Protein AF-A0A7W1C9Z4-F1 (afdb_monomer_lite)

Foldseek 3Di:
DDDQDPDLAAPPRAFQEEEQEEDEALLPQQVVVVVQLVPAPHRYQYEYEDQQHDNCNQVVVVVCPPVRYHYHYDNHHQAPLVSVVVSLVVGDHQKYWYDYSHPFFGSNCVVVQCVCVSVVVWQKEFAAQVVDPRDDPDPVVQVLQVVLQVLCCVLLVDRDNGLQGRTMMHRSVLVVQLVRPDRYSLPSLSVSLSCSLLVTGYYYDHTGGDDDDVVRPPPDDPVVSVVSSVNNVVSSPDHGPDRDPHDPRPPRPPQDPVNVVVVVVVVVVVCVVVVVVVVVVVLVVLVVVLQVLLLQLLVLQVVLCVVPVFGAALAFFLQAFFDLQQQGFLLTRWGNLLSSCVVVVNVVLSCFLPPPPQVVSQASRQVSQQDADQSQDRSLDDGFHWAAAQPVSHHLRHDDDRTGTAGQKAFEQEADDQDGDSGDNDSVCNVVGPPQTDCVPTPARYYNRDGHGQVNPPVHQQVHFTMWGAADEPVRRRDCPQQLTRGGNRGGDGLVHYEYPNDEEEEHYNDRDSRHGYDVRPPDIDTATNVSRD

pLDDT: mean 86.13, std 12.14, range [29.88, 98.0]

Radius of gyration: 39.5 Å; chains: 1; bounding box: 75×58×111 Å

Sequence (534 aa):
MERANADGTGPAGGPLLTVILPVYNEQRTIDAILERVLAVPITMQVIAVDDGSTDGTAERLEAWAGRGVTVLRHLENRGKGAAIRTGLARAEGRYTVIQDADLEYDPAEYPGLLAPLRRGEADAVFGSRYLSRSKPEFRLFALGVALLNVLVRLVYGLRLTDEATCYKVFPTDVLRRMELRCRGFEFCPEATAKAARMGLRVVEVPASYRGRTRAEGKKIRVRDGIQAVTELWRWRAWSPAAAIPTPPAVGRRGFTLIELLVVMAVITLLIALLLPAVQAAREAARRTQCRNNLKQLALAVRNHEATYGRLPSNGWGYRWVGEPDRGTGRNQPGGWCYNLLAFLEQQPLRELGRGEPALERWSSLGRLTETPLAIFHCPSRPGPRLGPAAAPNAPFNADWRAYVAKTDYACCEGDFVTDTLEGPASLAGAATYPDWRDGSKATGVCFQRSEVRLSEISDGTSNTYLLGEKHVSRAGYDAVGDPGHDQSLYSGVDLDMARWTLDPPRADGDDLHWRSFGSAHPGACHLAFCDGSV

Secondary structure (DSSP, 8-state):
------SSB-GGG-BSEEEEEEESS-TTTHHHHHHHHHTSSS-EEEEEEE-S--SSHHHHHHHHBTTTEEEEE-SS---HHHHHHHHHTT--SSEEEE--TTSSB-GGGHHHHHHHHHTTS-SEEEEESSSSS---S-HHHHHHHHHHHHHHHHHH----S-TT-S-EEEEHHHHHHT-----STTHHHHHHHHHHHTT--EEEEE--B-PPPGGGT----HHHHHHHHHHHHHGGG---SS---PPSP----PPPHHHHHHHHHHHHHHHHHHHHHHHHHHHHHHHHHHHHHHHHHHHHHHHHHHHHSSPPP--S-TT-B--GGG-SSTT--S-HHHHHGGGTT-HHHHTTTTT--HHHHHHHHHHHHT---GGGS-TTSS-S-EEE--GGG--SSS---SEEE--SEEEE--SS--------SSTTGGGG-TT---GGG--SSS-TT----GGG-TT-TTTSEEEEEBP--TTTTT-TT-TTSSS-TTBSS-TTTEE-TTS--EE--SS--TTSBEESSTT---EEETTS--

Structure (mmCIF, N/CA/C/O backbone):
data_AF-A0A7W1C9Z4-F1
#
_entry.id   AF-A0A7W1C9Z4-F1
#
loop_
_atom_site.group_PDB
_atom_site.id
_atom_site.type_symbol
_atom_site.label_atom_id
_atom_site.label_alt_id
_atom_site.label_comp_id
_atom_site.label_asym_id
_atom_site.label_entity_id
_atom_site.label_seq_id
_atom_site.pdbx_PDB_ins_code
_atom_site.Cartn_x
_atom_site.Cartn_y
_atom_site.Cartn_z
_atom_site.occupancy
_atom_site.B_iso_or_equiv
_atom_site.auth_seq_id
_atom_site.auth_comp_id
_atom_site.auth_asym_id
_atom_site.auth_atom_id
_atom_site.pdbx_PDB_model_num
ATOM 1 N N . MET A 1 1 ? -25.181 -8.076 67.844 1.00 35.53 1 MET A N 1
ATOM 2 C CA . MET A 1 1 ? -25.984 -7.216 68.731 1.00 35.53 1 MET A CA 1
ATOM 3 C C . MET A 1 1 ? -25.496 -5.791 68.540 1.00 35.53 1 MET A C 1
ATOM 5 O O . MET A 1 1 ? -24.579 -5.384 69.223 1.00 35.53 1 MET A O 1
ATOM 9 N N . GLU A 1 2 ? -26.062 -5.085 67.561 1.00 29.88 2 GLU A N 1
ATOM 10 C CA . GLU A 1 2 ? -26.112 -3.620 67.499 1.00 29.88 2 GLU A CA 1
ATOM 11 C C . GLU A 1 2 ? -27.296 -3.308 66.576 1.00 29.88 2 GLU A C 1
ATOM 13 O O . GLU A 1 2 ? -27.315 -3.699 65.408 1.00 29.88 2 GLU A O 1
ATOM 18 N N . ARG A 1 3 ? -28.388 -2.819 67.171 1.00 31.80 3 ARG A N 1
ATOM 19 C CA . ARG A 1 3 ? -29.677 -2.628 66.501 1.00 31.80 3 ARG A CA 1
ATOM 20 C C . ARG A 1 3 ? -29.557 -1.467 65.512 1.00 31.80 3 ARG A C 1
ATOM 22 O O . ARG A 1 3 ? -28.929 -0.460 65.815 1.00 31.80 3 ARG A O 1
ATOM 29 N N . ALA A 1 4 ? -30.168 -1.623 64.341 1.00 33.94 4 ALA A N 1
ATOM 30 C CA . ALA A 1 4 ? -30.300 -0.573 63.343 1.00 33.94 4 ALA A CA 1
ATOM 31 C C . ALA A 1 4 ? -30.971 0.664 63.966 1.00 33.94 4 ALA A C 1
ATOM 33 O O . ALA A 1 4 ? -32.161 0.627 64.273 1.00 33.94 4 ALA A O 1
ATOM 34 N N . ASN A 1 5 ? -30.212 1.746 64.153 1.00 34.97 5 ASN A N 1
ATOM 35 C CA . ASN A 1 5 ? -30.792 3.046 64.463 1.00 34.97 5 ASN A CA 1
ATOM 36 C C . ASN A 1 5 ? -31.592 3.526 63.244 1.00 34.97 5 ASN A C 1
ATOM 38 O O . ASN A 1 5 ? -31.087 3.595 62.118 1.00 34.97 5 ASN A O 1
ATOM 42 N N . ALA A 1 6 ? -32.873 3.795 63.489 1.00 40.34 6 ALA A N 1
ATOM 43 C CA . ALA A 1 6 ? -33.828 4.329 62.526 1.00 40.34 6 ALA A CA 1
ATOM 44 C C . ALA A 1 6 ? -33.581 5.817 62.219 1.00 40.34 6 ALA A C 1
ATOM 46 O O . ALA A 1 6 ? -34.090 6.316 61.216 1.00 40.34 6 ALA A O 1
ATOM 47 N N . ASP A 1 7 ? -32.749 6.490 63.011 1.00 42.47 7 ASP A N 1
ATOM 48 C CA . ASP A 1 7 ? -32.411 7.895 62.828 1.00 42.47 7 ASP A CA 1
ATOM 49 C C . ASP A 1 7 ? -31.389 8.049 61.702 1.00 42.47 7 ASP A C 1
ATOM 51 O O . ASP A 1 7 ? -30.431 7.284 61.602 1.00 42.47 7 ASP A O 1
ATOM 55 N N . GLY A 1 8 ? -31.601 9.018 60.813 1.00 51.53 8 GLY A N 1
ATOM 56 C CA . GLY A 1 8 ? -30.766 9.304 59.641 1.00 51.53 8 GLY A CA 1
ATOM 57 C C . GLY A 1 8 ? -29.349 9.807 59.949 1.00 51.53 8 GLY A C 1
ATOM 58 O O . GLY A 1 8 ? -28.838 10.630 59.197 1.00 51.53 8 GLY A O 1
ATOM 59 N N . THR A 1 9 ? -28.723 9.338 61.028 1.00 51.50 9 THR A N 1
ATOM 60 C CA . THR A 1 9 ? -27.410 9.744 61.536 1.00 51.50 9 THR A CA 1
ATOM 61 C C . THR A 1 9 ? -26.342 8.669 61.272 1.00 51.50 9 THR A C 1
ATOM 63 O O . THR A 1 9 ? -26.609 7.465 61.216 1.00 51.50 9 THR A O 1
ATOM 66 N N . GLY A 1 10 ? -25.111 9.113 61.020 1.00 52.84 10 GLY A N 1
ATOM 67 C CA . GLY A 1 10 ? -23.918 8.289 60.815 1.00 52.84 10 GLY A CA 1
ATOM 68 C C . GLY A 1 10 ? -23.272 7.818 62.129 1.00 52.84 10 GLY A C 1
ATOM 69 O O . GLY A 1 10 ? -23.838 8.015 63.207 1.00 52.84 10 GLY A O 1
ATOM 70 N N . PRO A 1 11 ? -22.093 7.164 62.077 1.00 46.81 11 PRO A N 1
ATOM 71 C CA . PRO A 1 11 ? -21.411 6.681 63.279 1.00 46.81 11 PRO A CA 1
ATOM 72 C C . PRO A 1 11 ? -21.157 7.834 64.266 1.00 46.81 11 PRO A C 1
ATOM 74 O O . PRO A 1 11 ? -20.728 8.913 63.866 1.00 46.81 11 PRO A O 1
ATOM 77 N N . ALA A 1 12 ? -21.455 7.605 65.550 1.00 53.91 12 ALA A N 1
ATOM 78 C CA . ALA A 1 12 ? -21.280 8.563 66.651 1.00 53.91 12 ALA A CA 1
ATOM 79 C C . ALA A 1 12 ? -21.969 9.941 66.469 1.00 53.91 12 ALA A C 1
ATOM 81 O O . ALA A 1 12 ? -21.466 10.947 66.958 1.00 53.91 12 ALA A O 1
ATOM 82 N N . GLY A 1 13 ? -23.115 10.004 65.775 1.00 61.69 13 GLY A N 1
ATOM 83 C CA . GLY A 1 13 ? -23.863 11.257 65.567 1.00 61.69 13 GLY A CA 1
ATOM 84 C C . GLY A 1 13 ? -23.355 12.123 64.406 1.00 61.69 13 GLY A C 1
ATOM 85 O O . GLY A 1 13 ? -23.862 13.224 64.205 1.00 61.69 13 GLY A O 1
ATOM 86 N N . GLY A 1 14 ? -22.384 11.629 63.628 1.00 71.56 14 GLY A N 1
ATOM 87 C CA . GLY A 1 14 ? -21.891 12.278 62.411 1.00 71.56 14 GLY A CA 1
ATOM 88 C C . GLY A 1 14 ? -22.857 12.177 61.216 1.00 71.56 14 GLY A C 1
ATOM 89 O O . GLY A 1 14 ? -23.936 11.586 61.322 1.00 71.56 14 GLY A O 1
ATOM 90 N N . PRO A 1 15 ? -22.495 12.731 60.047 1.00 87.06 15 PRO A N 1
ATOM 91 C CA . PRO A 1 15 ? -23.327 12.666 58.847 1.00 87.06 15 PRO A CA 1
ATOM 92 C C . PRO A 1 15 ? -23.511 11.221 58.354 1.00 87.06 15 PRO A C 1
ATOM 94 O O . PRO A 1 15 ? -22.594 10.399 58.385 1.00 87.06 15 PRO A O 1
ATOM 97 N N . LEU A 1 16 ? -24.705 10.883 57.867 1.00 90.06 16 LEU A N 1
ATOM 98 C CA . LEU A 1 16 ? -24.966 9.577 57.257 1.00 90.06 16 LEU A CA 1
ATOM 99 C C . LEU A 1 16 ? -24.324 9.474 55.867 1.00 90.06 16 LEU A C 1
ATOM 101 O O . LEU A 1 16 ? -23.792 8.421 55.509 1.00 90.06 16 LEU A O 1
ATOM 105 N N . LEU A 1 17 ? -24.359 10.563 55.099 1.00 93.56 17 LEU A N 1
ATOM 106 C CA . LEU A 1 17 ? -23.909 10.617 53.709 1.00 93.56 17 LEU A CA 1
ATOM 107 C C . LEU A 1 17 ? -22.893 11.745 53.509 1.00 93.56 17 LEU A C 1
ATOM 109 O O . LEU A 1 17 ? -23.155 12.877 53.895 1.00 93.56 17 LEU A O 1
ATOM 113 N N . THR A 1 18 ? -21.772 11.472 52.853 1.00 95.88 18 THR A N 1
ATOM 114 C CA . THR A 1 18 ? -20.949 12.509 52.225 1.00 95.88 18 THR A CA 1
ATOM 115 C C . THR A 1 18 ? -21.278 12.567 50.740 1.00 95.88 18 THR A C 1
ATOM 117 O O . THR A 1 18 ? -21.184 11.559 50.039 1.00 95.88 18 THR A O 1
ATOM 120 N N . VAL A 1 19 ? -21.631 13.751 50.251 1.00 95.81 19 VAL A N 1
ATOM 121 C CA . VAL A 1 19 ? -21.827 14.028 48.826 1.00 95.81 19 VAL A CA 1
ATOM 122 C C . VAL A 1 19 ? -20.595 14.768 48.322 1.00 95.81 19 VAL A C 1
ATOM 124 O O . VAL A 1 19 ? -20.316 15.881 48.766 1.00 95.81 19 VAL A O 1
ATOM 127 N N . ILE A 1 20 ? -19.850 14.151 47.406 1.00 96.00 20 ILE A N 1
ATOM 128 C CA . ILE A 1 20 ? -18.713 14.792 46.740 1.00 96.00 20 ILE A CA 1
ATOM 129 C C . ILE A 1 20 ? -19.183 15.314 45.384 1.00 96.00 20 ILE A C 1
ATOM 131 O O . ILE A 1 20 ? -19.588 14.525 44.527 1.00 96.00 20 ILE A O 1
ATOM 135 N N . LEU A 1 21 ? -19.100 16.630 45.190 1.00 94.56 21 LEU A N 1
ATOM 136 C CA . LEU A 1 21 ? -19.436 17.307 43.942 1.00 94.56 21 LEU A CA 1
ATOM 137 C C . LEU A 1 21 ? -18.153 17.780 43.250 1.00 94.56 21 LEU A C 1
ATOM 139 O O . LEU A 1 21 ? -17.613 18.816 43.640 1.00 94.56 21 LEU A O 1
ATOM 143 N N . PRO A 1 22 ? -17.628 17.057 42.246 1.00 93.19 22 PRO A N 1
ATOM 144 C CA . PRO A 1 22 ? -16.590 17.593 41.376 1.00 93.19 22 PRO A CA 1
ATOM 145 C C . PRO A 1 22 ? -17.195 18.653 40.445 1.00 93.19 22 PRO A C 1
ATOM 147 O O . PRO A 1 22 ? -18.149 18.378 39.714 1.00 93.19 22 PRO A O 1
ATOM 150 N N . VAL A 1 23 ? -16.635 19.861 40.456 1.00 92.31 23 VAL A N 1
ATOM 151 C CA . VAL A 1 23 ? -17.160 21.011 39.712 1.00 92.31 23 VAL A CA 1
ATOM 152 C C . VAL A 1 23 ? -16.093 21.547 38.762 1.00 92.31 23 VAL A C 1
ATOM 154 O O . VAL A 1 23 ? -14.959 21.779 39.167 1.00 92.31 23 VAL A O 1
ATOM 157 N N . TYR A 1 24 ? -16.451 21.733 37.490 1.00 91.12 24 TYR A N 1
ATOM 158 C CA . TYR A 1 24 ? -15.602 22.409 36.507 1.00 91.12 24 TYR A CA 1
ATOM 159 C C . TYR A 1 24 ? -16.456 23.118 35.456 1.00 91.12 24 TYR A C 1
ATOM 161 O O . TYR A 1 24 ? -17.097 22.454 34.630 1.00 91.12 24 TYR A O 1
ATOM 169 N N . ASN A 1 25 ? -16.418 24.449 35.466 1.00 90.75 25 ASN A N 1
ATOM 170 C CA . ASN A 1 25 ? -17.182 25.327 34.582 1.00 90.75 25 ASN A CA 1
ATOM 171 C C . ASN A 1 25 ? -18.687 24.983 34.544 1.00 90.75 25 ASN A C 1
ATOM 173 O O . ASN A 1 25 ? -19.202 24.513 33.524 1.00 90.75 25 ASN A O 1
ATOM 177 N N . GLU A 1 26 ? -19.369 25.142 35.682 1.00 89.00 26 GLU A N 1
ATOM 178 C CA . GLU A 1 26 ? -20.808 24.876 35.851 1.00 89.00 26 GLU A CA 1
ATOM 179 C C . GLU A 1 26 ? -21.518 26.071 36.527 1.00 89.00 26 GLU A C 1
ATOM 181 O O . GLU A 1 26 ? -22.440 25.902 37.332 1.00 89.00 26 GLU A O 1
ATOM 186 N N . GLN A 1 27 ? -21.124 27.306 36.182 1.00 89.25 27 GLN A N 1
ATOM 187 C CA . GLN A 1 27 ? -21.632 28.535 36.815 1.00 89.25 27 GLN A CA 1
ATOM 188 C C . GLN A 1 27 ? -23.167 28.625 36.773 1.00 89.25 27 GLN A C 1
ATOM 190 O O . GLN A 1 27 ? -23.789 29.167 37.687 1.00 89.25 27 GLN A O 1
ATOM 195 N N . ARG A 1 28 ? -23.784 28.084 35.714 1.00 87.31 28 ARG A N 1
ATOM 196 C CA . ARG A 1 28 ? -25.233 28.144 35.456 1.00 87.31 28 ARG A CA 1
ATOM 197 C C . ARG A 1 28 ? -26.057 27.165 36.291 1.00 87.31 28 ARG A C 1
ATOM 199 O O . ARG A 1 28 ? -27.252 27.393 36.455 1.00 87.31 28 ARG A O 1
ATOM 206 N N . THR A 1 29 ? -25.464 26.071 36.759 1.00 89.56 29 THR A N 1
ATOM 207 C CA . THR A 1 29 ? -26.195 24.970 37.410 1.00 89.56 29 THR A CA 1
ATOM 208 C C . THR A 1 29 ? -25.832 24.791 38.875 1.00 89.56 29 THR A C 1
ATOM 210 O O . THR A 1 29 ? -26.608 24.168 39.599 1.00 89.56 29 THR A O 1
ATOM 213 N N . ILE A 1 30 ? -24.702 25.351 39.324 1.00 92.06 30 ILE A N 1
ATOM 214 C CA . ILE A 1 30 ? -24.125 25.051 40.636 1.00 92.06 30 ILE A CA 1
ATOM 215 C C . ILE A 1 30 ? -25.045 25.364 41.832 1.00 92.06 30 ILE A C 1
ATOM 217 O O . ILE A 1 30 ? -25.146 24.548 42.743 1.00 92.06 30 ILE A O 1
ATOM 221 N N . ASP A 1 31 ? -25.784 26.474 41.844 1.00 91.12 31 ASP A N 1
ATOM 222 C CA . ASP A 1 31 ? -26.678 26.788 42.978 1.00 91.12 31 ASP A CA 1
ATOM 223 C C . ASP A 1 31 ? -27.897 25.889 42.979 1.00 91.12 31 ASP A C 1
ATOM 225 O O . ASP A 1 31 ? -28.261 25.355 44.018 1.00 91.12 31 ASP A O 1
ATOM 229 N N . ALA A 1 32 ? -28.488 25.657 41.804 1.00 91.69 32 ALA A N 1
ATOM 230 C CA . ALA A 1 32 ? -29.658 24.801 41.686 1.00 91.69 32 ALA A CA 1
ATOM 231 C C . ALA A 1 32 ? -29.352 23.366 42.140 1.00 91.69 32 ALA A C 1
ATOM 233 O O . ALA A 1 32 ? -30.201 22.728 42.763 1.00 91.69 32 ALA A O 1
ATOM 234 N N . ILE A 1 33 ? -28.153 22.840 41.847 1.00 92.19 33 ILE A N 1
ATOM 235 C CA . ILE A 1 33 ? -27.768 21.506 42.325 1.00 92.19 33 ILE A CA 1
ATOM 236 C C . ILE A 1 33 ? -27.476 21.513 43.828 1.00 92.19 33 ILE A C 1
ATOM 238 O O . ILE A 1 33 ? -27.938 20.607 44.517 1.00 92.19 33 ILE A O 1
ATOM 242 N N . LEU A 1 34 ? -26.782 22.525 44.361 1.00 92.31 34 LEU A N 1
ATOM 243 C CA . LEU A 1 34 ? -26.496 22.615 45.798 1.00 92.31 34 LEU A CA 1
ATOM 244 C C . LEU A 1 34 ? -27.774 22.772 46.630 1.00 92.31 34 LEU A C 1
ATOM 246 O O . LEU A 1 34 ? -27.921 22.086 47.640 1.00 92.31 34 LEU A O 1
ATOM 250 N N . GLU A 1 35 ? -28.727 23.587 46.177 1.00 92.38 35 GLU A N 1
ATOM 251 C CA . GLU A 1 35 ? -30.054 23.714 46.789 1.00 92.38 35 GLU A CA 1
ATOM 252 C C . GLU A 1 35 ? -30.787 22.372 46.814 1.00 92.38 35 GLU A C 1
ATOM 254 O O . GLU A 1 35 ? -31.291 21.963 47.860 1.00 92.38 35 GLU A O 1
ATOM 259 N N . ARG A 1 36 ? -30.800 21.644 45.689 1.00 92.75 36 ARG A N 1
ATOM 260 C CA . ARG A 1 36 ? -31.434 20.319 45.612 1.00 92.75 36 ARG A CA 1
ATOM 261 C C . ARG A 1 36 ? -30.759 19.294 46.509 1.00 92.75 36 ARG A C 1
ATOM 263 O O . ARG A 1 36 ? -31.462 18.504 47.125 1.00 92.75 36 ARG A O 1
ATOM 270 N N . VAL A 1 37 ? -29.428 19.302 46.586 1.00 92.12 37 VAL A N 1
ATOM 271 C CA . VAL A 1 37 ? -28.670 18.400 47.462 1.00 92.12 37 VAL A CA 1
ATOM 272 C C . VAL A 1 37 ? -28.990 18.692 48.926 1.00 92.12 37 VAL A C 1
ATOM 274 O O . VAL A 1 37 ? -29.334 17.768 49.653 1.00 92.12 37 VAL A O 1
ATOM 277 N N . LEU A 1 38 ? -28.942 19.957 49.352 1.00 90.88 38 LEU A N 1
ATOM 278 C CA . LEU A 1 38 ? -29.213 20.348 50.741 1.00 90.88 38 LEU A CA 1
ATOM 279 C C . LEU A 1 38 ? -30.684 20.163 51.148 1.00 90.88 38 LEU A C 1
ATOM 281 O O . LEU A 1 38 ? -30.966 19.983 52.330 1.00 90.88 38 LEU A O 1
ATOM 285 N N . ALA A 1 39 ? -31.615 20.180 50.191 1.00 91.69 39 ALA A N 1
ATOM 286 C CA . ALA A 1 39 ? -33.035 19.940 50.441 1.00 91.69 39 ALA A CA 1
ATOM 287 C C . ALA A 1 39 ? -33.376 18.463 50.723 1.00 91.69 39 ALA A C 1
ATOM 289 O O . ALA A 1 39 ? -34.482 18.174 51.187 1.00 91.69 39 ALA A O 1
ATOM 290 N N . VAL A 1 40 ? -32.469 17.516 50.449 1.00 91.38 40 VAL A N 1
ATOM 291 C CA . VAL A 1 40 ? -32.725 16.092 50.712 1.00 91.38 40 VAL A CA 1
ATOM 292 C C . VAL A 1 40 ? -32.774 15.860 52.231 1.00 91.38 40 VAL A C 1
ATOM 294 O O . VAL A 1 40 ? -31.833 16.234 52.929 1.00 91.38 40 VAL A O 1
ATOM 297 N N . PRO A 1 41 ? -33.821 15.208 52.777 1.00 87.38 41 PRO A N 1
ATOM 298 C CA . PRO A 1 41 ? -33.998 15.032 54.221 1.00 87.38 41 PRO A CA 1
ATOM 299 C C . PRO A 1 41 ? -33.098 13.915 54.788 1.00 87.38 41 PRO A C 1
ATOM 301 O O . PRO A 1 41 ? -33.573 12.905 55.308 1.00 87.38 41 PRO A O 1
ATOM 304 N N . ILE A 1 42 ? -31.779 14.072 54.655 1.00 87.38 42 ILE A N 1
ATOM 305 C CA . ILE A 1 42 ? -30.745 13.169 55.171 1.00 87.38 42 ILE A CA 1
ATOM 306 C C . ILE A 1 42 ? -29.656 14.015 55.832 1.00 87.38 42 ILE A C 1
ATOM 308 O O . ILE A 1 42 ? -29.202 15.003 55.261 1.00 87.38 42 ILE A O 1
ATOM 312 N N . THR A 1 43 ? -29.173 13.611 57.008 1.00 88.94 43 THR A N 1
ATOM 313 C CA . THR A 1 43 ? -27.998 14.250 57.611 1.00 88.94 43 THR A CA 1
ATOM 314 C C . THR A 1 43 ? -26.776 13.973 56.739 1.00 88.94 43 THR A C 1
ATOM 316 O O . THR A 1 43 ? -26.315 12.831 56.648 1.00 88.94 43 THR A O 1
ATOM 319 N N . MET A 1 44 ? -26.249 15.005 56.083 1.00 92.06 44 MET A N 1
ATOM 320 C CA . MET A 1 44 ? -25.184 14.851 55.098 1.00 92.06 44 MET A CA 1
ATOM 321 C C . MET A 1 44 ? -24.084 15.901 55.239 1.00 92.06 44 MET A C 1
ATOM 323 O O . MET A 1 44 ? -24.303 16.998 55.745 1.00 92.06 44 MET A O 1
ATOM 327 N N . GLN A 1 45 ? -22.901 15.552 54.749 1.00 94.06 45 GLN A N 1
ATOM 328 C CA . GLN A 1 45 ? -21.787 16.460 54.518 1.00 94.06 45 GLN A CA 1
ATOM 329 C C . GLN A 1 45 ? -21.681 16.701 53.014 1.00 94.06 45 GLN A C 1
ATOM 331 O O . GLN A 1 45 ? -21.524 15.750 52.248 1.00 94.06 45 GLN A O 1
ATOM 336 N N . VAL A 1 46 ? -21.729 17.956 52.580 1.00 95.38 46 VAL A N 1
ATOM 337 C CA . VAL A 1 46 ? -21.558 18.307 51.166 1.00 95.38 46 VAL A CA 1
ATOM 338 C C . VAL A 1 46 ? -20.153 18.862 50.960 1.00 95.38 46 VAL A C 1
ATOM 340 O O . VAL A 1 46 ? -19.764 19.828 51.617 1.00 95.38 46 VAL A O 1
ATOM 343 N N . ILE A 1 47 ? -19.386 18.247 50.059 1.00 95.94 47 ILE A N 1
ATOM 344 C CA . ILE A 1 47 ? -18.036 18.681 49.689 1.00 95.94 47 ILE A CA 1
ATOM 345 C C . ILE A 1 47 ? -18.034 19.017 48.200 1.00 95.94 47 ILE A C 1
ATOM 347 O O . ILE A 1 47 ? -18.060 18.120 47.359 1.00 95.94 47 ILE A O 1
ATOM 351 N N . ALA A 1 48 ? -17.980 20.304 47.875 1.00 95.50 48 ALA A N 1
ATOM 352 C CA . ALA A 1 48 ? -17.795 20.776 46.510 1.00 95.50 48 ALA A CA 1
ATOM 353 C C . ALA A 1 48 ? -16.300 20.976 46.238 1.00 95.50 48 ALA A C 1
ATOM 355 O O . ALA A 1 48 ? -15.611 21.659 46.995 1.00 95.50 48 ALA A O 1
ATOM 356 N N . VAL A 1 49 ? -15.791 20.369 45.169 1.00 95.44 49 VAL A N 1
ATOM 357 C CA . VAL A 1 49 ? -14.388 20.484 44.759 1.00 95.44 49 VAL A CA 1
ATOM 358 C C . VAL A 1 49 ? -14.336 21.171 43.406 1.00 95.44 49 VAL A C 1
ATOM 360 O O . VAL A 1 49 ? -14.658 20.559 42.389 1.00 95.44 49 VAL A O 1
ATOM 363 N N . ASP A 1 50 ? -13.938 22.438 43.409 1.00 94.31 50 ASP A N 1
ATOM 364 C CA . ASP A 1 50 ? -13.693 23.210 42.197 1.00 94.31 50 ASP A CA 1
ATOM 365 C C . ASP A 1 50 ? -12.350 22.809 41.578 1.00 94.31 50 ASP A C 1
ATOM 367 O O . ASP A 1 50 ? -11.286 22.991 42.178 1.00 94.31 50 ASP A O 1
ATOM 371 N N . ASP A 1 51 ? -12.398 22.249 40.376 1.00 91.00 51 ASP A N 1
ATOM 372 C CA . ASP A 1 51 ? -11.241 21.736 39.644 1.00 91.00 51 ASP A CA 1
ATOM 373 C C . ASP A 1 51 ? -10.652 22.806 38.706 1.00 91.00 51 ASP A C 1
ATOM 375 O O . ASP A 1 51 ? -10.434 22.564 37.520 1.00 91.00 51 ASP A O 1
ATOM 379 N N . GLY A 1 52 ? -10.442 24.019 39.230 1.00 89.12 52 GLY A N 1
ATOM 380 C CA . GLY A 1 52 ? -9.843 25.144 38.505 1.00 89.12 52 GLY A CA 1
ATOM 381 C C . GLY A 1 52 ? -10.768 25.784 37.466 1.00 89.12 52 GLY A C 1
ATOM 382 O O . GLY A 1 52 ? -10.360 25.961 36.315 1.00 89.12 52 GLY A O 1
ATOM 383 N N . SER A 1 53 ? -12.018 26.088 37.836 1.00 90.38 53 SER A N 1
ATOM 384 C CA . SER A 1 53 ? -12.980 26.734 36.929 1.00 90.38 53 SER A CA 1
ATOM 385 C C . SER A 1 53 ? -12.553 28.150 36.518 1.00 90.38 53 SER A C 1
ATOM 387 O O . SER A 1 53 ? -11.938 28.880 37.291 1.00 90.38 53 SER A O 1
ATOM 389 N N . THR A 1 54 ? -12.929 28.564 35.304 1.00 88.88 54 THR A N 1
ATOM 390 C CA . THR A 1 54 ? -12.587 29.882 34.722 1.00 88.88 54 THR A CA 1
ATOM 391 C C . THR A 1 54 ? -13.813 30.706 34.317 1.00 88.88 54 THR A C 1
ATOM 393 O O . THR A 1 54 ? -13.670 31.771 33.725 1.00 88.88 54 THR A O 1
ATOM 396 N N . ASP A 1 55 ? -15.023 30.209 34.578 1.00 88.62 55 ASP A N 1
ATOM 397 C CA . ASP A 1 55 ? -16.304 30.797 34.156 1.00 88.62 55 ASP A CA 1
ATOM 398 C C . ASP A 1 55 ? -17.046 31.531 35.288 1.00 88.62 55 ASP A C 1
ATOM 400 O O . ASP A 1 55 ? -18.236 31.801 35.172 1.00 88.62 55 ASP A O 1
ATOM 404 N N . GLY A 1 56 ? -16.383 31.819 36.407 1.00 87.44 56 GLY A N 1
ATOM 405 C CA . GLY A 1 56 ? -17.024 32.417 37.578 1.00 87.44 56 GLY A CA 1
ATOM 406 C C . GLY A 1 56 ? -17.653 31.406 38.551 1.00 87.44 56 GLY A C 1
ATOM 407 O O . GLY A 1 56 ? -18.306 31.803 39.516 1.00 87.44 56 GLY A O 1
ATOM 408 N N . THR A 1 57 ? -17.529 30.091 38.307 1.00 90.19 57 THR A N 1
ATOM 409 C CA . THR A 1 57 ? -18.045 29.050 39.224 1.00 90.19 57 THR A CA 1
ATOM 410 C C . THR A 1 57 ? -17.395 29.122 40.605 1.00 90.19 57 THR A C 1
ATOM 412 O O . THR A 1 57 ? -18.060 28.882 41.616 1.00 90.19 57 THR A O 1
ATOM 415 N N . ALA A 1 58 ? -16.108 29.468 40.660 1.00 89.44 58 ALA A N 1
ATOM 416 C CA . ALA A 1 58 ? -15.336 29.508 41.891 1.00 89.44 58 ALA A CA 1
ATOM 417 C C . ALA A 1 58 ? -15.932 30.515 42.891 1.00 89.44 58 ALA A C 1
ATOM 419 O O . ALA A 1 58 ? -16.130 30.175 44.060 1.00 89.44 58 ALA A O 1
ATOM 420 N N . GLU A 1 59 ? -16.250 31.727 42.441 1.00 89.75 59 GLU A N 1
ATOM 421 C CA . GLU A 1 59 ? -16.827 32.812 43.241 1.00 89.75 59 GLU A CA 1
ATOM 422 C C . GLU A 1 59 ? -18.216 32.434 43.762 1.00 89.75 59 GLU A C 1
ATOM 424 O O . GLU A 1 59 ? -18.555 32.701 44.916 1.00 89.75 59 GLU A O 1
ATOM 429 N N . ARG A 1 60 ? -19.017 31.747 42.936 1.00 90.19 60 ARG A N 1
ATOM 430 C CA . ARG A 1 60 ? -20.335 31.259 43.364 1.00 90.19 60 ARG A CA 1
ATOM 431 C C . ARG A 1 60 ? -20.206 30.187 44.435 1.00 90.19 60 ARG A C 1
ATOM 433 O O . ARG A 1 60 ? -20.922 30.249 45.427 1.00 90.19 60 ARG A O 1
ATOM 440 N N . LEU A 1 61 ? -19.274 29.247 44.277 1.00 91.00 61 LEU A N 1
ATOM 441 C CA . LEU A 1 61 ? -19.001 28.231 45.294 1.00 91.00 61 LEU A CA 1
ATOM 442 C C . LEU A 1 61 ? -18.573 28.854 46.627 1.00 91.00 61 LEU A C 1
ATOM 444 O O . LEU A 1 61 ? -19.032 28.403 47.672 1.00 91.00 61 LEU A O 1
ATOM 448 N N . GLU A 1 62 ? -17.770 29.918 46.618 1.00 89.31 62 GLU A N 1
ATOM 449 C CA . GLU A 1 62 ? -17.400 30.633 47.847 1.00 89.31 62 GLU A CA 1
ATOM 450 C C . GLU A 1 62 ? -18.602 31.215 48.593 1.00 89.31 62 GLU A C 1
ATOM 452 O O . GLU A 1 62 ? -18.641 31.137 49.818 1.00 89.31 62 GLU A O 1
ATOM 457 N N . ALA A 1 63 ? -19.627 31.698 47.887 1.00 88.75 63 ALA A N 1
ATOM 458 C CA . ALA A 1 63 ? -20.868 32.155 48.520 1.00 88.75 63 ALA A CA 1
ATOM 459 C C . ALA A 1 63 ? -21.653 31.022 49.220 1.00 88.75 63 ALA A C 1
ATOM 461 O O . ALA A 1 63 ? -22.526 31.285 50.053 1.00 88.75 63 ALA A O 1
ATOM 462 N N . TRP A 1 64 ? -21.352 29.762 48.897 1.00 90.00 64 TRP A N 1
ATOM 463 C CA . TRP A 1 64 ? -21.901 28.576 49.556 1.00 90.00 64 TRP A CA 1
ATOM 464 C C . TRP A 1 64 ? -21.016 28.042 50.686 1.00 90.00 64 TRP A C 1
ATOM 466 O O . TRP A 1 64 ? -21.492 27.243 51.501 1.00 90.00 64 TRP A O 1
ATOM 476 N N . ALA A 1 65 ? -19.765 28.498 50.789 1.00 86.75 65 ALA A N 1
ATOM 477 C CA . ALA A 1 65 ? -18.884 28.119 51.883 1.00 86.75 65 ALA A CA 1
ATOM 478 C C . ALA A 1 65 ? -19.506 28.543 53.226 1.00 86.75 65 ALA A C 1
ATOM 480 O O . ALA A 1 65 ? -19.888 29.694 53.426 1.00 86.75 65 ALA A O 1
ATOM 481 N N . GLY A 1 66 ? -19.664 27.589 54.146 1.00 73.25 66 GLY A N 1
ATOM 482 C CA . GLY A 1 66 ? -20.291 27.832 55.452 1.00 73.25 66 GLY A CA 1
ATOM 483 C C . GLY A 1 66 ? -21.824 27.745 55.470 1.00 73.25 66 GLY A C 1
ATOM 484 O O . GLY A 1 66 ? -22.406 27.672 56.549 1.00 73.25 66 GLY A O 1
ATOM 485 N N . ARG A 1 67 ? -22.495 27.627 54.314 1.00 86.19 67 ARG A N 1
ATOM 486 C CA . ARG A 1 67 ? -23.944 27.339 54.213 1.00 86.19 67 ARG A CA 1
ATOM 487 C C . ARG A 1 67 ? -24.236 25.831 54.194 1.00 86.19 67 ARG A C 1
ATOM 489 O O . ARG A 1 67 ? -25.100 25.365 53.461 1.00 86.19 67 ARG A O 1
ATOM 496 N N . GLY A 1 68 ? -23.469 25.058 54.965 1.00 83.19 68 GLY A N 1
ATOM 497 C CA . GLY A 1 68 ? -23.527 23.589 54.961 1.00 83.19 68 GLY A CA 1
ATOM 498 C C . GLY A 1 68 ? -22.726 22.915 53.837 1.00 83.19 68 GLY A C 1
ATOM 499 O O . GLY A 1 68 ? -22.788 21.695 53.700 1.00 83.19 68 GLY A O 1
ATOM 500 N N . VAL A 1 69 ? -21.947 23.680 53.061 1.00 91.75 69 VAL A N 1
ATOM 501 C CA . VAL A 1 69 ? -21.067 23.165 51.999 1.00 91.75 69 VAL A CA 1
ATOM 502 C C . VAL A 1 69 ? -19.606 23.448 52.345 1.00 91.75 69 VAL A C 1
ATOM 504 O O . VAL A 1 69 ? -19.229 24.580 52.654 1.00 91.75 69 VAL A O 1
ATOM 507 N N . THR A 1 70 ? -18.773 22.410 52.277 1.00 94.06 70 THR A N 1
ATOM 508 C CA . THR A 1 70 ? -17.311 22.530 52.333 1.00 94.06 70 THR A CA 1
ATOM 509 C C . THR A 1 70 ? -16.782 22.701 50.918 1.00 94.06 70 THR A C 1
ATOM 511 O O . THR A 1 70 ? -17.002 21.835 50.075 1.00 94.06 70 THR A O 1
ATOM 514 N N . VAL A 1 71 ? -16.071 23.795 50.656 1.00 93.44 71 VAL A N 1
ATOM 515 C CA . VAL A 1 71 ? -15.526 24.096 49.328 1.00 93.44 71 VAL A CA 1
ATOM 516 C C . VAL A 1 71 ? -14.020 23.862 49.327 1.00 93.44 71 VAL A C 1
ATOM 518 O O . VAL A 1 71 ? -13.300 24.400 50.166 1.00 93.44 71 VAL A O 1
ATOM 521 N N . LEU A 1 72 ? -13.545 23.050 48.387 1.00 93.50 72 LEU A N 1
ATOM 522 C CA . LEU A 1 72 ? -12.128 22.803 48.123 1.00 93.50 72 LEU A CA 1
ATOM 523 C C . LEU A 1 72 ? -11.800 23.296 46.711 1.00 93.50 72 LEU A C 1
ATOM 525 O O . LEU A 1 72 ? -12.633 23.187 45.816 1.00 93.50 72 LEU A O 1
ATOM 529 N N . ARG A 1 73 ? -10.590 23.820 46.506 1.00 92.00 73 ARG A N 1
ATOM 530 C CA . ARG A 1 73 ? -10.159 24.384 45.219 1.00 92.00 73 ARG A CA 1
ATOM 531 C C . ARG A 1 73 ? -8.856 23.756 44.738 1.00 92.00 73 ARG A C 1
ATOM 533 O O . ARG A 1 73 ? -7.925 23.561 45.523 1.00 92.00 73 ARG A O 1
ATOM 540 N N . HIS A 1 74 ? -8.782 23.475 43.444 1.00 92.06 74 HIS A N 1
ATOM 541 C CA . HIS A 1 74 ? -7.537 23.223 42.727 1.00 92.06 74 HIS A CA 1
ATOM 542 C C . HIS A 1 74 ? -7.111 24.482 41.960 1.00 92.06 74 HIS A C 1
ATOM 544 O O . HIS A 1 74 ? -7.949 25.195 41.422 1.00 92.06 74 HIS A O 1
ATOM 550 N N . LEU A 1 75 ? -5.801 24.743 41.898 1.00 86.38 75 LEU A N 1
ATOM 551 C CA . LEU A 1 75 ? -5.244 25.889 41.160 1.00 86.38 75 LEU A CA 1
ATOM 552 C C . LEU A 1 75 ? -5.311 25.710 39.636 1.00 86.38 75 LEU A C 1
ATOM 554 O O . LEU A 1 75 ? -5.279 26.683 38.893 1.00 86.38 75 LEU A O 1
ATOM 558 N N . GLU A 1 76 ? -5.388 24.465 39.178 1.00 88.00 76 GLU A N 1
ATOM 559 C CA . GLU A 1 76 ? -5.467 24.076 37.774 1.00 88.00 76 GLU A CA 1
ATOM 560 C C . GLU A 1 76 ? -6.413 22.879 37.629 1.00 88.00 76 GLU A C 1
ATOM 562 O O . GLU A 1 76 ? -6.663 22.163 38.603 1.00 88.00 76 GLU A O 1
ATOM 567 N N . ASN A 1 77 ? -6.915 22.638 36.417 1.00 90.12 77 ASN A N 1
ATOM 568 C CA . ASN A 1 77 ? -7.769 21.486 36.138 1.00 90.12 77 ASN A CA 1
ATOM 569 C C . ASN A 1 77 ? -6.962 20.182 36.181 1.00 90.12 77 ASN A C 1
ATOM 571 O O . ASN A 1 77 ? -6.058 19.962 35.368 1.00 90.12 77 ASN A O 1
ATOM 575 N N . ARG A 1 78 ? -7.306 19.303 37.130 1.00 88.25 78 ARG A N 1
ATOM 576 C CA . ARG A 1 78 ? -6.646 18.003 37.355 1.00 88.25 78 ARG A CA 1
ATOM 577 C C . ARG A 1 78 ? -7.530 16.814 36.969 1.00 88.25 78 ARG A C 1
ATOM 579 O O . ARG A 1 78 ? -7.056 15.672 37.001 1.00 88.25 78 ARG A O 1
ATOM 586 N N . GLY A 1 79 ? -8.772 17.082 36.583 1.00 88.56 79 GLY A N 1
ATOM 587 C CA . GLY A 1 79 ? -9.804 16.153 36.159 1.00 88.56 79 GLY A CA 1
ATOM 588 C C . GLY A 1 79 ? -10.754 15.710 37.282 1.00 88.56 79 GLY A C 1
ATOM 589 O O . GLY A 1 79 ? -10.432 15.703 38.474 1.00 88.56 79 GLY A O 1
ATOM 590 N N . LYS A 1 80 ? -11.938 15.227 36.870 1.00 89.75 80 LYS A N 1
ATOM 591 C CA . LYS A 1 80 ? -13.028 14.759 37.751 1.00 89.75 80 LYS A CA 1
ATOM 592 C C . LYS A 1 80 ? -12.572 13.741 38.804 1.00 89.75 80 LYS A C 1
ATOM 594 O O . LYS A 1 80 ? -12.913 13.864 39.977 1.00 89.75 80 LYS A O 1
ATOM 599 N N . GLY A 1 81 ? -11.793 12.739 38.406 1.00 89.44 81 GLY A N 1
ATOM 600 C CA . GLY A 1 81 ? -11.254 11.720 39.307 1.00 89.44 81 GLY A CA 1
ATOM 601 C C . GLY A 1 81 ? -10.309 12.298 40.363 1.00 89.44 81 GLY A C 1
ATOM 602 O O . GLY A 1 81 ? -10.347 11.868 41.516 1.00 89.44 81 GLY A O 1
ATOM 603 N N . ALA A 1 82 ? -9.507 13.309 40.015 1.00 91.31 82 ALA A N 1
ATOM 604 C CA . ALA A 1 82 ? -8.657 13.998 40.983 1.00 91.31 82 ALA A CA 1
ATOM 605 C C . ALA A 1 82 ? -9.494 14.789 41.999 1.00 91.31 82 ALA A C 1
ATOM 607 O O . ALA A 1 82 ? -9.230 14.693 43.197 1.00 91.31 82 ALA A O 1
ATOM 608 N N . ALA A 1 83 ? -10.535 15.491 41.542 1.00 92.50 83 ALA A N 1
ATOM 609 C CA . ALA A 1 83 ? -11.473 16.197 42.413 1.00 92.50 83 ALA A CA 1
ATOM 610 C C . ALA A 1 83 ? -12.202 15.243 43.381 1.00 9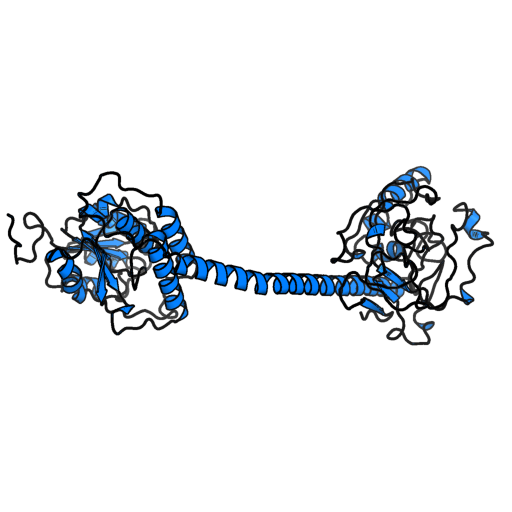2.50 83 ALA A C 1
ATOM 612 O O . ALA A 1 83 ? -12.261 15.508 44.584 1.00 92.50 83 ALA A O 1
ATOM 613 N N . ILE A 1 84 ? -12.653 14.077 42.898 1.00 93.44 84 ILE A N 1
ATOM 614 C CA . ILE A 1 84 ? -13.259 13.029 43.740 1.00 93.44 84 ILE A CA 1
ATOM 615 C C . ILE A 1 84 ? -12.284 12.560 44.828 1.00 93.44 84 ILE A C 1
ATOM 617 O O . ILE A 1 84 ? -12.667 12.442 45.991 1.00 93.44 84 ILE A O 1
ATOM 621 N N . ARG A 1 85 ? -11.011 12.324 44.481 1.00 94.19 85 ARG A N 1
ATOM 622 C CA . ARG A 1 85 ? -9.978 11.904 45.446 1.00 94.19 85 ARG A CA 1
ATOM 623 C C . ARG A 1 85 ? -9.728 12.965 46.518 1.00 94.19 85 ARG A C 1
ATOM 625 O O . ARG A 1 85 ? -9.618 12.617 47.694 1.00 94.19 85 ARG A O 1
ATOM 632 N N . THR A 1 86 ? -9.674 14.237 46.126 1.00 93.69 86 THR A N 1
ATOM 633 C CA . THR A 1 86 ? -9.533 15.366 47.056 1.00 93.69 86 THR A CA 1
ATOM 634 C C . THR A 1 86 ? -10.721 15.444 48.017 1.00 93.69 86 THR A C 1
ATOM 636 O O . THR A 1 86 ? -10.517 15.570 49.225 1.00 93.69 86 THR A O 1
ATOM 639 N N . GLY A 1 87 ? -11.952 15.286 47.517 1.00 93.19 87 GLY A N 1
ATOM 640 C CA . GLY A 1 87 ? -13.153 15.252 48.357 1.00 93.19 87 GLY A CA 1
ATOM 641 C C . GLY A 1 87 ? -13.187 14.050 49.307 1.00 93.19 87 GLY A C 1
ATOM 642 O O . GLY A 1 87 ? -13.467 14.199 50.495 1.00 93.19 87 GLY A O 1
ATOM 643 N N . LEU A 1 88 ? -12.811 12.862 48.825 1.00 93.81 88 LEU A N 1
ATOM 644 C CA . LEU A 1 88 ? -12.816 11.619 49.607 1.00 93.81 88 LEU A CA 1
ATOM 645 C C . LEU A 1 88 ? -11.857 11.669 50.808 1.00 93.81 88 LEU A C 1
ATOM 647 O O . LEU A 1 88 ? -12.130 11.087 51.866 1.00 93.81 88 LEU A O 1
ATOM 651 N N . ALA A 1 89 ? -10.748 12.401 50.680 1.00 92.69 89 ALA A N 1
ATOM 652 C CA . ALA A 1 89 ? -9.814 12.629 51.780 1.00 92.69 89 ALA A CA 1
ATOM 653 C C . ALA A 1 89 ? -10.456 13.381 52.964 1.00 92.69 89 ALA A C 1
ATOM 655 O O . ALA A 1 89 ? -9.993 13.232 54.091 1.00 92.69 89 ALA A O 1
ATOM 656 N N . ARG A 1 90 ? -11.534 14.142 52.729 1.00 93.25 90 ARG A N 1
ATOM 657 C CA . ARG A 1 90 ? -12.268 14.930 53.737 1.00 93.25 90 ARG A CA 1
ATOM 658 C C . ARG A 1 90 ? -13.657 14.368 54.079 1.00 93.25 90 ARG A C 1
ATOM 660 O O . ARG A 1 90 ? -14.391 14.993 54.835 1.00 93.25 90 ARG A O 1
ATOM 667 N N . ALA A 1 91 ? -14.023 13.208 53.531 1.00 93.38 91 ALA A N 1
ATOM 668 C CA . ALA A 1 91 ? -15.336 12.598 53.739 1.00 93.38 91 ALA A CA 1
ATOM 669 C C . ALA A 1 91 ? -15.511 12.020 55.157 1.00 93.38 91 ALA A C 1
ATOM 671 O O . ALA A 1 91 ? -14.747 11.161 55.591 1.00 93.38 91 ALA A O 1
ATOM 672 N N . GLU A 1 92 ? -16.534 12.440 55.884 1.00 91.44 92 GLU A N 1
ATOM 673 C CA . GLU A 1 92 ? -16.798 11.987 57.262 1.00 91.44 92 GLU A CA 1
ATOM 674 C C . GLU A 1 92 ? -18.058 11.126 57.372 1.00 91.44 92 GLU A C 1
ATOM 676 O O . GLU A 1 92 ? -18.272 10.450 58.377 1.00 91.44 92 GLU A O 1
ATOM 681 N N . GLY A 1 93 ? -18.881 11.117 56.325 1.00 89.81 93 GLY A N 1
ATOM 682 C CA . GLY A 1 93 ? -20.122 10.369 56.280 1.00 89.81 93 GLY A CA 1
ATOM 683 C C . GLY A 1 93 ? -19.901 8.864 56.332 1.00 89.81 93 GLY A C 1
ATOM 684 O O . GLY A 1 93 ? -18.870 8.351 55.888 1.00 89.81 93 GLY A O 1
ATOM 685 N N . ARG A 1 94 ? -20.903 8.126 56.822 1.00 89.44 94 ARG A N 1
ATOM 686 C CA . ARG A 1 94 ? -20.888 6.651 56.791 1.00 89.44 94 ARG A CA 1
ATOM 687 C C . ARG A 1 94 ? -20.764 6.114 55.363 1.00 89.44 94 ARG A C 1
ATOM 689 O O . ARG A 1 94 ? -20.014 5.170 55.112 1.00 89.44 94 ARG A O 1
ATOM 696 N N . TYR A 1 95 ? -21.502 6.724 54.445 1.00 93.50 95 TYR A N 1
ATOM 697 C CA . TYR A 1 95 ? -21.489 6.412 53.021 1.00 93.50 95 TYR A CA 1
ATOM 698 C C . TYR A 1 95 ? -21.022 7.627 52.225 1.00 93.50 95 TYR A C 1
ATOM 700 O O . TYR A 1 95 ? -21.247 8.759 52.640 1.00 93.50 95 TYR A O 1
ATOM 708 N N . THR A 1 96 ? -20.412 7.398 51.068 1.00 95.31 96 THR A N 1
ATOM 709 C CA . THR A 1 96 ? -20.017 8.443 50.121 1.00 95.31 96 THR A CA 1
ATOM 710 C C . THR A 1 96 ? -20.725 8.222 48.787 1.00 95.31 96 THR A C 1
ATOM 712 O O . THR A 1 96 ? -20.722 7.103 48.266 1.00 95.31 96 THR A O 1
ATOM 715 N N . VAL A 1 97 ? -21.299 9.290 48.229 1.00 94.56 97 VAL A N 1
ATOM 716 C CA . VAL A 1 97 ? -21.841 9.348 46.863 1.00 94.56 97 VAL A CA 1
ATOM 717 C C . VAL A 1 97 ? -21.143 10.451 46.074 1.00 94.56 97 VAL A C 1
ATOM 719 O O . VAL A 1 97 ? -20.714 11.463 46.632 1.00 94.56 97 VAL A O 1
ATOM 722 N N . ILE A 1 98 ? -21.034 10.251 44.766 1.00 93.44 98 ILE A N 1
ATOM 723 C CA . ILE A 1 98 ? -20.503 11.246 43.837 1.00 93.44 98 ILE A CA 1
ATOM 724 C C . ILE A 1 98 ? -21.666 11.812 43.034 1.00 93.44 98 ILE A C 1
ATOM 726 O O . ILE A 1 98 ? -22.420 11.057 42.415 1.00 93.44 98 ILE A O 1
ATOM 730 N N . GLN A 1 99 ? -21.789 13.134 43.054 1.00 92.06 99 GLN A N 1
ATOM 731 C CA . GLN A 1 99 ? -22.858 13.880 42.402 1.00 92.06 99 GLN A CA 1
ATOM 732 C C . GLN A 1 99 ? -22.258 14.841 41.383 1.00 92.06 99 GLN A C 1
ATOM 734 O O . GLN A 1 99 ? -21.458 15.701 41.739 1.00 92.06 99 GLN A O 1
ATOM 739 N N . ASP A 1 100 ? -22.688 14.742 40.129 1.00 88.00 100 ASP A N 1
ATOM 740 C CA . ASP A 1 100 ? -22.287 15.709 39.111 1.00 88.00 100 ASP A CA 1
ATOM 741 C C . ASP A 1 100 ? -23.003 17.047 39.307 1.00 88.00 100 ASP A C 1
ATOM 743 O O . ASP A 1 100 ? -24.173 17.104 39.695 1.00 88.00 100 ASP A O 1
ATOM 747 N N . ALA A 1 101 ? -22.290 18.142 39.036 1.00 85.75 101 ALA A N 1
ATOM 748 C CA . ALA A 1 101 ? -22.800 19.505 39.189 1.00 85.75 101 ALA A CA 1
ATOM 749 C C . ALA A 1 101 ? -23.721 19.953 38.032 1.00 85.75 101 ALA A C 1
ATOM 751 O O . ALA A 1 101 ? -24.055 21.133 37.909 1.00 85.75 101 ALA A O 1
ATOM 752 N N . ASP A 1 102 ? -24.129 19.021 37.170 1.00 81.75 102 ASP A N 1
ATOM 753 C CA . ASP A 1 102 ? -24.713 19.286 35.859 1.00 81.75 102 ASP A CA 1
ATOM 754 C C . ASP A 1 102 ? -26.241 19.103 35.773 1.00 81.75 102 ASP A C 1
ATOM 756 O O . ASP A 1 102 ? -26.815 19.325 34.702 1.00 81.75 102 ASP A O 1
ATOM 760 N N . LEU A 1 103 ? -26.888 18.785 36.905 1.00 83.56 103 LEU A N 1
ATOM 761 C CA . LEU A 1 103 ? -28.321 18.483 37.060 1.00 83.56 103 LEU A CA 1
ATOM 762 C C . LEU A 1 103 ? -28.812 17.250 36.271 1.00 83.56 103 LEU A C 1
ATOM 764 O O . LEU A 1 103 ? -30.026 17.051 36.179 1.00 83.56 103 LEU A O 1
ATOM 768 N N . GLU A 1 104 ? -27.919 16.416 35.715 1.00 81.56 104 GLU A N 1
ATOM 769 C CA . GLU A 1 104 ? -28.331 15.232 34.941 1.00 81.56 104 GLU A CA 1
ATOM 770 C C . GLU A 1 104 ? -28.963 14.141 35.823 1.00 81.56 104 GLU A C 1
ATOM 772 O O . GLU A 1 104 ? -29.847 13.412 35.362 1.00 81.56 104 GLU A O 1
ATOM 777 N N . TYR A 1 105 ? -28.535 14.056 37.087 1.00 83.69 105 TYR A N 1
ATOM 778 C CA . TYR A 1 105 ? -29.088 13.159 38.102 1.00 83.69 105 TYR A CA 1
ATOM 779 C C . TYR A 1 105 ? -29.837 13.933 39.193 1.00 83.69 105 TYR A C 1
ATOM 781 O O . TYR A 1 105 ? -29.474 15.065 39.520 1.00 83.69 105 TYR A O 1
ATOM 789 N N . ASP A 1 106 ? -30.867 13.308 39.768 1.00 87.12 106 ASP A N 1
ATOM 790 C CA . ASP A 1 106 ? -31.716 13.911 40.799 1.00 87.12 106 ASP A CA 1
ATOM 791 C C . ASP A 1 106 ? -31.244 13.529 42.220 1.00 87.12 106 ASP A C 1
ATOM 793 O O . ASP A 1 106 ? -31.262 12.341 42.567 1.00 87.12 106 ASP A O 1
ATOM 797 N N . PRO A 1 107 ? -30.822 14.492 43.067 1.00 89.06 107 PRO A N 1
ATOM 798 C CA . PRO A 1 107 ? -30.461 14.227 44.463 1.00 89.06 107 PRO A CA 1
ATOM 799 C C . PRO A 1 107 ? -31.598 13.631 45.306 1.00 89.06 107 PRO A C 1
ATOM 801 O O . PRO A 1 107 ? -31.331 12.949 46.298 1.00 89.06 107 PRO A O 1
ATOM 804 N N . ALA A 1 108 ? -32.865 13.818 44.911 1.00 87.75 108 ALA A N 1
ATOM 805 C CA . ALA A 1 108 ? -34.012 13.236 45.612 1.00 87.75 108 ALA A CA 1
ATOM 806 C C . ALA A 1 108 ? -33.981 11.693 45.655 1.00 87.75 108 ALA A C 1
ATOM 808 O O . ALA A 1 108 ? -34.679 11.082 46.466 1.00 87.75 108 ALA A O 1
ATOM 809 N N . GLU A 1 109 ? -33.151 11.051 44.826 1.00 88.06 109 GLU A N 1
ATOM 810 C CA . GLU A 1 109 ? -32.997 9.594 44.765 1.00 88.06 109 GLU A CA 1
ATOM 811 C C . GLU A 1 109 ? -31.990 9.023 45.786 1.00 88.06 109 GLU A C 1
ATOM 813 O O . GLU A 1 109 ? -31.933 7.802 45.967 1.00 88.06 109 GLU A O 1
ATOM 818 N N . TYR A 1 110 ? -31.236 9.858 46.521 1.00 91.31 110 TYR A N 1
ATOM 819 C CA . TYR A 1 110 ? -30.275 9.385 47.534 1.00 91.31 110 TYR A CA 1
ATOM 820 C C . TYR A 1 110 ? -30.862 8.414 48.576 1.00 91.31 110 TYR A C 1
ATOM 822 O O . TYR A 1 110 ? -30.206 7.405 48.860 1.00 91.31 110 TYR A O 1
ATOM 830 N N . PRO A 1 111 ? -32.075 8.628 49.137 1.00 89.75 111 PRO A N 1
ATOM 831 C CA . PRO A 1 111 ? -32.672 7.669 50.066 1.00 89.75 111 PRO A CA 1
ATOM 832 C C . PRO A 1 111 ? -32.837 6.273 49.448 1.00 89.75 111 PRO A C 1
ATOM 834 O O . PRO A 1 111 ? -32.595 5.270 50.120 1.00 89.75 111 PRO A O 1
ATOM 837 N N . GLY A 1 112 ? -33.206 6.207 48.163 1.00 87.75 112 GLY A N 1
ATOM 838 C CA . GLY A 1 112 ? -33.374 4.957 47.421 1.00 87.75 112 GLY A CA 1
ATOM 839 C C . GLY A 1 112 ? -32.051 4.224 47.204 1.00 87.75 112 GLY A C 1
ATOM 840 O O . GLY A 1 112 ? -31.982 3.014 47.422 1.00 87.75 112 GLY A O 1
ATOM 841 N N . LEU A 1 113 ? -30.985 4.957 46.869 1.00 88.38 113 LEU A N 1
ATOM 842 C CA . LEU A 1 113 ? -29.635 4.399 46.714 1.00 88.38 113 LEU A CA 1
ATOM 843 C C . LEU A 1 113 ? -29.055 3.886 48.042 1.00 88.38 113 LEU A C 1
ATOM 845 O O . LEU A 1 113 ? -28.333 2.891 48.068 1.00 88.38 113 LEU A O 1
ATOM 849 N N . LEU A 1 114 ? -29.378 4.541 49.159 1.00 90.62 114 LEU A N 1
ATOM 850 C CA . LEU A 1 114 ? -28.903 4.146 50.487 1.00 90.62 114 LEU A CA 1
ATOM 851 C C . LEU A 1 114 ? -29.688 2.980 51.093 1.00 90.62 114 LEU A C 1
ATOM 853 O O . LEU A 1 114 ? -29.178 2.299 51.986 1.00 90.62 114 LEU A O 1
ATOM 857 N N . ALA A 1 115 ? -30.917 2.727 50.640 1.00 89.25 115 ALA A N 1
ATOM 858 C CA . ALA A 1 115 ? -31.790 1.740 51.265 1.00 89.25 115 ALA A CA 1
ATOM 859 C C . ALA A 1 115 ? -31.206 0.304 51.266 1.00 89.25 115 ALA A C 1
ATOM 861 O O . ALA A 1 115 ? -31.200 -0.306 52.339 1.00 89.25 115 ALA A O 1
ATOM 862 N N . PRO A 1 116 ? -30.638 -0.234 50.161 1.00 88.06 116 PRO A N 1
ATOM 863 C CA . PRO A 1 116 ? -30.006 -1.560 50.169 1.00 88.06 116 PRO A CA 1
ATOM 864 C C . PRO A 1 116 ? -28.765 -1.638 51.072 1.00 88.06 116 PRO A C 1
ATOM 866 O O . PRO A 1 116 ? -28.538 -2.653 51.731 1.00 88.06 116 PRO A O 1
ATOM 869 N N . LEU A 1 117 ? -27.987 -0.550 51.156 1.00 87.25 117 LEU A N 1
ATOM 870 C CA . LEU A 1 117 ? -26.802 -0.461 52.020 1.00 87.25 117 LEU A CA 1
ATOM 871 C C . LEU A 1 117 ? -27.187 -0.466 53.504 1.00 87.25 117 LEU A C 1
ATOM 873 O O . LEU A 1 117 ? -26.534 -1.124 54.313 1.00 87.25 117 LEU A O 1
ATOM 877 N N . ARG A 1 118 ? -28.269 0.235 53.868 1.00 86.62 118 ARG A N 1
ATOM 878 C CA . ARG A 1 118 ? -28.784 0.271 55.247 1.00 86.62 118 ARG A CA 1
ATOM 879 C C . ARG A 1 118 ? -29.381 -1.066 55.684 1.00 86.62 118 ARG A C 1
ATOM 881 O O . ARG A 1 118 ? -29.260 -1.418 56.853 1.00 86.62 118 ARG A O 1
ATOM 888 N N . ARG A 1 119 ? -30.002 -1.807 54.760 1.00 86.25 119 ARG A N 1
ATOM 889 C CA . ARG A 1 119 ? -30.559 -3.147 55.020 1.00 86.25 119 ARG A CA 1
ATOM 890 C C . ARG A 1 119 ? -29.502 -4.261 55.038 1.00 86.25 119 ARG A C 1
ATOM 892 O O . ARG A 1 119 ? -29.833 -5.390 55.377 1.00 86.25 119 ARG A O 1
ATOM 899 N N . GLY A 1 120 ? -28.243 -3.966 54.695 1.00 81.81 120 GLY A N 1
ATOM 900 C CA . GLY A 1 120 ? -27.164 -4.964 54.622 1.00 81.81 120 GLY A CA 1
ATOM 901 C C . GLY A 1 120 ? -27.259 -5.907 53.413 1.00 81.81 120 GLY A C 1
ATOM 902 O O . GLY A 1 120 ? -26.561 -6.925 53.350 1.00 81.81 120 GLY A O 1
ATOM 903 N N . GLU A 1 121 ? -28.112 -5.570 52.445 1.00 82.25 121 GLU A N 1
ATOM 904 C CA . GLU A 1 121 ? -28.341 -6.337 51.215 1.00 82.25 121 GLU A CA 1
ATOM 905 C C . GLU A 1 121 ? -27.213 -6.139 50.195 1.00 82.25 121 GLU A C 1
ATOM 907 O O . GLU A 1 121 ? -26.965 -7.021 49.373 1.00 82.25 121 GLU A O 1
ATOM 912 N N . ALA A 1 122 ? -26.510 -5.006 50.269 1.00 86.81 122 ALA A N 1
ATOM 913 C CA . ALA A 1 122 ? -25.433 -4.630 49.362 1.00 86.81 122 ALA A CA 1
ATOM 914 C C . ALA A 1 122 ? -24.223 -4.075 50.126 1.00 86.81 122 ALA A C 1
ATOM 916 O O . ALA A 1 122 ? -24.379 -3.464 51.184 1.00 86.81 122 ALA A O 1
ATOM 917 N N . ASP A 1 123 ? -23.034 -4.236 49.545 1.00 87.75 123 ASP A N 1
ATOM 918 C CA . ASP A 1 123 ? -21.791 -3.612 50.022 1.00 87.75 123 ASP A CA 1
ATOM 919 C C . ASP A 1 123 ? -21.424 -2.373 49.177 1.00 87.75 123 ASP A C 1
ATOM 921 O O . ASP A 1 123 ? -20.633 -1.533 49.603 1.00 87.75 123 ASP A O 1
ATOM 925 N N . ALA A 1 124 ? -22.022 -2.241 47.988 1.00 91.50 124 ALA A N 1
ATOM 926 C CA . ALA A 1 124 ? -21.990 -1.053 47.136 1.00 91.50 124 ALA A CA 1
ATOM 927 C C . ALA A 1 124 ? -23.279 -0.969 46.300 1.00 91.50 124 ALA A C 1
ATOM 929 O O . ALA A 1 124 ? -23.825 -2.002 45.903 1.00 91.50 124 ALA A O 1
ATOM 930 N N . VAL A 1 125 ? -23.758 0.243 46.004 1.00 92.50 125 VAL A N 1
ATOM 931 C CA . VAL A 1 125 ? -24.976 0.454 45.198 1.00 92.50 125 VAL A CA 1
ATOM 932 C C . VAL A 1 125 ? -24.693 1.337 43.996 1.00 92.50 125 VAL A C 1
ATOM 934 O O . VAL A 1 125 ? -24.133 2.423 44.146 1.00 92.50 125 VAL A O 1
ATOM 937 N N . PHE A 1 126 ? -25.079 0.874 42.805 1.00 92.38 126 PHE A N 1
ATOM 938 C CA . PHE A 1 126 ? -24.927 1.603 41.544 1.00 92.38 126 PHE A CA 1
ATOM 939 C C . PHE A 1 126 ? -26.306 2.038 41.023 1.00 92.38 126 PHE A C 1
ATOM 941 O O . PHE A 1 126 ? -27.235 1.237 40.949 1.00 92.38 126 PHE A O 1
ATOM 948 N N . GLY A 1 127 ? -26.461 3.307 40.657 1.00 88.38 127 GLY A N 1
ATOM 949 C CA . GLY A 1 127 ? -27.683 3.835 40.057 1.00 88.38 127 GLY A CA 1
ATOM 950 C C . GLY A 1 127 ? -27.720 3.535 38.561 1.00 88.38 127 GLY A C 1
ATOM 951 O O . GLY A 1 127 ? -26.994 4.165 37.802 1.00 88.38 127 GLY A O 1
ATOM 952 N N . SER A 1 128 ? -28.540 2.594 38.107 1.00 85.62 128 SER A N 1
ATOM 953 C CA . SER A 1 128 ? -28.613 2.224 36.691 1.00 85.62 128 SER A CA 1
ATOM 954 C C . SER A 1 128 ? -29.642 3.056 35.934 1.00 85.62 128 SER A C 1
ATOM 956 O O . SER A 1 128 ? -30.830 3.069 36.277 1.00 85.62 128 SER A O 1
ATOM 958 N N . ARG A 1 129 ? -29.202 3.686 34.839 1.00 83.44 129 ARG A N 1
ATOM 959 C CA . ARG A 1 129 ? -30.080 4.430 33.922 1.00 83.44 129 ARG A CA 1
ATOM 960 C C . ARG A 1 129 ? -30.970 3.497 33.103 1.00 83.44 129 ARG A C 1
ATOM 962 O O . ARG A 1 129 ? -32.074 3.871 32.730 1.00 83.44 129 ARG A O 1
ATOM 969 N N . TYR A 1 130 ? -30.510 2.270 32.847 1.00 78.38 130 TYR A N 1
ATOM 970 C CA . TYR A 1 130 ? -31.220 1.287 32.019 1.00 78.38 130 TYR A CA 1
ATOM 971 C C . TYR A 1 130 ? -32.303 0.515 32.778 1.00 78.38 130 TYR A C 1
ATOM 973 O O . TYR A 1 130 ? -33.179 -0.071 32.145 1.00 78.38 130 TYR A O 1
ATOM 981 N N . LEU A 1 131 ? -32.254 0.514 34.115 1.00 79.12 131 LEU A N 1
ATOM 982 C CA . LEU A 1 131 ? -33.328 -0.028 34.955 1.00 79.12 131 LEU A CA 1
ATOM 983 C C . LEU A 1 131 ? -34.484 0.967 35.146 1.00 79.12 131 LEU A C 1
ATOM 985 O O . LEU A 1 131 ? -35.585 0.562 35.516 1.00 79.12 131 LEU A O 1
ATOM 989 N N . SER A 1 132 ? -34.253 2.256 34.881 1.00 66.56 132 SER A N 1
ATOM 990 C CA . SER A 1 132 ? -35.292 3.286 34.863 1.00 66.56 132 SER A CA 1
ATOM 991 C C . SER A 1 132 ? -35.964 3.375 33.482 1.00 66.56 132 SER A C 1
ATOM 993 O O . SER A 1 132 ? -35.419 2.938 32.469 1.00 66.56 132 SER A O 1
ATOM 995 N N . ARG A 1 133 ? -37.167 3.964 33.403 1.00 55.66 133 ARG A N 1
ATOM 996 C CA . ARG A 1 133 ? -37.898 4.176 32.129 1.00 55.66 133 ARG A CA 1
ATOM 997 C C . ARG A 1 133 ? -37.218 5.194 31.192 1.00 55.66 133 ARG A C 1
ATOM 999 O O . ARG A 1 133 ? -37.661 5.364 30.056 1.00 55.66 133 ARG A O 1
ATOM 1006 N N . SER A 1 134 ? -36.145 5.840 31.641 1.00 53.28 134 SER A N 1
ATOM 1007 C CA . SER A 1 134 ? -35.397 6.878 30.929 1.00 53.28 134 SER A CA 1
ATOM 1008 C C . SER A 1 134 ? -34.318 6.266 30.027 1.00 53.28 134 SER A C 1
ATOM 1010 O O . SER A 1 134 ? -33.191 6.026 30.451 1.00 53.28 134 SER A O 1
ATOM 1012 N N . LYS A 1 135 ? -34.645 5.989 28.759 1.00 54.62 135 LYS A N 1
ATOM 1013 C CA . LYS A 1 135 ? -33.659 5.467 27.795 1.00 54.62 135 LYS A CA 1
ATOM 1014 C C . LYS A 1 135 ? -32.694 6.579 27.357 1.00 54.62 135 LYS A C 1
ATOM 1016 O O . LYS A 1 135 ? -33.166 7.652 26.988 1.00 54.62 135 LYS A O 1
ATOM 1021 N N . PRO A 1 136 ? -31.371 6.342 27.317 1.00 55.50 136 PRO A N 1
ATOM 1022 C CA . PRO A 1 136 ? -30.438 7.316 26.759 1.00 55.50 136 PRO A CA 1
ATOM 1023 C C . PRO A 1 136 ? -30.740 7.553 25.270 1.00 55.50 136 PRO A C 1
ATOM 1025 O O . PRO A 1 136 ? -30.853 6.606 24.493 1.00 55.50 136 PRO A O 1
ATOM 1028 N N . GLU A 1 137 ? -30.847 8.822 24.866 1.00 54.69 137 GLU A N 1
ATOM 1029 C CA . GLU A 1 137 ? -31.310 9.241 23.529 1.00 54.69 137 GLU A CA 1
ATOM 1030 C C . GLU A 1 137 ? -30.395 8.791 22.367 1.00 54.69 137 GLU A C 1
ATOM 1032 O O . GLU A 1 137 ? -30.824 8.744 21.215 1.00 54.69 137 GLU A O 1
ATOM 1037 N N . PHE A 1 138 ? -29.143 8.396 22.644 1.00 62.56 138 PHE A N 1
ATOM 1038 C CA . PHE A 1 138 ? -28.142 8.067 21.621 1.00 62.56 138 PHE A CA 1
ATOM 1039 C C . PHE A 1 138 ? -27.720 6.590 21.620 1.00 62.56 138 PHE A C 1
ATOM 1041 O O . PHE A 1 138 ? -27.000 6.120 22.505 1.00 62.56 138 PHE A O 1
ATOM 1048 N N . ARG A 1 139 ? -28.068 5.882 20.535 1.00 62.31 139 ARG A N 1
ATOM 1049 C CA . ARG A 1 139 ? -27.769 4.449 20.323 1.00 62.31 139 ARG A CA 1
ATOM 1050 C C . ARG A 1 139 ? -26.276 4.098 20.384 1.00 62.31 139 ARG A C 1
ATOM 1052 O O . ARG A 1 139 ? -25.932 3.024 20.863 1.00 62.31 139 ARG A O 1
ATOM 1059 N N . LEU A 1 140 ? -25.388 4.993 19.941 1.00 64.06 140 LEU A N 1
ATOM 1060 C CA . LEU A 1 140 ? -23.939 4.744 19.938 1.00 64.06 140 LEU A CA 1
ATOM 1061 C C . LEU A 1 140 ? -23.357 4.663 21.360 1.00 64.06 140 LEU A C 1
ATOM 1063 O O . LEU A 1 140 ? -22.543 3.790 21.648 1.00 64.06 140 LEU A O 1
ATOM 1067 N N . PHE A 1 141 ? -23.807 5.535 22.266 1.00 69.44 141 PHE A N 1
ATOM 1068 C CA . PHE A 1 141 ? -23.392 5.487 23.670 1.00 69.44 141 PHE A CA 1
ATOM 1069 C C . PHE A 1 141 ? -23.976 4.269 24.382 1.00 69.44 141 PHE A C 1
ATOM 1071 O O . PHE A 1 141 ? -23.276 3.634 25.166 1.00 69.44 141 PHE A O 1
ATOM 1078 N N . ALA A 1 142 ? -25.217 3.897 24.057 1.00 72.94 142 ALA A N 1
ATOM 1079 C CA . ALA A 1 142 ? -25.824 2.680 24.583 1.00 72.94 142 ALA A CA 1
ATOM 1080 C C . ALA A 1 142 ? -25.041 1.418 24.183 1.00 72.94 142 ALA A C 1
ATOM 1082 O O . ALA A 1 142 ? -24.815 0.544 25.019 1.00 72.94 142 ALA A O 1
ATOM 1083 N N . LEU A 1 143 ? -24.550 1.358 22.940 1.00 77.00 143 LEU A N 1
ATOM 1084 C CA . LEU A 1 143 ? -23.676 0.277 22.483 1.00 77.00 143 LEU A CA 1
ATOM 1085 C C . LEU A 1 143 ? -22.336 0.259 23.239 1.00 77.00 143 LEU A C 1
ATOM 1087 O O . LEU A 1 143 ? -21.867 -0.809 23.627 1.00 77.00 143 LEU A O 1
ATOM 1091 N N . GLY A 1 144 ? -21.744 1.431 23.490 1.00 79.75 144 GLY A N 1
ATOM 1092 C CA . GLY A 1 144 ? -20.512 1.553 24.274 1.00 79.75 144 GLY A CA 1
ATOM 1093 C C . GLY A 1 144 ? -20.664 1.043 25.711 1.00 79.75 144 GLY A C 1
ATOM 1094 O O . GLY A 1 144 ? -19.831 0.268 26.177 1.00 79.75 144 GLY A O 1
ATOM 1095 N N . VAL A 1 145 ? -21.754 1.406 26.396 1.00 82.62 145 VAL A N 1
ATOM 1096 C CA . VAL A 1 145 ? -22.043 0.903 27.752 1.00 82.62 145 VAL A CA 1
ATOM 1097 C C . VAL A 1 145 ? -22.318 -0.601 27.740 1.00 82.62 145 VAL A C 1
ATOM 1099 O O . VAL A 1 145 ? -21.809 -1.319 28.597 1.00 82.62 145 VAL A O 1
ATOM 1102 N N . ALA A 1 146 ? -23.046 -1.107 26.740 1.00 83.62 146 ALA A N 1
ATOM 1103 C CA . ALA A 1 146 ? -23.266 -2.543 26.593 1.00 83.62 146 ALA A CA 1
ATOM 1104 C C . ALA A 1 146 ? -21.940 -3.313 26.458 1.00 83.62 146 ALA A C 1
ATOM 1106 O O . ALA A 1 146 ? -21.758 -4.331 27.125 1.00 83.62 146 ALA A O 1
ATOM 1107 N N . LEU A 1 147 ? -20.991 -2.804 25.664 1.00 84.69 147 LEU A N 1
ATOM 1108 C CA . LEU A 1 147 ? -19.661 -3.401 25.522 1.00 84.69 147 LEU A CA 1
ATOM 1109 C C . LEU A 1 147 ? -18.887 -3.415 26.852 1.00 84.69 147 LEU A C 1
ATOM 1111 O O . LEU A 1 147 ? -18.302 -4.441 27.205 1.00 84.69 147 LEU A O 1
ATOM 1115 N N . LEU A 1 148 ? -18.919 -2.313 27.610 1.00 85.94 148 LEU A N 1
ATOM 1116 C CA . LEU A 1 148 ? -18.295 -2.238 28.938 1.00 85.94 148 LEU A CA 1
ATOM 1117 C C . LEU A 1 148 ? -18.909 -3.255 29.910 1.00 85.94 148 LEU A C 1
ATOM 1119 O O . LEU A 1 148 ? -18.175 -3.963 30.597 1.00 85.94 148 LEU A O 1
ATOM 1123 N N . ASN A 1 149 ? -20.235 -3.402 29.915 1.00 88.00 149 ASN A N 1
ATOM 1124 C CA . ASN A 1 149 ? -20.922 -4.387 30.753 1.00 88.00 149 ASN A CA 1
ATOM 1125 C C . ASN A 1 149 ? -20.516 -5.829 30.403 1.00 88.00 149 ASN A C 1
ATOM 1127 O O . ASN A 1 149 ? -20.310 -6.647 31.303 1.00 88.00 149 ASN A O 1
ATOM 1131 N N . VAL A 1 150 ? -20.364 -6.152 29.110 1.00 85.25 150 VAL A N 1
ATOM 1132 C CA . VAL A 1 150 ? -19.852 -7.466 28.682 1.00 85.25 150 VAL A CA 1
ATOM 1133 C C . VAL A 1 150 ? -18.433 -7.680 29.202 1.00 85.25 150 VAL A C 1
ATOM 1135 O O . VAL A 1 150 ? -18.147 -8.738 29.762 1.00 85.25 150 VAL A O 1
ATOM 1138 N N . LEU A 1 151 ? -17.560 -6.679 29.080 1.00 85.88 151 LEU A N 1
ATOM 1139 C CA . LEU A 1 151 ? -16.187 -6.770 29.574 1.00 85.88 151 LEU A CA 1
ATOM 1140 C C . LEU A 1 151 ? -16.142 -6.994 31.092 1.00 85.88 151 LEU A C 1
ATOM 1142 O O . LEU A 1 151 ? -15.431 -7.885 31.556 1.00 85.88 151 LEU A O 1
ATOM 1146 N N . VAL A 1 152 ? -16.938 -6.245 31.861 1.00 86.50 152 VAL A N 1
ATOM 1147 C CA . VAL A 1 152 ? -17.049 -6.428 33.316 1.00 86.50 152 VAL A CA 1
ATOM 1148 C C . VAL A 1 152 ? -17.530 -7.837 33.655 1.00 86.50 152 VAL A C 1
ATOM 1150 O O . VAL A 1 152 ? -16.948 -8.503 34.516 1.00 86.50 152 VAL A O 1
ATOM 1153 N N . ARG A 1 153 ? -18.536 -8.341 32.937 1.00 87.44 153 ARG A N 1
ATOM 1154 C CA . ARG A 1 153 ? -19.043 -9.701 33.134 1.00 87.44 153 ARG A CA 1
ATOM 1155 C C . ARG A 1 153 ? -17.984 -10.764 32.848 1.00 87.44 153 ARG A C 1
ATOM 1157 O O . ARG A 1 153 ? -17.896 -11.727 33.605 1.00 87.44 153 ARG A O 1
ATOM 1164 N N . LEU A 1 154 ? -17.191 -10.599 31.791 1.00 83.12 154 LEU A N 1
ATOM 1165 C CA . LEU A 1 154 ? -16.164 -11.565 31.393 1.00 83.12 154 LEU A CA 1
ATOM 1166 C C . LEU A 1 154 ? -14.940 -11.541 32.317 1.00 83.12 154 LEU A C 1
ATOM 1168 O O . LEU A 1 154 ? -14.463 -12.594 32.730 1.00 83.12 154 LEU A O 1
ATOM 1172 N N . VAL A 1 155 ? -14.433 -10.352 32.649 1.00 83.75 155 VAL A N 1
ATOM 1173 C CA . VAL A 1 155 ? -13.179 -10.194 33.409 1.00 83.75 155 VAL A CA 1
ATOM 1174 C C . VAL A 1 155 ? -13.410 -10.341 34.911 1.00 83.75 155 VAL A C 1
ATOM 1176 O O . VAL A 1 155 ? -12.596 -10.939 35.616 1.00 83.75 155 VAL A O 1
ATOM 1179 N N . TYR A 1 156 ? -14.522 -9.802 35.409 1.00 83.50 156 TYR A N 1
ATOM 1180 C CA . TYR A 1 156 ? -14.779 -9.662 36.840 1.00 83.50 156 TYR A CA 1
ATOM 1181 C C . TYR A 1 156 ? -15.933 -10.526 37.352 1.00 83.50 156 TYR A C 1
ATOM 1183 O O . TYR A 1 156 ? -16.062 -10.703 38.562 1.00 83.50 156 TYR A O 1
ATOM 1191 N N . GLY A 1 157 ? -16.761 -11.089 36.467 1.00 80.75 157 GLY A N 1
ATOM 1192 C CA . GLY A 1 157 ? -17.910 -11.916 36.850 1.00 80.75 157 GLY A CA 1
ATOM 1193 C C . GLY A 1 157 ? -19.096 -11.131 37.423 1.00 80.75 157 GLY A C 1
ATOM 1194 O O . GLY A 1 157 ? -20.086 -11.746 37.820 1.00 80.75 157 GLY A O 1
ATOM 1195 N N . LEU A 1 158 ? -19.030 -9.795 37.456 1.00 84.31 158 LEU A N 1
ATOM 1196 C CA . LEU A 1 158 ? -20.136 -8.942 37.893 1.00 84.31 158 LEU A CA 1
ATOM 1197 C C . LEU A 1 158 ? -21.150 -8.757 36.762 1.00 84.31 158 LEU A C 1
ATOM 1199 O O . LEU A 1 158 ? -20.789 -8.519 35.610 1.00 84.31 158 LEU A O 1
ATOM 1203 N N . ARG A 1 159 ? -22.439 -8.849 37.092 1.00 85.12 159 ARG A N 1
ATOM 1204 C CA . ARG A 1 159 ? -23.533 -8.574 36.156 1.00 85.12 159 ARG A CA 1
ATOM 1205 C C . ARG A 1 159 ? -24.059 -7.175 36.431 1.00 85.12 159 ARG A C 1
ATOM 1207 O O . ARG A 1 159 ? -24.758 -6.987 37.417 1.00 85.12 159 ARG A O 1
ATOM 1214 N N . LEU A 1 160 ? -23.698 -6.235 35.565 1.00 86.06 160 LEU A N 1
ATOM 1215 C CA . LEU A 1 160 ? -24.159 -4.851 35.615 1.00 86.06 160 LEU A CA 1
ATOM 1216 C C . LEU A 1 160 ? -24.925 -4.511 34.336 1.00 86.06 160 LEU A C 1
ATOM 1218 O O . LEU A 1 160 ? -24.622 -5.027 33.255 1.00 86.06 160 LEU A O 1
ATOM 1222 N N . THR A 1 161 ? -25.913 -3.643 34.478 1.00 84.50 161 THR A N 1
ATOM 1223 C CA . THR A 1 161 ? -26.685 -3.029 33.398 1.00 84.50 161 THR A CA 1
ATOM 1224 C C . THR A 1 161 ? -26.146 -1.647 33.041 1.00 84.50 161 THR A C 1
ATOM 1226 O O . THR A 1 161 ? -26.299 -1.231 31.892 1.00 84.50 161 THR A O 1
ATOM 1229 N N . ASP A 1 162 ? -25.459 -0.962 33.961 1.00 84.56 162 ASP A N 1
ATOM 1230 C CA . ASP A 1 162 ? -24.877 0.361 33.714 1.00 84.56 162 ASP A CA 1
ATOM 1231 C C . ASP A 1 162 ? -23.543 0.580 34.445 1.00 84.56 162 ASP A C 1
ATOM 1233 O O . ASP A 1 162 ? -23.474 1.196 35.507 1.00 84.56 162 ASP A O 1
ATOM 1237 N N . GLU A 1 163 ? -22.442 0.105 33.861 1.00 85.69 163 GLU A N 1
ATOM 1238 C CA . GLU A 1 163 ? -21.099 0.363 34.400 1.00 85.69 163 GLU A CA 1
ATOM 1239 C C . GLU A 1 163 ? -20.770 1.869 34.450 1.00 85.69 163 GLU A C 1
ATOM 1241 O O . GLU A 1 163 ? -20.204 2.359 35.432 1.00 85.69 163 GLU A O 1
ATOM 1246 N N . ALA A 1 164 ? -21.176 2.614 33.419 1.00 82.88 164 ALA A N 1
ATOM 1247 C CA . ALA A 1 164 ? -20.782 4.002 33.184 1.00 82.88 164 ALA A CA 1
ATOM 1248 C C . ALA A 1 164 ? -21.662 5.032 33.922 1.00 82.88 164 ALA A C 1
ATOM 1250 O O . ALA A 1 164 ? -21.787 6.178 33.474 1.00 82.88 164 ALA A O 1
ATOM 1251 N N . THR A 1 165 ? -22.331 4.624 35.000 1.00 84.31 165 THR A N 1
ATOM 1252 C CA . THR A 1 165 ? -23.141 5.513 35.840 1.00 84.31 165 THR A CA 1
ATOM 1253 C C . THR A 1 165 ? -22.291 6.332 36.811 1.00 84.31 165 THR A C 1
ATOM 1255 O O . THR A 1 165 ? -21.277 5.849 37.322 1.00 84.31 165 THR A O 1
ATOM 1258 N N . CYS A 1 166 ? -22.722 7.566 37.096 1.00 79.25 166 CYS A N 1
ATOM 1259 C CA . CYS A 1 166 ? -22.075 8.420 38.095 1.00 79.25 166 CYS A CA 1
ATOM 1260 C C . CYS A 1 166 ? -22.489 8.060 39.529 1.00 79.25 166 CYS A C 1
ATOM 1262 O O . CYS A 1 166 ? -21.675 8.151 40.448 1.00 79.25 166 CYS A O 1
ATOM 1264 N N . TYR A 1 167 ? -23.737 7.630 39.730 1.00 86.25 167 TYR A N 1
ATOM 1265 C CA . TYR A 1 167 ? -24.243 7.268 41.049 1.00 86.25 167 TYR A CA 1
ATOM 1266 C C . TYR A 1 167 ? -23.676 5.926 41.490 1.00 86.25 167 TYR A C 1
ATOM 1268 O O . TYR A 1 167 ? -24.267 4.874 41.265 1.00 86.25 167 TYR A O 1
ATOM 1276 N N . LYS A 1 168 ? -22.515 5.969 42.140 1.00 91.38 168 LYS A N 1
ATOM 1277 C CA . LYS A 1 168 ? -21.920 4.828 42.833 1.00 91.38 168 LYS A CA 1
ATOM 1278 C C . LYS A 1 168 ? -21.762 5.188 44.303 1.00 91.38 168 LYS A C 1
ATOM 1280 O O . LYS A 1 168 ? -20.994 6.085 44.646 1.00 91.38 168 LYS A O 1
ATOM 1285 N N . VAL A 1 169 ? -22.523 4.508 45.152 1.00 93.25 169 VAL A N 1
ATOM 1286 C CA . VAL A 1 169 ? -22.527 4.714 46.600 1.00 93.25 169 VAL A CA 1
ATOM 1287 C C . VAL A 1 169 ? -21.746 3.594 47.263 1.00 93.25 169 VAL A C 1
ATOM 1289 O O . VAL A 1 169 ? -22.029 2.411 47.057 1.00 93.25 169 VAL A O 1
ATOM 1292 N N . PHE A 1 170 ? -20.779 3.979 48.087 1.00 92.69 170 PHE A N 1
ATOM 1293 C CA . PHE A 1 170 ? -19.927 3.059 48.830 1.00 92.69 170 PHE A CA 1
ATOM 1294 C C . PHE A 1 170 ? -19.884 3.456 50.306 1.00 92.69 170 PHE A C 1
ATOM 1296 O O . PHE A 1 170 ? -19.967 4.648 50.616 1.00 92.69 170 PHE A O 1
ATOM 1303 N N . PRO A 1 171 ? -19.689 2.506 51.234 1.00 92.50 171 PRO A N 1
ATOM 1304 C CA . PRO A 1 171 ? -19.171 2.832 52.555 1.00 92.50 171 PRO A CA 1
ATOM 1305 C C . PRO A 1 171 ? -17.866 3.626 52.414 1.00 92.50 171 PRO A C 1
ATOM 1307 O O . PRO A 1 171 ? -16.994 3.275 51.611 1.00 92.50 171 PRO A O 1
ATOM 1310 N N . THR A 1 172 ? -17.737 4.720 53.160 1.00 90.88 172 THR A N 1
ATOM 1311 C CA . THR A 1 172 ? -16.620 5.665 52.987 1.00 90.88 172 THR A CA 1
ATOM 1312 C C . THR A 1 172 ? -15.265 5.009 53.257 1.00 90.88 172 THR A C 1
ATOM 1314 O O . THR A 1 172 ? -14.279 5.288 52.572 1.00 90.88 172 THR A O 1
ATOM 1317 N N . ASP A 1 173 ? -15.203 4.088 54.218 1.00 87.88 173 ASP A N 1
ATOM 1318 C CA . ASP A 1 173 ? -13.995 3.333 54.543 1.00 87.88 173 ASP A CA 1
ATOM 1319 C C . ASP A 1 173 ? -13.614 2.338 53.434 1.00 87.88 173 ASP A C 1
ATOM 1321 O O . ASP A 1 173 ? -12.433 2.208 53.105 1.00 87.88 173 ASP A O 1
ATOM 1325 N N . VAL A 1 174 ? -14.600 1.685 52.811 1.00 88.69 174 VAL A N 1
ATOM 1326 C CA . VAL A 1 174 ? -14.395 0.797 51.658 1.00 88.69 174 VAL A CA 1
ATOM 1327 C C . VAL A 1 174 ? -13.841 1.589 50.477 1.00 88.69 174 VAL A C 1
ATOM 1329 O O . VAL A 1 174 ? -12.837 1.183 49.893 1.00 88.69 174 VAL A O 1
ATOM 1332 N N . LEU A 1 175 ? -14.435 2.746 50.164 1.00 89.88 175 LEU A N 1
ATOM 1333 C CA . LEU A 1 175 ? -13.996 3.591 49.050 1.00 89.88 175 LEU A CA 1
ATOM 1334 C C . LEU A 1 175 ? -12.568 4.123 49.250 1.00 89.88 175 LEU A C 1
ATOM 1336 O O . LEU A 1 175 ? -11.793 4.186 48.297 1.00 89.88 175 LEU A O 1
ATOM 1340 N N . ARG A 1 176 ? -12.174 4.439 50.491 1.00 89.94 176 ARG A N 1
ATOM 1341 C CA . ARG A 1 176 ? -10.789 4.821 50.826 1.00 89.94 176 ARG A CA 1
ATOM 1342 C C . ARG A 1 176 ? -9.793 3.691 50.595 1.00 89.94 176 ARG A C 1
ATOM 1344 O O . ARG A 1 176 ? -8.740 3.923 50.005 1.00 89.94 176 ARG A O 1
ATOM 1351 N N . ARG A 1 177 ? -10.137 2.465 51.003 1.00 88.75 177 ARG A N 1
ATOM 1352 C CA . ARG A 1 177 ? -9.289 1.274 50.809 1.00 88.75 177 ARG A CA 1
ATOM 1353 C C . ARG A 1 177 ? -9.129 0.871 49.344 1.00 88.75 177 ARG A C 1
ATOM 1355 O O . ARG A 1 177 ? -8.225 0.104 49.030 1.00 88.75 177 ARG A O 1
ATOM 1362 N N . MET A 1 178 ? -9.969 1.385 48.443 1.00 88.62 178 MET A N 1
ATOM 1363 C CA . MET A 1 178 ? -9.762 1.195 47.007 1.00 88.62 178 MET A CA 1
ATOM 1364 C C . MET A 1 178 ? -8.502 1.908 46.498 1.00 88.62 178 MET A C 1
ATOM 1366 O O . MET A 1 178 ? -8.035 1.563 45.420 1.00 88.62 178 MET A O 1
ATOM 1370 N N . GLU A 1 179 ? -7.933 2.884 47.217 1.00 88.56 179 GLU A N 1
ATOM 1371 C CA . GLU A 1 179 ? -6.731 3.621 46.779 1.00 88.56 179 GLU A CA 1
ATOM 1372 C C . GLU A 1 179 ? -6.852 4.136 45.331 1.00 88.56 179 GLU A C 1
ATOM 1374 O O . GLU A 1 179 ? -6.064 3.788 44.444 1.00 88.56 179 GLU A O 1
ATOM 1379 N N . LEU A 1 180 ? -7.908 4.906 45.062 1.00 89.50 180 LEU A N 1
ATOM 1380 C CA . LEU A 1 180 ? -8.221 5.411 43.723 1.00 89.50 180 LEU A CA 1
ATOM 1381 C C . LEU A 1 180 ? -7.035 6.193 43.126 1.00 89.50 180 LEU A C 1
ATOM 1383 O O . LEU A 1 180 ? -6.430 7.029 43.810 1.00 89.50 180 LEU A O 1
ATOM 1387 N N . ARG A 1 181 ? -6.717 5.946 41.849 1.00 89.62 181 ARG A N 1
ATOM 1388 C CA . ARG A 1 181 ? -5.662 6.636 41.080 1.00 89.62 181 ARG A CA 1
ATOM 1389 C C . ARG A 1 181 ? -6.199 7.458 39.906 1.00 89.62 181 ARG A C 1
ATOM 1391 O O . ARG A 1 181 ? -5.419 8.204 39.312 1.00 89.62 181 ARG A O 1
ATOM 1398 N N . CYS A 1 182 ? -7.490 7.350 39.599 1.00 86.69 182 CYS A N 1
ATOM 1399 C CA . CYS A 1 182 ? -8.163 8.065 38.524 1.00 86.69 182 CYS A CA 1
ATOM 1400 C C . CYS A 1 182 ? -7.889 9.573 38.559 1.00 86.69 182 CYS A C 1
ATOM 1402 O O . CYS A 1 182 ? -7.892 10.205 39.624 1.00 86.69 182 CYS A O 1
ATOM 1404 N N . ARG A 1 183 ? -7.711 10.158 37.370 1.00 85.06 183 ARG A N 1
ATOM 1405 C CA . ARG A 1 183 ? -7.636 11.618 37.194 1.00 85.06 183 ARG A CA 1
ATOM 1406 C C . ARG A 1 183 ? -8.877 12.169 36.504 1.00 85.06 183 ARG A C 1
ATOM 1408 O O . ARG A 1 183 ? -9.387 13.187 36.937 1.00 85.06 183 ARG A O 1
ATOM 1415 N N . GLY A 1 184 ? -9.408 11.483 35.492 1.00 85.31 184 GLY A N 1
ATOM 1416 C CA . GLY A 1 184 ? -10.561 11.940 34.701 1.00 85.31 184 GLY A CA 1
ATOM 1417 C C . GLY A 1 184 ? -11.842 11.135 34.940 1.00 85.31 184 GLY A C 1
ATOM 1418 O O . GLY A 1 184 ? -12.182 10.801 36.073 1.00 85.31 184 GLY A O 1
ATOM 1419 N N . PHE A 1 185 ? -12.542 10.792 33.853 1.00 82.44 185 PHE A N 1
ATOM 1420 C CA . PHE A 1 185 ? -13.762 9.965 33.864 1.00 82.44 185 PHE A CA 1
ATOM 1421 C C . PHE A 1 185 ? -13.518 8.478 34.194 1.00 82.44 185 PHE A C 1
ATOM 1423 O O . PHE A 1 185 ? -14.463 7.711 34.362 1.00 82.44 185 PHE A O 1
ATOM 1430 N N . GLU A 1 186 ? -12.255 8.083 34.355 1.00 83.44 186 GLU A N 1
ATOM 1431 C CA . GLU A 1 186 ? -11.796 6.735 34.725 1.00 83.44 186 GLU A CA 1
ATOM 1432 C C . GLU A 1 186 ? -12.280 6.260 36.099 1.00 83.44 186 GLU A C 1
ATOM 1434 O O . GLU A 1 186 ? -12.162 5.080 36.417 1.00 83.44 186 GLU A O 1
ATOM 1439 N N . PHE A 1 187 ? -12.820 7.160 36.925 1.00 89.38 187 PHE A N 1
ATOM 1440 C CA . PHE A 1 187 ? -13.345 6.800 38.238 1.00 89.38 187 PHE A CA 1
ATOM 1441 C C . PHE A 1 187 ? -14.340 5.632 38.156 1.00 89.38 187 PHE A C 1
ATOM 1443 O O . PHE A 1 187 ? -14.243 4.687 38.936 1.00 89.38 187 PHE A O 1
ATOM 1450 N N . CYS A 1 188 ? -15.277 5.678 37.201 1.00 87.50 188 CYS A N 1
ATOM 1451 C CA . CYS A 1 188 ? -16.313 4.656 37.068 1.00 87.50 188 CYS A CA 1
ATOM 1452 C C . CYS A 1 188 ? -15.712 3.253 36.843 1.00 87.50 188 CYS A C 1
ATOM 1454 O O . CYS A 1 188 ? -15.982 2.389 37.687 1.00 87.50 188 CYS A O 1
ATOM 1456 N N . PRO A 1 189 ? -14.874 3.030 35.809 1.00 89.31 189 PRO A N 1
ATOM 1457 C CA . PRO A 1 189 ? -14.263 1.726 35.556 1.00 89.31 189 PRO A CA 1
ATOM 1458 C C . PRO A 1 189 ? -13.297 1.288 36.659 1.00 89.31 189 PRO A C 1
ATOM 1460 O O . PRO A 1 189 ? -13.295 0.111 37.024 1.00 89.31 189 PRO A O 1
ATOM 1463 N N . GLU A 1 190 ? -12.521 2.204 37.249 1.00 92.12 190 GLU A N 1
ATOM 1464 C CA . GLU A 1 190 ? -11.617 1.867 38.356 1.00 92.12 190 GLU A CA 1
ATOM 1465 C C . GLU A 1 190 ? -12.393 1.397 39.597 1.00 92.12 190 GLU A C 1
ATOM 1467 O O . GLU A 1 190 ? -12.081 0.343 40.160 1.00 92.12 190 GLU A O 1
ATOM 1472 N N . ALA A 1 191 ? -13.431 2.133 40.005 1.00 91.25 191 ALA A N 1
ATOM 1473 C CA . ALA A 1 191 ? -14.256 1.774 41.156 1.00 91.25 191 ALA A CA 1
ATOM 1474 C C . ALA A 1 191 ? -14.988 0.440 40.935 1.00 91.25 191 ALA A C 1
ATOM 1476 O O . ALA A 1 191 ? -15.030 -0.389 41.844 1.00 91.25 191 ALA A O 1
ATOM 1477 N N . THR A 1 192 ? -15.507 0.187 39.724 1.00 91.12 192 THR A N 1
ATOM 1478 C CA . THR A 1 192 ? -16.140 -1.099 39.377 1.00 91.12 192 THR A CA 1
ATOM 1479 C C . THR A 1 192 ? -15.143 -2.252 39.476 1.00 91.12 192 THR A C 1
ATOM 1481 O O . THR A 1 192 ? -15.424 -3.261 40.129 1.00 91.12 192 THR A O 1
ATOM 1484 N N . ALA A 1 193 ? -13.967 -2.105 38.857 1.00 89.62 193 ALA A N 1
ATOM 1485 C CA . ALA A 1 193 ? -12.918 -3.118 38.884 1.00 89.62 193 ALA A CA 1
ATOM 1486 C C . ALA A 1 193 ? -12.506 -3.457 40.321 1.00 89.62 193 ALA A C 1
ATOM 1488 O O . ALA A 1 193 ? -12.466 -4.628 40.704 1.00 89.62 193 ALA A O 1
ATOM 1489 N N . LYS A 1 194 ? -12.238 -2.438 41.141 1.00 91.25 194 LYS A N 1
ATOM 1490 C CA . LYS A 1 194 ? -11.778 -2.625 42.521 1.00 91.25 194 LYS A CA 1
ATOM 1491 C C . LYS A 1 194 ? -12.868 -3.180 43.432 1.00 91.25 194 LYS A C 1
ATOM 1493 O O . LYS A 1 194 ? -12.574 -4.089 44.206 1.00 91.25 194 LYS A O 1
ATOM 1498 N N . ALA A 1 195 ? -14.121 -2.750 43.271 1.00 89.56 195 ALA A N 1
ATOM 1499 C CA . ALA A 1 195 ? -15.264 -3.348 43.963 1.00 89.56 195 ALA A CA 1
ATOM 1500 C C . ALA A 1 195 ? -15.376 -4.855 43.678 1.00 89.56 195 ALA A C 1
ATOM 1502 O O . ALA A 1 195 ? -15.537 -5.654 44.603 1.00 89.56 195 ALA A O 1
ATOM 1503 N N . ALA A 1 196 ? -15.200 -5.260 42.416 1.00 88.56 196 ALA A N 1
ATOM 1504 C CA . ALA A 1 196 ? -15.209 -6.670 42.039 1.00 88.56 196 ALA A CA 1
ATOM 1505 C C . ALA A 1 196 ? -14.033 -7.454 42.638 1.00 88.56 196 ALA A C 1
ATOM 1507 O O . ALA A 1 196 ? -14.203 -8.575 43.117 1.00 88.56 196 ALA A O 1
ATOM 1508 N N . ARG A 1 197 ? -12.827 -6.872 42.625 1.00 87.12 197 ARG A N 1
ATOM 1509 C CA . ARG A 1 197 ? -11.615 -7.494 43.189 1.00 87.12 197 ARG A CA 1
ATOM 1510 C C . ARG A 1 197 ? -11.660 -7.611 44.711 1.00 87.12 197 ARG A C 1
ATOM 1512 O O . ARG A 1 197 ? -11.073 -8.542 45.251 1.00 87.12 197 ARG A O 1
ATOM 1519 N N . MET A 1 198 ? -12.379 -6.712 45.377 1.00 85.50 198 MET A N 1
ATOM 1520 C CA . MET A 1 198 ? -12.668 -6.768 46.813 1.00 85.50 198 MET A CA 1
ATOM 1521 C C . MET A 1 198 ? -13.815 -7.733 47.157 1.00 85.50 198 MET A C 1
ATOM 1523 O O . MET A 1 198 ? -14.060 -7.967 48.336 1.00 85.50 198 MET A O 1
ATOM 1527 N N . GLY A 1 199 ? -14.503 -8.306 46.160 1.00 83.81 199 GLY A N 1
ATOM 1528 C CA . GLY A 1 199 ? -15.604 -9.251 46.372 1.00 83.81 199 GLY A CA 1
ATOM 1529 C C . GLY A 1 199 ? -16.887 -8.609 46.908 1.00 83.81 199 GLY A C 1
ATOM 1530 O O . GLY A 1 199 ? -17.677 -9.294 47.552 1.00 83.81 199 GLY A O 1
ATOM 1531 N N . LEU A 1 200 ? -17.091 -7.309 46.668 1.00 87.44 200 LEU A N 1
ATOM 1532 C CA . LEU A 1 200 ? -18.259 -6.577 47.163 1.00 87.44 200 LEU A CA 1
ATOM 1533 C C . LEU A 1 200 ? -19.548 -7.041 46.468 1.00 87.44 200 LEU A C 1
ATOM 1535 O O . LEU A 1 200 ? -19.576 -7.227 45.246 1.00 87.44 200 LEU A O 1
ATOM 1539 N N . ARG A 1 201 ? -20.644 -7.154 47.224 1.00 87.31 201 ARG A N 1
ATOM 1540 C CA . ARG A 1 201 ? -21.990 -7.358 46.668 1.00 87.31 201 ARG A CA 1
ATOM 1541 C C . ARG A 1 201 ? -22.510 -6.038 46.103 1.00 87.31 201 ARG A C 1
ATOM 1543 O O . ARG A 1 201 ? -23.027 -5.199 46.841 1.00 87.31 201 ARG A O 1
ATOM 1550 N N . VAL A 1 202 ? -22.340 -5.854 44.796 1.00 90.25 202 VAL A N 1
ATOM 1551 C CA . VAL A 1 202 ? -22.834 -4.677 44.069 1.00 90.25 202 VAL A CA 1
ATOM 1552 C C . VAL A 1 202 ? -24.290 -4.897 43.655 1.00 90.25 202 VAL A C 1
ATOM 1554 O O . VAL A 1 202 ? -24.590 -5.878 42.975 1.00 90.25 202 VAL A O 1
ATOM 1557 N N . VAL A 1 203 ? -25.181 -3.984 44.045 1.00 90.12 203 VAL A N 1
ATOM 1558 C CA . VAL A 1 203 ? -26.604 -3.992 43.659 1.00 90.12 203 VAL A CA 1
ATOM 1559 C C . VAL A 1 203 ? -26.921 -2.764 42.813 1.00 90.12 203 VAL A C 1
ATOM 1561 O O . VAL A 1 203 ? -26.477 -1.660 43.125 1.00 90.12 203 VAL A O 1
ATOM 1564 N N . GLU A 1 204 ? -27.704 -2.947 41.751 1.00 89.69 204 GLU A N 1
ATOM 1565 C CA . GLU A 1 204 ? -28.175 -1.846 40.912 1.00 89.69 204 GLU A CA 1
ATOM 1566 C C . GLU A 1 204 ? -29.579 -1.389 41.326 1.00 89.69 204 GLU A C 1
ATOM 1568 O O . GLU A 1 204 ? -30.485 -2.205 41.493 1.00 89.69 204 GLU A O 1
ATOM 1573 N N . VAL A 1 205 ? -29.762 -0.077 41.470 1.00 88.81 205 VAL A N 1
ATOM 1574 C CA . VAL A 1 205 ? -31.052 0.573 41.755 1.00 88.81 205 VAL A CA 1
ATOM 1575 C C . VAL A 1 205 ? -31.408 1.472 40.566 1.00 88.81 205 VAL A C 1
ATOM 1577 O O . VAL A 1 205 ? -30.503 2.088 40.006 1.00 88.81 205 VAL A O 1
ATOM 1580 N N . PRO A 1 206 ? -32.679 1.566 40.134 1.00 85.25 206 PRO A N 1
ATOM 1581 C CA . PRO A 1 206 ? -33.066 2.495 39.074 1.00 85.25 206 PRO A CA 1
ATOM 1582 C C . PRO A 1 206 ? -32.716 3.942 39.443 1.00 85.25 206 PRO A C 1
ATOM 1584 O O . PRO A 1 206 ? -33.066 4.387 40.534 1.00 85.25 206 PRO A O 1
ATOM 1587 N N . ALA A 1 207 ? -32.058 4.662 38.533 1.00 81.62 207 ALA A N 1
ATOM 1588 C CA . ALA A 1 207 ? -31.755 6.084 38.689 1.00 81.62 207 ALA A CA 1
ATOM 1589 C C . ALA A 1 207 ? -32.299 6.885 37.501 1.00 81.62 207 ALA A C 1
ATOM 1591 O O . ALA A 1 207 ? -32.158 6.479 36.339 1.00 81.62 207 ALA A O 1
ATOM 1592 N N . SER A 1 208 ? -32.939 8.015 37.784 1.00 79.00 208 SER A N 1
ATOM 1593 C CA . SER A 1 208 ? -33.456 8.918 36.759 1.00 79.00 208 SER A CA 1
ATOM 1594 C C . SER A 1 208 ? -32.321 9.737 36.156 1.00 79.00 208 SER A C 1
ATOM 1596 O O . SER A 1 208 ? -31.494 10.305 36.863 1.00 79.00 208 SER A O 1
ATOM 1598 N N . TYR A 1 209 ? -32.302 9.815 34.826 1.00 77.25 209 TYR A N 1
ATOM 1599 C CA . TYR A 1 209 ? -31.270 10.525 34.079 1.00 77.25 209 TYR A CA 1
ATOM 1600 C C . TYR A 1 209 ? -31.890 11.427 33.017 1.00 77.25 209 TYR A C 1
ATOM 1602 O O . TYR A 1 209 ? -32.658 10.958 32.170 1.00 77.25 209 TYR A O 1
ATOM 1610 N N . ARG A 1 210 ? -31.543 12.716 33.058 1.00 70.31 210 ARG A N 1
ATOM 1611 C CA . ARG A 1 210 ? -31.897 13.717 32.041 1.00 70.31 210 ARG A CA 1
ATOM 1612 C C . ARG A 1 210 ? -30.615 14.189 31.366 1.00 70.31 210 ARG A C 1
ATOM 1614 O O . ARG A 1 210 ? -29.991 15.144 31.809 1.00 70.31 210 ARG A O 1
ATOM 1621 N N . GLY A 1 211 ? -30.192 13.467 30.332 1.00 60.09 211 GLY A N 1
ATOM 1622 C CA . GLY A 1 211 ? -28.928 13.756 29.657 1.00 60.09 211 GLY A CA 1
ATOM 1623 C C . GLY A 1 211 ? -28.975 15.042 28.836 1.00 60.09 211 GLY A C 1
ATOM 1624 O O . GLY A 1 211 ? -29.958 15.287 28.141 1.00 60.09 211 GLY A O 1
ATOM 1625 N N . ARG A 1 212 ? -27.883 15.812 28.854 1.00 64.12 212 ARG A N 1
ATOM 1626 C CA . ARG A 1 212 ? -27.683 16.951 27.945 1.00 64.12 212 ARG A CA 1
ATOM 1627 C C . ARG A 1 212 ? -27.461 16.472 26.505 1.00 64.12 212 ARG A C 1
ATOM 1629 O O . ARG A 1 212 ? -26.800 15.448 26.259 1.00 64.12 212 ARG A O 1
ATOM 1636 N N . THR A 1 213 ? -27.945 17.239 25.533 1.00 57.38 213 THR A N 1
ATOM 1637 C CA . THR A 1 213 ? -27.632 17.041 24.109 1.00 57.38 213 THR A CA 1
ATOM 1638 C C . THR A 1 213 ? -26.187 17.466 23.795 1.00 57.38 213 THR A C 1
ATOM 1640 O O . THR A 1 213 ? -25.533 18.186 24.550 1.00 57.38 213 THR A O 1
ATOM 1643 N N . ARG A 1 214 ? -25.633 17.027 22.653 1.00 53.50 214 ARG A N 1
ATOM 1644 C CA . ARG A 1 214 ? -24.263 17.410 22.241 1.00 53.50 214 ARG A CA 1
ATOM 1645 C C . ARG A 1 214 ? -24.119 18.927 22.029 1.00 53.50 214 ARG A C 1
ATOM 1647 O O . ARG A 1 214 ? -23.038 19.456 22.268 1.00 53.50 214 ARG A O 1
ATOM 1654 N N . ALA A 1 215 ? -25.197 19.602 21.620 1.00 50.03 215 ALA A N 1
ATOM 1655 C CA . ALA A 1 215 ? -25.256 21.058 21.465 1.00 50.03 215 ALA A CA 1
ATOM 1656 C C . ALA A 1 215 ? -25.240 21.799 22.816 1.00 50.03 215 ALA A C 1
ATOM 1658 O O . ALA A 1 215 ? -24.711 22.900 22.904 1.00 50.03 215 ALA A O 1
ATOM 1659 N N . GLU A 1 216 ? -25.729 21.159 23.880 1.00 55.69 216 GLU A N 1
ATOM 1660 C CA . GLU A 1 216 ? -25.716 21.666 25.260 1.00 55.69 216 GLU A CA 1
ATOM 1661 C C . GLU A 1 216 ? -24.399 21.357 26.003 1.00 55.69 216 GLU A C 1
ATOM 1663 O O . GLU A 1 216 ? -24.296 21.568 27.210 1.00 55.69 216 GLU A O 1
ATOM 1668 N N . GLY A 1 217 ? -23.370 20.873 25.290 1.00 56.75 217 GLY A N 1
ATOM 1669 C CA . GLY A 1 217 ? -22.006 20.765 25.816 1.00 56.75 217 GLY A CA 1
ATOM 1670 C C . GLY A 1 217 ? -21.645 19.431 26.473 1.00 56.75 217 GLY A C 1
ATOM 1671 O O . GLY A 1 217 ? -20.803 19.412 27.369 1.00 56.75 217 GLY A O 1
ATOM 1672 N N . LYS A 1 218 ? -22.234 18.302 26.046 1.00 63.06 218 LYS A N 1
ATOM 1673 C CA . LYS A 1 218 ? -21.879 16.964 26.563 1.00 63.06 218 LYS A CA 1
ATOM 1674 C C . LYS A 1 218 ? -20.363 16.701 26.481 1.00 63.06 218 LYS A C 1
ATOM 1676 O O . LYS A 1 218 ? -19.798 16.605 25.391 1.00 63.06 218 LYS A O 1
ATOM 1681 N N . LYS A 1 219 ? -19.714 16.556 27.645 1.00 62.41 219 LYS A N 1
ATOM 1682 C CA . LYS A 1 219 ? -18.243 16.529 27.800 1.00 62.41 219 LYS A CA 1
ATOM 1683 C C . LYS A 1 219 ? -17.580 15.173 27.455 1.00 62.41 219 LYS A C 1
ATOM 1685 O O . LYS A 1 219 ? -16.359 15.121 27.358 1.00 62.41 219 LYS A O 1
ATOM 1690 N N . ILE A 1 220 ? -18.351 14.100 27.224 1.00 64.81 220 ILE A N 1
ATOM 1691 C CA . ILE A 1 220 ? -17.851 12.727 26.971 1.00 64.81 220 ILE A CA 1
ATOM 1692 C C . ILE A 1 220 ? -17.536 12.491 25.479 1.00 64.81 220 ILE A C 1
ATOM 1694 O O . ILE A 1 220 ? -18.377 12.736 24.609 1.00 64.81 220 ILE A O 1
ATOM 1698 N N . ARG A 1 221 ? -16.348 11.944 25.180 1.00 70.12 221 ARG A N 1
ATOM 1699 C CA . ARG A 1 221 ? -15.835 11.621 23.833 1.00 70.12 221 ARG A CA 1
ATOM 1700 C C . ARG A 1 221 ? -15.586 10.113 23.659 1.00 70.12 221 ARG A C 1
ATOM 1702 O O . ARG A 1 221 ? -15.461 9.364 24.618 1.00 70.12 221 ARG A O 1
ATOM 1709 N N . VAL A 1 222 ? -15.429 9.656 22.410 1.00 72.69 222 VAL A N 1
ATOM 1710 C CA . VAL A 1 222 ? -15.116 8.241 22.085 1.00 72.69 222 VAL A CA 1
ATOM 1711 C C . VAL A 1 222 ? -13.802 7.771 22.728 1.00 72.69 222 VAL A C 1
ATOM 1713 O O . VAL A 1 222 ? -13.700 6.627 23.164 1.00 72.69 222 VAL A O 1
ATOM 1716 N N . ARG A 1 223 ? -12.811 8.668 22.847 1.00 77.25 223 ARG A N 1
ATOM 1717 C CA . ARG A 1 223 ? -11.532 8.390 23.520 1.00 77.25 223 ARG A CA 1
ATOM 1718 C C . ARG A 1 223 ? -11.725 7.957 24.979 1.00 77.25 223 ARG A C 1
ATOM 1720 O O . ARG A 1 223 ? -11.010 7.067 25.426 1.00 77.25 223 ARG A O 1
ATOM 1727 N N . ASP A 1 224 ? -12.711 8.522 25.675 1.00 76.81 224 ASP A N 1
ATOM 1728 C CA . ASP A 1 224 ? -12.992 8.194 27.078 1.00 76.81 224 ASP A CA 1
ATOM 1729 C C . ASP A 1 224 ? -13.543 6.764 27.215 1.00 76.81 224 ASP A C 1
ATOM 1731 O O . ASP A 1 224 ? -13.255 6.072 28.188 1.00 76.81 224 ASP A O 1
ATOM 1735 N N . GLY A 1 225 ? -14.261 6.267 26.199 1.00 78.75 225 GLY A N 1
ATOM 1736 C CA . GLY A 1 225 ? -14.703 4.869 26.137 1.00 78.75 225 GLY A CA 1
ATOM 1737 C C . GLY A 1 225 ? -13.542 3.880 25.975 1.00 78.75 225 GLY A C 1
ATOM 1738 O O . GLY A 1 225 ? -13.503 2.854 26.652 1.00 78.75 225 GLY A O 1
ATOM 1739 N N . ILE A 1 226 ? -12.555 4.207 25.131 1.00 83.38 226 ILE A N 1
ATOM 1740 C CA . ILE A 1 226 ? -11.324 3.403 24.980 1.00 83.38 226 ILE A CA 1
ATOM 1741 C C . ILE A 1 226 ? -10.524 3.405 26.290 1.00 83.38 226 ILE A C 1
ATOM 1743 O O . ILE A 1 226 ? -10.005 2.370 26.721 1.00 83.38 226 ILE A O 1
ATOM 1747 N N . GLN A 1 227 ? -10.453 4.560 26.950 1.00 83.75 227 GLN A N 1
ATOM 1748 C CA . GLN A 1 227 ? -9.799 4.707 28.245 1.00 83.75 227 GLN A CA 1
ATOM 1749 C C . GLN A 1 227 ? -10.491 3.859 29.322 1.00 83.75 227 GLN A C 1
ATOM 1751 O O . GLN A 1 227 ? -9.809 3.158 30.066 1.00 83.75 227 GLN A O 1
ATOM 1756 N N . ALA A 1 228 ? -11.827 3.818 29.344 1.00 83.50 228 ALA A N 1
ATOM 1757 C CA . ALA A 1 228 ? -12.577 2.983 30.280 1.00 83.50 228 ALA A CA 1
ATOM 1758 C C . ALA A 1 228 ? -12.300 1.480 30.108 1.00 83.50 228 ALA A C 1
ATOM 1760 O O . ALA A 1 228 ? -12.066 0.781 31.095 1.00 83.50 228 ALA A O 1
ATOM 1761 N N . VAL A 1 229 ? -12.243 0.989 28.864 1.00 86.69 229 VAL A N 1
ATOM 1762 C CA . VAL A 1 229 ? -11.844 -0.401 28.564 1.00 86.69 229 VAL A CA 1
ATOM 1763 C C . VAL A 1 229 ? -10.420 -0.681 29.050 1.00 86.69 229 VAL A C 1
ATOM 1765 O O . VAL A 1 229 ? -10.159 -1.721 29.657 1.00 86.69 229 VAL A O 1
ATOM 1768 N N . THR A 1 230 ? -9.503 0.258 28.810 1.00 87.38 230 THR A N 1
ATOM 1769 C CA . THR A 1 230 ? -8.095 0.126 29.207 1.00 87.38 230 THR A CA 1
ATOM 1770 C C . THR A 1 230 ? -7.948 0.060 30.727 1.00 87.38 230 THR A C 1
ATOM 1772 O O . THR A 1 230 ? -7.218 -0.792 31.228 1.00 87.38 230 THR A O 1
ATOM 1775 N N . GLU A 1 231 ? -8.673 0.895 31.472 1.00 86.75 231 GLU A N 1
ATOM 1776 C CA . GLU A 1 231 ? -8.646 0.899 32.938 1.00 86.75 231 GLU A CA 1
ATOM 1777 C C . GLU A 1 231 ? -9.279 -0.375 33.525 1.00 86.75 231 GLU A C 1
ATOM 1779 O O . GLU A 1 231 ? -8.677 -1.002 34.401 1.00 86.75 231 GLU A O 1
ATOM 1784 N N . LEU A 1 232 ? -10.412 -0.847 32.984 1.00 87.75 232 LEU A N 1
ATOM 1785 C CA . LEU A 1 232 ? -10.974 -2.158 33.350 1.00 87.75 232 LEU A CA 1
ATOM 1786 C C . LEU A 1 232 ? -9.981 -3.298 33.090 1.00 87.75 232 LEU A C 1
ATOM 1788 O O . LEU A 1 232 ? -9.904 -4.244 33.861 1.00 87.75 232 LEU A O 1
ATOM 1792 N N . TRP A 1 233 ? -9.185 -3.241 32.025 1.00 86.75 233 TRP A N 1
ATOM 1793 C CA . TRP A 1 233 ? -8.161 -4.262 31.808 1.00 86.75 233 TRP A CA 1
ATOM 1794 C C . TRP A 1 233 ? -6.976 -4.113 32.770 1.00 86.75 233 TRP A C 1
ATOM 1796 O O . TRP A 1 233 ? -6.473 -5.100 33.310 1.00 86.75 233 TRP A O 1
ATOM 1806 N N . ARG A 1 234 ? -6.532 -2.878 33.010 1.00 88.06 234 ARG A N 1
ATOM 1807 C CA . ARG A 1 234 ? -5.381 -2.542 33.856 1.00 88.06 234 ARG A CA 1
ATOM 1808 C C . ARG A 1 234 ? -5.563 -3.023 35.293 1.00 88.06 234 ARG A C 1
ATOM 1810 O O . ARG A 1 234 ? -4.652 -3.628 35.857 1.00 88.06 234 ARG A O 1
ATOM 1817 N N . TRP A 1 235 ? -6.739 -2.799 35.877 1.00 87.44 235 TRP A N 1
ATOM 1818 C CA . TRP A 1 235 ? -7.013 -3.133 37.279 1.00 87.44 235 TRP A CA 1
ATOM 1819 C C . TRP A 1 235 ? -7.389 -4.604 37.505 1.00 87.44 235 TRP A C 1
ATOM 1821 O O . TRP A 1 235 ? -7.664 -4.998 38.638 1.00 87.44 235 TRP A O 1
ATOM 1831 N N . ARG A 1 236 ? -7.368 -5.462 36.473 1.00 87.00 236 ARG A N 1
ATOM 1832 C CA . ARG A 1 236 ? -7.697 -6.898 36.611 1.00 87.00 236 ARG A CA 1
ATOM 1833 C C . ARG A 1 236 ? -6.776 -7.642 37.584 1.00 87.00 236 ARG A C 1
ATOM 1835 O O . ARG A 1 236 ? -7.210 -8.581 38.244 1.00 87.00 236 ARG A O 1
ATOM 1842 N N . ALA A 1 237 ? -5.513 -7.219 37.660 1.00 83.00 237 ALA A N 1
ATOM 1843 C CA . ALA A 1 237 ? -4.481 -7.827 38.499 1.00 83.00 237 ALA A CA 1
ATOM 1844 C C . ALA A 1 237 ? -4.343 -7.152 39.875 1.00 83.00 237 ALA A C 1
ATOM 1846 O O . ALA A 1 237 ? -3.554 -7.597 40.705 1.00 83.00 237 ALA A O 1
ATOM 1847 N N . TRP A 1 238 ? -5.100 -6.083 40.133 1.00 88.19 238 TRP A N 1
ATOM 1848 C CA . TRP A 1 238 ? -5.053 -5.400 41.419 1.00 88.19 238 TRP A CA 1
ATOM 1849 C C . TRP A 1 238 ? -5.690 -6.250 42.519 1.00 88.19 238 TRP A C 1
ATOM 1851 O O . TRP A 1 238 ? -6.666 -6.978 42.293 1.00 88.19 238 TRP A O 1
ATOM 1861 N N . SER A 1 239 ? -5.109 -6.154 43.711 1.00 78.56 239 SER A N 1
ATOM 1862 C CA . SER A 1 239 ? -5.563 -6.839 44.917 1.00 78.56 239 SER A CA 1
ATOM 1863 C C . SER A 1 239 ? -5.511 -5.859 46.095 1.00 78.56 239 SER A C 1
ATOM 1865 O O . SER A 1 239 ? -4.581 -5.051 46.150 1.00 78.56 239 SER A O 1
ATOM 1867 N N . PRO A 1 240 ? -6.495 -5.891 47.011 1.00 76.81 240 PRO A N 1
ATOM 1868 C CA . PRO A 1 240 ? -6.531 -4.988 48.157 1.00 76.81 240 PRO A CA 1
ATOM 1869 C C . PRO A 1 240 ? -5.384 -5.285 49.135 1.00 76.81 240 PRO A C 1
ATOM 1871 O O . PRO A 1 240 ? -5.028 -6.443 49.341 1.00 76.81 240 PRO A O 1
ATOM 1874 N N . ALA A 1 241 ? -4.835 -4.245 49.768 1.00 67.12 241 ALA A N 1
ATOM 1875 C CA . ALA A 1 241 ? -3.720 -4.363 50.715 1.00 67.12 241 ALA A CA 1
ATOM 1876 C C . ALA A 1 241 ? -4.087 -5.079 52.036 1.00 67.12 241 ALA A C 1
ATOM 1878 O O . ALA A 1 241 ? -3.203 -5.561 52.737 1.00 67.12 241 ALA A O 1
ATOM 1879 N N . ALA A 1 242 ? -5.379 -5.180 52.372 1.00 60.53 242 ALA A N 1
ATOM 1880 C CA . ALA A 1 242 ? -5.878 -5.887 53.552 1.00 60.53 242 ALA A CA 1
ATOM 1881 C C . ALA A 1 242 ? -7.090 -6.765 53.197 1.00 60.53 242 ALA A C 1
ATOM 1883 O O . ALA A 1 242 ? -7.984 -6.335 52.463 1.00 60.53 242 ALA A O 1
ATOM 1884 N N . ALA A 1 243 ? -7.126 -7.989 53.733 1.00 52.44 243 ALA A N 1
ATOM 1885 C CA . ALA A 1 243 ? -8.225 -8.927 53.532 1.00 52.44 243 ALA A CA 1
ATOM 1886 C C . ALA A 1 243 ? -9.500 -8.424 54.230 1.00 52.44 243 ALA A C 1
ATOM 1888 O O . ALA A 1 243 ? -9.522 -8.204 55.440 1.00 52.44 243 ALA A O 1
ATOM 1889 N N . ILE A 1 244 ? -10.572 -8.241 53.464 1.00 55.88 244 ILE A N 1
ATOM 1890 C CA . ILE A 1 244 ? -11.917 -8.020 54.003 1.00 55.88 244 ILE A CA 1
ATOM 1891 C C . ILE A 1 244 ? -12.451 -9.391 54.444 1.00 55.88 244 ILE A C 1
ATOM 1893 O O . ILE A 1 244 ? -12.238 -10.359 53.707 1.00 55.88 244 ILE A O 1
ATOM 1897 N N . PRO A 1 245 ? -13.143 -9.516 55.595 1.00 47.25 245 PRO A N 1
ATOM 1898 C CA . PRO A 1 245 ? -13.884 -10.729 55.922 1.00 47.25 245 PRO A CA 1
ATOM 1899 C C . PRO A 1 245 ? -14.871 -11.007 54.787 1.00 47.25 245 PRO A C 1
ATOM 1901 O O . PRO A 1 245 ? -15.827 -10.264 54.575 1.00 47.25 245 PRO A O 1
ATOM 1904 N N . THR A 1 246 ? -14.577 -12.028 53.991 1.00 47.72 246 THR A N 1
ATOM 1905 C CA . THR A 1 246 ? -15.358 -12.382 52.811 1.00 47.72 246 THR A CA 1
ATOM 1906 C C . THR A 1 246 ? -16.591 -13.164 53.264 1.00 47.72 246 THR A C 1
ATOM 1908 O O . THR A 1 246 ? -16.438 -14.175 53.952 1.00 47.72 246 THR A O 1
ATOM 1911 N N . PRO A 1 247 ? -17.823 -12.767 52.897 1.00 46.62 247 PRO A N 1
ATOM 1912 C CA . PRO A 1 247 ? -18.918 -13.728 52.859 1.00 46.62 247 PRO A CA 1
ATOM 1913 C C . PRO A 1 247 ? -18.560 -14.846 51.858 1.00 46.62 247 PRO A C 1
ATOM 1915 O O . PRO A 1 247 ? -17.755 -14.613 50.948 1.00 46.62 247 PRO A O 1
ATOM 1918 N N . PRO A 1 248 ? -19.109 -16.066 52.020 1.00 41.03 248 PRO A N 1
ATOM 1919 C CA . PRO A 1 248 ? -18.747 -17.216 51.196 1.00 41.03 248 PRO A CA 1
ATOM 1920 C C . PRO A 1 248 ? -18.830 -16.851 49.715 1.00 41.03 248 PRO A C 1
ATOM 1922 O O . PRO A 1 248 ? -19.819 -16.274 49.262 1.00 41.03 248 PRO A O 1
ATOM 1925 N N . ALA A 1 249 ? -17.753 -17.154 48.985 1.00 44.19 249 ALA A N 1
ATOM 1926 C CA . ALA A 1 249 ? -17.604 -16.829 47.578 1.00 44.19 249 ALA A CA 1
ATOM 1927 C C . ALA A 1 249 ? -18.867 -17.235 46.811 1.00 44.19 249 ALA A C 1
ATOM 1929 O O . ALA A 1 249 ? -19.197 -18.419 46.724 1.00 44.19 249 ALA A O 1
ATOM 1930 N N . VAL A 1 250 ? -19.571 -16.255 46.238 1.00 49.72 250 VAL A N 1
ATOM 1931 C CA . VAL A 1 250 ? -20.598 -16.535 45.234 1.00 49.72 250 VAL A CA 1
ATOM 1932 C C . VAL A 1 250 ? -19.882 -17.299 44.130 1.00 49.72 250 VAL A C 1
ATOM 1934 O O . VAL A 1 250 ? -18.974 -16.760 43.493 1.00 49.72 250 VAL A O 1
ATOM 1937 N N . GLY A 1 251 ? -20.223 -18.581 43.979 1.00 43.06 251 GLY A N 1
ATOM 1938 C CA . GLY A 1 251 ? -19.557 -19.487 43.056 1.00 43.06 251 GLY A CA 1
ATOM 1939 C C . GLY A 1 251 ? -19.418 -18.822 41.696 1.00 43.06 251 GLY A C 1
ATOM 1940 O O . GLY A 1 251 ? -20.417 -18.500 41.047 1.00 43.06 251 GLY A O 1
ATOM 1941 N N . ARG A 1 252 ? -18.172 -18.576 41.280 1.00 52.00 252 ARG A N 1
ATOM 1942 C CA . ARG A 1 252 ? -17.866 -18.131 39.924 1.00 52.00 252 ARG A CA 1
ATOM 1943 C C . ARG A 1 252 ? -18.484 -19.165 38.993 1.00 52.00 252 ARG A C 1
ATOM 1945 O O . ARG A 1 252 ? -17.991 -20.286 38.917 1.00 52.00 252 ARG A O 1
ATOM 1952 N N . ARG A 1 253 ? -19.579 -18.814 38.313 1.00 55.56 253 ARG A N 1
ATOM 1953 C CA . ARG A 1 253 ? -20.062 -19.612 37.186 1.00 55.56 253 ARG A CA 1
ATOM 1954 C C . ARG A 1 253 ? -18.957 -19.543 36.141 1.00 55.56 253 ARG A C 1
ATOM 1956 O O . ARG A 1 253 ? -18.798 -18.514 35.490 1.00 55.56 253 ARG A O 1
ATOM 1963 N N . GLY A 1 254 ? -18.132 -20.587 36.093 1.00 60.00 254 GLY A N 1
ATOM 1964 C CA . GLY A 1 254 ? -17.125 -20.757 35.062 1.00 60.00 254 GLY A CA 1
ATOM 1965 C C . GLY A 1 254 ? -17.791 -20.661 33.698 1.00 60.00 254 GLY A C 1
ATOM 1966 O O . GLY A 1 254 ? -18.952 -21.042 33.535 1.00 60.00 254 GLY A O 1
ATOM 1967 N N . PHE A 1 255 ? -17.061 -20.102 32.745 1.00 62.56 255 PHE A N 1
ATOM 1968 C CA . PHE A 1 255 ? -17.464 -20.073 31.351 1.00 62.56 255 PHE A CA 1
ATOM 1969 C C . PHE A 1 255 ? -17.813 -21.501 30.912 1.00 62.56 255 PHE A C 1
ATOM 1971 O O . PHE A 1 255 ? -17.019 -22.422 31.123 1.00 62.56 255 PHE A O 1
ATOM 1978 N N . THR A 1 256 ? -19.022 -21.720 30.400 1.00 80.44 256 THR A N 1
ATOM 1979 C CA . THR A 1 256 ? -19.448 -23.073 30.025 1.00 80.44 256 THR A CA 1
ATOM 1980 C C . THR A 1 256 ? -18.686 -23.529 28.780 1.00 80.44 256 THR A C 1
ATOM 1982 O O . THR A 1 256 ? -18.332 -22.720 27.922 1.00 80.44 256 THR A O 1
ATOM 1985 N N . LEU A 1 257 ? -18.451 -24.840 28.651 1.00 79.81 257 LEU A N 1
ATOM 1986 C CA . LEU A 1 257 ? -17.821 -25.418 27.457 1.00 79.81 257 LEU A CA 1
ATOM 1987 C C . LEU A 1 257 ? -18.553 -24.984 26.173 1.00 79.81 257 LEU A C 1
ATOM 1989 O O . LEU A 1 257 ? -17.918 -24.688 25.167 1.00 79.81 257 LEU A O 1
ATOM 1993 N N . ILE A 1 258 ? -19.885 -24.882 26.237 1.00 85.50 258 ILE A N 1
ATOM 1994 C CA . ILE A 1 258 ? -20.730 -24.434 25.125 1.00 85.50 258 ILE A CA 1
ATOM 1995 C C . ILE A 1 258 ? -20.441 -22.968 24.770 1.00 85.50 258 ILE A C 1
ATOM 1997 O O . ILE A 1 258 ? -20.238 -22.666 23.598 1.00 85.50 258 ILE A O 1
ATOM 2001 N N . GLU A 1 259 ? -20.371 -22.062 25.752 1.00 82.50 259 GLU A N 1
ATOM 2002 C CA . GLU A 1 259 ? -20.037 -20.649 25.504 1.00 82.50 259 GLU A CA 1
ATOM 2003 C C . GLU A 1 259 ? -18.647 -20.499 24.859 1.00 82.50 259 GLU A C 1
ATOM 2005 O O . GLU A 1 259 ? -18.483 -19.694 23.941 1.00 82.50 259 GLU A O 1
ATOM 2010 N N . LEU A 1 260 ? -17.666 -21.317 25.260 1.00 82.75 260 LEU A N 1
ATOM 2011 C CA . LEU A 1 260 ? -16.332 -21.332 24.646 1.00 82.75 260 LEU A CA 1
ATOM 2012 C C . LEU A 1 260 ? -16.340 -21.813 23.203 1.00 82.75 260 LEU A C 1
ATOM 2014 O O . LEU A 1 260 ? -15.749 -21.164 22.337 1.00 82.75 260 LEU A O 1
ATOM 2018 N N . LEU A 1 261 ? -17.039 -22.913 22.939 1.00 83.44 261 LEU A N 1
ATOM 2019 C CA . LEU A 1 261 ? -17.156 -23.459 21.593 1.00 83.44 261 LEU A CA 1
ATOM 2020 C C . LEU A 1 261 ? -17.854 -22.475 20.650 1.00 83.44 261 LEU A C 1
ATOM 2022 O O . LEU A 1 261 ? -17.381 -22.277 19.532 1.00 83.44 261 LEU A O 1
ATOM 2026 N N . VAL A 1 262 ? -18.915 -21.799 21.104 1.00 89.88 262 VAL A N 1
ATOM 2027 C CA . VAL A 1 262 ? -19.617 -20.783 20.302 1.00 89.88 262 VAL A CA 1
ATOM 2028 C C . VAL A 1 262 ? -18.701 -19.602 19.983 1.00 89.88 262 VAL A C 1
ATOM 2030 O O . VAL A 1 262 ? -18.647 -19.169 18.834 1.00 89.88 262 VAL A O 1
ATOM 2033 N N . VAL A 1 263 ? -17.942 -19.095 20.960 1.00 85.69 263 VAL A N 1
ATOM 2034 C CA . VAL A 1 263 ? -17.018 -17.974 20.723 1.00 85.69 263 VAL A CA 1
ATOM 2035 C C . VAL A 1 263 ? -15.936 -18.352 19.714 1.00 85.69 263 VAL A C 1
ATOM 2037 O O . VAL A 1 263 ? -15.687 -17.595 18.777 1.00 85.69 263 VAL A O 1
ATOM 2040 N N . MET A 1 264 ? -15.331 -19.533 19.848 1.00 89.12 264 MET A N 1
ATOM 2041 C CA . MET A 1 264 ? -14.346 -20.006 18.874 1.00 89.12 264 MET A CA 1
ATOM 2042 C C . MET A 1 264 ? -14.962 -20.223 17.484 1.00 89.12 264 MET A C 1
ATOM 2044 O O . MET A 1 264 ? -14.353 -19.836 16.486 1.00 89.12 264 MET A O 1
ATOM 2048 N N . ALA A 1 265 ? -16.175 -20.777 17.395 1.00 91.62 265 ALA A N 1
ATOM 2049 C CA . ALA A 1 265 ? -16.884 -20.954 16.127 1.00 91.62 265 ALA A CA 1
ATOM 2050 C C . ALA A 1 265 ? -17.161 -19.610 15.430 1.00 91.62 265 ALA A C 1
ATOM 2052 O O . ALA A 1 265 ? -16.936 -19.471 14.230 1.00 91.62 265 ALA A O 1
ATOM 2053 N N . VAL A 1 266 ? -17.569 -18.584 16.182 1.00 92.44 266 VAL A N 1
ATOM 2054 C CA . VAL A 1 266 ? -17.774 -17.236 15.632 1.00 92.44 266 VAL A CA 1
ATOM 2055 C C . VAL A 1 266 ? -16.450 -16.611 15.190 1.00 92.44 266 VAL A C 1
ATOM 2057 O O . VAL A 1 266 ? -16.385 -16.059 14.097 1.00 92.44 266 VAL A O 1
ATOM 2060 N N . ILE A 1 267 ? -15.381 -16.715 15.987 1.00 91.56 267 ILE A N 1
ATOM 2061 C CA . ILE A 1 267 ? -14.065 -16.162 15.618 1.00 91.56 267 ILE A CA 1
ATOM 2062 C C . ILE A 1 267 ? -13.527 -16.832 14.350 1.00 91.56 267 ILE A C 1
ATOM 2064 O O . ILE A 1 267 ? -13.069 -16.139 13.444 1.00 91.56 267 ILE A O 1
ATOM 2068 N N . THR A 1 268 ? -13.601 -18.161 14.259 1.00 93.12 268 THR A N 1
ATOM 2069 C CA . THR A 1 268 ? -13.143 -18.896 13.068 1.00 93.12 268 THR A CA 1
ATOM 2070 C C . THR A 1 268 ? -13.959 -18.536 11.829 1.00 93.12 268 THR A C 1
ATOM 2072 O O . THR A 1 268 ? -13.365 -18.273 10.785 1.00 93.12 268 THR A O 1
ATOM 2075 N N . LEU A 1 269 ? -15.285 -18.414 11.949 1.00 91.44 269 LEU A N 1
ATOM 2076 C CA . LEU A 1 269 ? -16.150 -17.931 10.869 1.00 91.44 269 LEU A CA 1
ATOM 2077 C C . LEU A 1 269 ? -15.784 -16.503 10.436 1.00 91.44 269 LEU A C 1
ATOM 2079 O O . LEU A 1 269 ? -15.663 -16.232 9.243 1.00 91.44 269 LEU A O 1
ATOM 2083 N N . LEU A 1 270 ? -15.568 -15.592 11.388 1.00 90.06 270 LEU A N 1
ATOM 2084 C CA . LEU A 1 270 ? -15.175 -14.213 11.092 1.00 90.06 270 LEU A CA 1
ATOM 2085 C C . LEU A 1 270 ? -13.820 -14.156 10.378 1.00 90.06 270 LEU A C 1
ATOM 2087 O O . LEU A 1 270 ? -13.695 -13.452 9.380 1.00 90.06 270 LEU A O 1
ATOM 2091 N N . ILE A 1 271 ? -12.819 -14.910 10.838 1.00 91.00 271 ILE A N 1
ATOM 2092 C CA . ILE A 1 271 ? -11.501 -14.968 10.186 1.00 91.00 271 ILE A CA 1
ATOM 2093 C C . ILE A 1 271 ? -11.619 -15.554 8.774 1.00 91.00 271 ILE A C 1
ATOM 2095 O O . ILE A 1 271 ? -11.031 -15.001 7.843 1.00 91.00 271 ILE A O 1
ATOM 2099 N N . ALA A 1 272 ? -12.406 -16.620 8.596 1.00 90.31 272 ALA A N 1
ATOM 2100 C CA . ALA A 1 272 ? -12.632 -17.249 7.296 1.00 90.31 272 ALA A CA 1
ATOM 2101 C C . ALA A 1 272 ? -13.271 -16.289 6.279 1.00 90.31 272 ALA A C 1
ATOM 2103 O O . ALA A 1 272 ? -12.948 -16.349 5.096 1.00 90.31 272 ALA A O 1
ATOM 2104 N N . LEU A 1 273 ? -14.134 -15.374 6.733 1.00 90.69 273 LEU A N 1
ATOM 2105 C CA . LEU A 1 273 ? -14.752 -14.355 5.880 1.00 90.69 273 LEU A CA 1
ATOM 2106 C C . LEU A 1 273 ? -13.845 -13.134 5.654 1.00 90.69 273 LEU A C 1
ATOM 2108 O O . LEU A 1 273 ? -13.841 -12.560 4.565 1.00 90.69 273 LEU A O 1
ATOM 2112 N N . LEU A 1 274 ? -13.066 -12.726 6.660 1.00 89.31 274 LEU A N 1
ATOM 2113 C CA . LEU A 1 274 ? -12.234 -11.521 6.592 1.00 89.31 274 LEU A CA 1
ATOM 2114 C C . LEU A 1 274 ? -10.928 -11.733 5.818 1.00 89.31 274 LEU A C 1
ATOM 2116 O O . LEU A 1 274 ? -10.486 -10.815 5.129 1.00 89.31 274 LEU A O 1
ATOM 2120 N N . LEU A 1 275 ? -10.300 -12.911 5.899 1.00 90.69 275 LEU A N 1
ATOM 2121 C CA . LEU A 1 275 ? -9.002 -13.146 5.257 1.00 90.69 275 LEU A CA 1
ATOM 2122 C C . LEU A 1 275 ? -9.061 -13.030 3.718 1.00 90.69 275 LEU A C 1
ATOM 2124 O O . LEU A 1 275 ? -8.257 -12.263 3.175 1.00 90.69 275 LEU A O 1
ATOM 2128 N N . PRO A 1 276 ? -10.016 -13.672 3.006 1.00 90.00 276 PRO A N 1
ATOM 2129 C CA . PRO A 1 276 ? -10.150 -13.506 1.557 1.00 90.00 276 PRO A CA 1
ATOM 2130 C C . PRO A 1 276 ? -10.469 -12.059 1.173 1.00 90.00 276 PRO A C 1
ATOM 2132 O O . PRO A 1 276 ? -9.920 -11.543 0.202 1.00 90.00 276 PRO A O 1
ATOM 2135 N N . ALA A 1 277 ? -11.302 -11.373 1.964 1.00 86.88 277 ALA A N 1
ATOM 2136 C CA . ALA A 1 277 ? -11.662 -9.980 1.718 1.00 86.88 277 ALA A CA 1
ATOM 2137 C C . ALA A 1 277 ? -10.446 -9.044 1.824 1.00 86.88 277 ALA A C 1
ATOM 2139 O O . ALA A 1 277 ? -10.234 -8.200 0.954 1.00 86.88 277 ALA A O 1
ATOM 2140 N N . VAL A 1 278 ? -9.603 -9.223 2.848 1.00 91.88 278 VAL A N 1
ATOM 2141 C CA . VAL A 1 278 ? -8.367 -8.442 3.014 1.00 91.88 278 VAL A CA 1
ATOM 2142 C C . VAL A 1 278 ? -7.382 -8.723 1.878 1.00 91.88 278 VAL A C 1
ATOM 2144 O O . VAL A 1 278 ? -6.759 -7.792 1.367 1.00 91.88 278 VAL A O 1
ATOM 2147 N N . GLN A 1 279 ? -7.241 -9.982 1.458 1.00 88.88 279 GLN A N 1
ATOM 2148 C CA . GLN A 1 279 ? -6.370 -10.350 0.338 1.00 88.88 279 GLN A CA 1
ATOM 2149 C C . GLN A 1 279 ? -6.862 -9.751 -0.985 1.00 88.88 279 GLN A C 1
ATOM 2151 O O . GLN A 1 279 ? -6.072 -9.131 -1.696 1.00 88.88 279 GLN A O 1
ATOM 2156 N N . ALA A 1 280 ? -8.161 -9.849 -1.275 1.00 88.50 280 ALA A N 1
ATOM 2157 C CA . ALA A 1 280 ? -8.770 -9.255 -2.463 1.00 88.50 280 ALA A CA 1
ATOM 2158 C C . ALA A 1 280 ? -8.631 -7.724 -2.477 1.00 88.50 280 ALA A C 1
ATOM 2160 O O . ALA A 1 280 ? -8.305 -7.144 -3.513 1.00 88.50 280 ALA A O 1
ATOM 2161 N N . ALA A 1 281 ? -8.810 -7.068 -1.325 1.00 89.56 281 ALA A N 1
ATOM 2162 C CA . ALA A 1 281 ? -8.616 -5.625 -1.191 1.00 89.56 281 ALA A CA 1
ATOM 2163 C C . ALA A 1 281 ? -7.152 -5.214 -1.428 1.00 89.56 281 ALA A C 1
ATOM 2165 O O . ALA A 1 281 ? -6.892 -4.250 -2.148 1.00 89.56 281 ALA A O 1
ATOM 2166 N N . ARG A 1 282 ? -6.187 -5.964 -0.875 1.00 92.06 282 ARG A N 1
ATOM 2167 C CA . ARG A 1 282 ? -4.752 -5.737 -1.123 1.00 92.06 282 ARG A CA 1
ATOM 2168 C C . ARG A 1 282 ? -4.405 -5.908 -2.598 1.00 92.06 282 ARG A C 1
ATOM 2170 O O . ARG A 1 282 ? -3.702 -5.070 -3.149 1.00 92.06 282 ARG A O 1
ATOM 2177 N N . GLU A 1 283 ? -4.929 -6.943 -3.245 1.00 91.94 283 GLU A N 1
ATOM 2178 C CA . GLU A 1 283 ? -4.680 -7.178 -4.666 1.00 91.94 283 GLU A CA 1
ATOM 2179 C C . GLU A 1 283 ? -5.319 -6.110 -5.559 1.00 91.94 283 GLU A C 1
ATOM 2181 O O . GLU A 1 283 ? -4.707 -5.650 -6.517 1.00 91.94 283 GLU A O 1
ATOM 2186 N N . ALA A 1 284 ? -6.519 -5.637 -5.221 1.00 91.19 284 ALA A N 1
ATOM 2187 C CA . ALA A 1 284 ? -7.135 -4.506 -5.908 1.00 91.19 284 ALA A CA 1
ATOM 2188 C C . ALA A 1 284 ? -6.298 -3.219 -5.781 1.00 91.19 284 ALA A C 1
ATOM 2190 O O . ALA A 1 284 ? -6.145 -2.488 -6.763 1.00 91.19 284 ALA A O 1
ATOM 2191 N N . ALA A 1 285 ? -5.715 -2.964 -4.604 1.00 92.94 285 ALA A N 1
ATOM 2192 C CA . ALA A 1 285 ? -4.799 -1.844 -4.406 1.00 92.94 285 ALA A CA 1
ATOM 2193 C C . ALA A 1 285 ? -3.523 -1.996 -5.253 1.00 92.94 285 ALA A C 1
ATOM 2195 O O . ALA A 1 285 ? -3.137 -1.050 -5.939 1.00 92.94 285 ALA A O 1
ATOM 2196 N N . ARG A 1 286 ? -2.921 -3.194 -5.282 1.00 94.19 286 ARG A N 1
ATOM 2197 C CA . ARG A 1 286 ? -1.742 -3.491 -6.112 1.00 94.19 286 ARG A CA 1
ATOM 2198 C C . ARG A 1 286 ? -2.012 -3.331 -7.607 1.00 94.19 286 ARG A C 1
ATOM 2200 O O . ARG A 1 286 ? -1.219 -2.681 -8.279 1.00 94.19 286 ARG A O 1
ATOM 2207 N N . ARG A 1 287 ? -3.159 -3.816 -8.101 1.00 93.00 287 ARG A N 1
ATOM 2208 C CA . ARG A 1 287 ? -3.625 -3.592 -9.485 1.00 93.00 287 ARG A CA 1
ATOM 2209 C C . ARG A 1 287 ? -3.758 -2.112 -9.814 1.00 93.00 287 ARG A C 1
ATOM 2211 O O . ARG A 1 287 ? -3.285 -1.644 -10.843 1.00 93.00 287 ARG A O 1
ATOM 2218 N N . THR A 1 288 ? -4.368 -1.350 -8.908 1.00 94.50 288 THR A N 1
ATOM 2219 C CA . THR A 1 288 ? -4.532 0.099 -9.086 1.00 94.50 288 THR A CA 1
ATOM 2220 C C . THR A 1 288 ? -3.176 0.797 -9.176 1.00 94.50 288 THR A C 1
ATOM 2222 O O . THR A 1 288 ? -2.982 1.656 -10.032 1.00 94.50 288 THR A O 1
ATOM 2225 N N . GLN A 1 289 ? -2.227 0.407 -8.325 1.00 95.06 289 GLN A N 1
ATOM 2226 C CA . GLN A 1 289 ? -0.873 0.944 -8.352 1.00 95.06 289 GLN A CA 1
ATOM 2227 C C . GLN A 1 289 ? -0.114 0.542 -9.629 1.00 95.06 289 GLN A C 1
ATOM 2229 O O . GLN A 1 289 ? 0.524 1.403 -10.223 1.00 95.06 289 GLN A O 1
ATOM 2234 N N . CYS A 1 290 ? -0.231 -0.702 -10.103 1.00 94.75 290 CYS A N 1
ATOM 2235 C CA . CYS A 1 290 ? 0.366 -1.143 -11.370 1.00 94.75 290 CYS A CA 1
ATOM 2236 C C . CYS A 1 290 ? -0.160 -0.335 -12.569 1.00 94.75 290 CYS A C 1
ATOM 2238 O O . CYS A 1 290 ? 0.620 0.225 -13.341 1.00 94.75 290 CYS A O 1
ATOM 2240 N N . ARG A 1 291 ? -1.486 -0.160 -12.662 1.00 95.38 291 ARG A N 1
ATOM 2241 C CA . ARG A 1 291 ? -2.111 0.695 -13.683 1.00 95.38 291 ARG A CA 1
ATOM 2242 C C . ARG A 1 291 ? -1.604 2.140 -13.610 1.00 95.38 291 ARG A C 1
ATOM 2244 O O . ARG A 1 291 ? -1.366 2.766 -14.641 1.00 95.38 291 ARG A O 1
ATOM 2251 N N . ASN A 1 292 ? -1.412 2.672 -12.402 1.00 96.12 292 ASN A N 1
ATOM 2252 C CA . ASN A 1 292 ? -0.856 4.011 -12.212 1.00 96.12 292 ASN A CA 1
ATOM 2253 C C . ASN A 1 292 ? 0.618 4.098 -12.645 1.00 96.12 292 ASN A C 1
ATOM 2255 O O . ASN A 1 292 ? 0.985 5.095 -13.264 1.00 96.12 292 ASN A O 1
ATOM 2259 N N . ASN A 1 293 ? 1.437 3.071 -12.388 1.00 96.56 293 ASN A N 1
ATOM 2260 C CA . ASN A 1 293 ? 2.822 3.016 -12.867 1.00 96.56 293 ASN A CA 1
ATOM 2261 C C . ASN A 1 293 ? 2.862 3.082 -14.401 1.00 96.56 293 ASN A C 1
ATOM 2263 O O . ASN A 1 293 ? 3.534 3.948 -14.954 1.00 96.56 293 ASN A O 1
ATOM 2267 N N . LEU A 1 294 ? 2.070 2.254 -15.094 1.00 96.69 294 LEU A N 1
ATOM 2268 C CA . LEU A 1 294 ? 1.956 2.304 -16.558 1.00 96.69 294 LEU A CA 1
ATOM 2269 C C . LEU A 1 294 ? 1.475 3.666 -17.063 1.00 96.69 294 LEU A C 1
ATOM 2271 O O . LEU A 1 294 ? 2.004 4.175 -18.049 1.00 96.69 294 LEU A O 1
ATOM 2275 N N . LYS A 1 295 ? 0.527 4.300 -16.363 1.00 97.50 295 LYS A N 1
ATOM 2276 C CA . LYS A 1 295 ? 0.040 5.641 -16.711 1.00 97.50 295 LYS A CA 1
ATOM 2277 C C . LYS A 1 295 ? 1.151 6.687 -16.606 1.00 97.50 295 LYS A C 1
ATOM 2279 O O . LYS A 1 295 ? 1.263 7.548 -17.477 1.00 97.50 295 LYS A O 1
ATOM 2284 N N . GLN A 1 296 ? 1.973 6.611 -15.559 1.00 97.38 296 GLN A N 1
ATOM 2285 C CA . GLN A 1 296 ? 3.121 7.497 -15.365 1.00 97.38 296 GLN A CA 1
ATOM 2286 C C . GLN A 1 296 ? 4.221 7.245 -16.401 1.00 97.38 296 GLN A C 1
ATOM 2288 O O . GLN A 1 296 ? 4.753 8.204 -16.954 1.00 97.38 296 GLN A O 1
ATOM 2293 N N . LEU A 1 297 ? 4.515 5.982 -16.723 1.00 98.00 297 LEU A N 1
ATOM 2294 C CA . LEU A 1 297 ? 5.475 5.629 -17.772 1.00 98.00 297 LEU A CA 1
ATOM 2295 C C . LEU A 1 297 ? 5.005 6.112 -19.149 1.00 98.00 297 LEU A C 1
ATOM 2297 O O . LEU A 1 297 ? 5.779 6.717 -19.884 1.00 98.00 297 LEU A O 1
ATOM 2301 N N . ALA A 1 298 ? 3.728 5.925 -19.483 1.00 97.31 298 ALA A N 1
ATOM 2302 C CA . ALA A 1 298 ? 3.170 6.413 -20.737 1.00 97.31 298 ALA A CA 1
ATOM 2303 C C . ALA A 1 298 ? 3.199 7.948 -20.812 1.00 97.31 298 ALA A C 1
ATOM 2305 O O . ALA A 1 298 ? 3.556 8.508 -21.846 1.00 97.31 298 ALA A O 1
ATOM 2306 N N . LEU A 1 299 ? 2.911 8.644 -19.706 1.00 97.50 299 LEU A N 1
ATOM 2307 C CA . LEU A 1 299 ? 3.068 10.098 -19.627 1.00 97.50 299 LEU A CA 1
ATOM 2308 C C . LEU A 1 299 ? 4.532 10.528 -19.824 1.00 97.50 299 LEU A C 1
ATOM 2310 O O . LEU A 1 299 ? 4.793 11.481 -20.554 1.00 97.50 299 LEU A O 1
ATOM 2314 N N . ALA A 1 300 ? 5.488 9.808 -19.235 1.00 97.81 300 ALA A N 1
ATOM 2315 C CA . ALA A 1 300 ? 6.912 10.060 -19.440 1.00 97.81 300 ALA A CA 1
ATOM 2316 C C . ALA A 1 300 ? 7.314 9.878 -20.913 1.00 97.81 300 ALA A C 1
ATOM 2318 O O . ALA A 1 300 ? 8.046 10.706 -21.455 1.00 97.81 300 ALA A O 1
ATOM 2319 N N . VAL A 1 301 ? 6.776 8.861 -21.594 1.00 97.62 301 VAL A N 1
ATOM 2320 C CA . VAL A 1 301 ? 6.961 8.672 -23.042 1.00 97.62 301 VAL A CA 1
ATOM 2321 C C . VAL A 1 301 ? 6.380 9.842 -23.839 1.00 97.62 301 VAL A C 1
ATOM 2323 O O . VAL A 1 301 ? 7.030 10.335 -24.760 1.00 97.62 301 VAL A O 1
ATOM 2326 N N . ARG A 1 302 ? 5.187 10.330 -23.481 1.00 96.44 302 ARG A N 1
ATOM 2327 C CA . ARG A 1 302 ? 4.586 11.511 -24.124 1.00 96.44 302 ARG A CA 1
ATOM 2328 C C . ARG A 1 302 ? 5.433 12.764 -23.935 1.00 96.44 302 ARG A C 1
ATOM 2330 O O . ARG A 1 302 ? 5.580 13.531 -24.878 1.00 96.44 302 ARG A O 1
ATOM 2337 N N . ASN A 1 303 ? 6.012 12.956 -22.754 1.00 96.94 303 ASN A N 1
ATOM 2338 C CA . ASN A 1 303 ? 6.909 14.080 -22.492 1.00 96.94 303 ASN A CA 1
ATOM 2339 C C . ASN A 1 303 ? 8.224 13.951 -23.279 1.00 96.94 303 ASN A C 1
ATOM 2341 O O . ASN A 1 303 ? 8.713 14.946 -23.820 1.00 96.94 303 ASN A O 1
ATOM 2345 N N . HIS A 1 304 ? 8.761 12.732 -23.403 1.00 97.12 304 HIS A N 1
ATOM 2346 C CA . HIS A 1 304 ? 9.908 12.448 -24.267 1.00 97.12 304 HIS A CA 1
ATOM 2347 C C . HIS A 1 304 ? 9.605 12.806 -25.724 1.00 97.12 304 HIS A C 1
ATOM 2349 O O . HIS A 1 304 ? 10.393 13.494 -26.373 1.00 97.12 304 HIS A O 1
ATOM 2355 N N . GLU A 1 305 ? 8.448 12.384 -26.227 1.00 96.56 305 GLU A N 1
ATOM 2356 C CA . GLU A 1 305 ? 8.010 12.684 -27.587 1.00 96.56 305 GLU A CA 1
ATOM 2357 C C . GLU A 1 305 ? 7.780 14.175 -27.813 1.00 96.56 305 GLU A C 1
ATOM 2359 O O . GLU A 1 305 ? 8.310 14.713 -28.779 1.00 96.56 305 GLU A O 1
ATOM 2364 N N . ALA A 1 306 ? 7.129 14.871 -26.883 1.00 96.75 306 ALA A N 1
ATOM 2365 C CA . ALA A 1 306 ? 6.943 16.316 -26.967 1.00 96.75 306 ALA A CA 1
ATOM 2366 C C . ALA A 1 306 ? 8.278 17.085 -26.970 1.00 96.75 306 ALA A C 1
ATOM 2368 O O . ALA A 1 306 ? 8.394 18.124 -27.616 1.00 96.75 306 ALA A O 1
ATOM 2369 N N . THR A 1 307 ? 9.295 16.574 -26.266 1.00 96.81 307 THR A N 1
ATOM 2370 C CA . THR A 1 307 ? 10.617 17.216 -26.168 1.00 96.81 307 THR A CA 1
ATOM 2371 C C . THR A 1 307 ? 11.493 16.937 -27.391 1.00 96.81 307 THR A C 1
ATOM 2373 O O . THR A 1 307 ? 12.191 17.829 -27.869 1.00 96.81 307 THR A O 1
ATOM 2376 N N . TYR A 1 308 ? 11.489 15.700 -27.895 1.00 96.00 308 TYR A N 1
ATOM 2377 C CA . TYR A 1 308 ? 12.423 15.247 -28.935 1.00 96.00 308 TYR A CA 1
ATOM 2378 C C . TYR A 1 308 ? 11.771 14.987 -30.301 1.00 96.00 308 TYR A C 1
ATOM 2380 O O . TYR A 1 308 ? 12.473 14.624 -31.249 1.00 96.00 308 TYR A O 1
ATOM 2388 N N . GLY A 1 309 ? 10.452 15.157 -30.410 1.00 95.81 309 GLY A N 1
ATOM 2389 C CA . GLY A 1 309 ? 9.654 14.930 -31.617 1.00 95.81 309 GLY A CA 1
ATOM 2390 C C . GLY A 1 309 ? 9.540 13.464 -32.034 1.00 95.81 309 GLY A C 1
ATOM 2391 O O . GLY A 1 309 ? 9.255 13.199 -33.197 1.00 95.81 309 GLY A O 1
ATOM 2392 N N . ARG A 1 310 ? 9.847 12.517 -31.136 1.00 95.31 310 ARG A N 1
ATOM 2393 C CA . ARG A 1 310 ? 9.850 11.066 -31.391 1.00 95.31 310 ARG A CA 1
ATOM 2394 C C . ARG A 1 310 ? 9.691 10.255 -30.105 1.00 95.31 310 ARG A C 1
ATOM 2396 O O . ARG A 1 310 ? 10.138 10.676 -29.033 1.00 95.31 310 ARG A O 1
ATOM 2403 N N . LEU A 1 311 ? 9.110 9.068 -30.223 1.00 95.94 311 LEU A N 1
ATOM 2404 C CA . LEU A 1 311 ? 9.050 8.077 -29.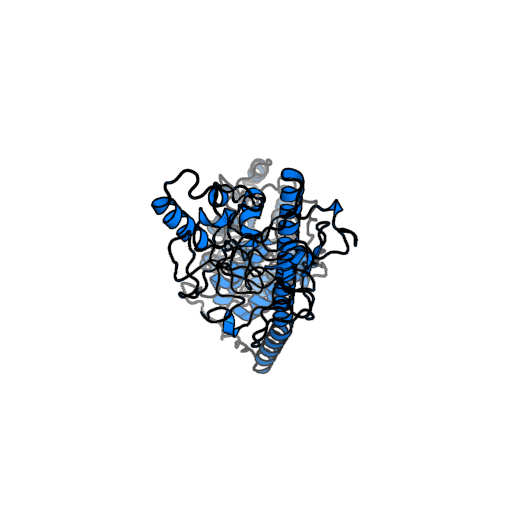151 1.00 95.94 311 LEU A CA 1
ATOM 2405 C C . LEU A 1 311 ? 10.463 7.597 -28.762 1.00 95.94 311 LEU A C 1
ATOM 2407 O O . LEU A 1 311 ? 11.388 7.682 -29.578 1.00 95.94 311 LEU A O 1
ATOM 2411 N N . PRO A 1 312 ? 10.666 7.131 -27.514 1.00 95.62 312 PRO A N 1
ATOM 2412 C CA . PRO A 1 312 ? 11.947 6.582 -27.095 1.00 95.62 312 PRO A CA 1
ATOM 2413 C C . PRO A 1 312 ? 12.294 5.334 -27.909 1.00 95.62 312 PRO A C 1
ATOM 2415 O O . PRO A 1 312 ? 11.424 4.546 -28.272 1.00 95.62 312 PRO A O 1
ATOM 2418 N N . SER A 1 313 ? 13.586 5.158 -28.176 1.00 92.94 313 SER A N 1
ATOM 2419 C CA . SER A 1 313 ? 14.098 3.959 -28.838 1.00 92.94 313 SER A CA 1
ATOM 2420 C C . SER A 1 313 ? 14.358 2.839 -27.837 1.00 92.94 313 SER A C 1
ATOM 2422 O O . SER A 1 313 ? 14.653 3.115 -26.669 1.00 92.94 313 SER A O 1
ATOM 2424 N N . ASN A 1 314 ? 14.373 1.592 -28.309 1.00 92.19 314 ASN A N 1
ATOM 2425 C CA . ASN A 1 314 ? 14.844 0.466 -27.505 1.00 92.19 314 ASN A CA 1
ATOM 2426 C C . ASN A 1 314 ? 16.381 0.323 -27.537 1.00 92.19 314 ASN A C 1
ATOM 2428 O O . ASN A 1 314 ? 16.908 -0.748 -27.288 1.00 92.19 314 ASN A O 1
ATOM 2432 N N . GLY A 1 315 ? 17.130 1.389 -27.838 1.00 92.94 315 GLY A N 1
ATOM 2433 C CA . GLY A 1 315 ? 18.590 1.396 -27.744 1.00 92.94 315 GLY A CA 1
ATOM 2434 C C . GLY A 1 315 ? 19.296 0.569 -28.821 1.00 92.94 315 GLY A C 1
ATOM 2435 O O . GLY A 1 315 ? 18.829 0.473 -29.962 1.00 92.94 315 GLY A O 1
ATOM 2436 N N . TRP A 1 316 ? 20.463 0.021 -28.468 1.00 93.06 316 TRP A N 1
ATOM 2437 C CA . TRP A 1 316 ? 21.296 -0.800 -29.352 1.00 93.06 316 TRP A CA 1
ATOM 2438 C C . TRP A 1 316 ? 21.048 -2.287 -29.148 1.00 93.06 316 TRP A C 1
ATOM 2440 O O . TRP A 1 316 ? 20.104 -2.798 -29.726 1.00 93.06 316 TRP A O 1
ATOM 2450 N N . GLY A 1 317 ? 21.896 -2.977 -28.391 1.00 91.50 317 GLY A N 1
ATOM 2451 C CA . GLY A 1 317 ? 21.825 -4.417 -28.154 1.00 91.50 317 GLY A CA 1
ATOM 2452 C C . GLY A 1 317 ? 21.769 -4.741 -26.668 1.00 91.50 317 GLY A C 1
ATOM 2453 O O . GLY A 1 317 ? 22.039 -3.875 -25.835 1.00 91.50 317 GLY A O 1
ATOM 2454 N N . TYR A 1 318 ? 21.499 -5.999 -26.335 1.00 90.38 318 TYR A N 1
ATOM 2455 C CA . TYR A 1 318 ? 21.384 -6.458 -24.946 1.00 90.38 318 TYR A CA 1
ATOM 2456 C C . TYR A 1 318 ? 22.681 -6.287 -24.133 1.00 90.38 318 TYR A C 1
ATOM 2458 O O . TYR A 1 318 ? 22.641 -6.214 -22.910 1.00 90.38 318 TYR A O 1
ATOM 2466 N N . ARG A 1 319 ? 23.837 -6.144 -24.800 1.00 92.69 319 ARG A N 1
ATOM 2467 C CA . ARG A 1 319 ? 25.150 -5.879 -24.176 1.00 92.69 319 ARG A CA 1
ATOM 2468 C C . ARG A 1 319 ? 25.494 -4.392 -24.072 1.00 92.69 319 ARG A C 1
ATOM 2470 O O . ARG A 1 319 ? 26.654 -4.040 -23.876 1.00 92.69 319 ARG A O 1
ATOM 2477 N N . TRP A 1 320 ? 24.527 -3.501 -24.233 1.00 94.38 320 TRP A N 1
ATOM 2478 C CA . TRP A 1 320 ? 24.751 -2.059 -24.200 1.00 94.38 320 TRP A CA 1
ATOM 2479 C C . TRP A 1 320 ? 23.897 -1.407 -23.123 1.00 94.38 320 TRP A C 1
ATOM 2481 O O . TRP A 1 320 ? 22.697 -1.634 -23.076 1.00 94.38 320 TRP A O 1
ATOM 2491 N N . VAL A 1 321 ? 24.507 -0.572 -22.282 1.00 95.75 321 VAL A N 1
ATOM 2492 C CA . VAL A 1 321 ? 23.821 0.204 -21.236 1.00 95.75 321 VAL A CA 1
ATOM 2493 C C . VAL A 1 321 ? 23.688 1.658 -21.681 1.00 95.75 321 VAL A C 1
ATOM 2495 O O . VAL A 1 321 ? 24.538 2.168 -22.415 1.00 95.75 321 VAL A O 1
ATOM 2498 N N . GLY A 1 322 ? 22.629 2.339 -21.240 1.00 95.50 322 GLY A N 1
ATOM 2499 C CA . GLY A 1 322 ? 22.420 3.763 -21.504 1.00 95.50 322 GLY A CA 1
ATOM 2500 C C . GLY A 1 322 ? 23.606 4.646 -21.137 1.00 95.50 322 GLY A C 1
ATOM 2501 O O . GLY A 1 322 ? 24.128 4.570 -20.029 1.00 95.50 322 GLY A O 1
ATOM 2502 N N . GLU A 1 323 ? 24.014 5.506 -22.071 1.00 94.81 323 GLU A N 1
ATOM 2503 C CA . GLU A 1 323 ? 25.180 6.372 -21.915 1.00 94.81 323 GLU A CA 1
ATOM 2504 C C . GLU A 1 323 ? 24.772 7.852 -21.974 1.00 94.81 323 GLU A C 1
ATOM 2506 O O . GLU A 1 323 ? 24.113 8.282 -22.932 1.00 94.81 323 GLU A O 1
ATOM 2511 N N . PRO A 1 324 ? 25.166 8.677 -20.986 1.00 95.31 324 PRO A N 1
ATOM 2512 C CA . PRO A 1 324 ? 24.632 10.026 -20.847 1.00 95.31 324 PRO A CA 1
ATOM 2513 C C . PRO A 1 324 ? 24.999 10.966 -21.995 1.00 95.31 324 PRO A C 1
ATOM 2515 O O . PRO A 1 324 ? 24.180 11.820 -22.349 1.00 95.31 324 PRO A O 1
ATOM 2518 N N . ASP A 1 325 ? 26.177 10.771 -22.592 1.00 94.25 325 ASP A N 1
ATOM 2519 C CA . ASP A 1 325 ? 26.774 11.632 -23.620 1.00 94.25 325 ASP A CA 1
ATOM 2520 C C . ASP A 1 325 ? 26.252 11.335 -25.042 1.00 94.25 325 ASP A C 1
ATOM 2522 O O . ASP A 1 325 ? 26.618 12.004 -26.007 1.00 94.25 325 ASP A O 1
ATOM 2526 N N . ARG A 1 326 ? 25.369 10.338 -25.192 1.00 92.94 326 ARG A N 1
ATOM 2527 C CA . ARG A 1 326 ? 24.889 9.833 -26.493 1.00 92.94 326 ARG A CA 1
ATOM 2528 C C . ARG A 1 326 ? 23.494 10.322 -26.905 1.00 92.94 326 ARG A C 1
ATOM 2530 O O . ARG A 1 326 ? 22.959 9.890 -27.926 1.00 92.94 326 ARG A O 1
ATOM 2537 N N . GLY A 1 327 ? 22.907 11.252 -26.151 1.00 92.69 327 GLY A N 1
ATOM 2538 C CA . GLY A 1 327 ? 21.590 11.826 -26.458 1.00 92.69 327 GLY A CA 1
ATOM 2539 C C . GLY A 1 327 ? 20.441 10.826 -26.272 1.00 92.69 327 GLY A C 1
ATOM 2540 O O . GLY A 1 327 ? 20.461 10.046 -25.327 1.00 92.69 327 GLY A O 1
ATOM 2541 N N . THR A 1 328 ? 19.418 10.882 -27.130 1.00 91.88 328 THR A N 1
ATOM 2542 C CA . THR A 1 328 ? 18.211 10.015 -27.079 1.00 91.88 328 THR A CA 1
ATOM 2543 C C . THR A 1 328 ? 17.795 9.471 -28.456 1.00 91.88 328 THR A C 1
ATOM 2545 O O . THR A 1 328 ? 16.703 8.941 -28.627 1.00 91.88 328 THR A O 1
ATOM 2548 N N . GLY A 1 329 ? 18.614 9.694 -29.490 1.00 90.88 329 GLY A N 1
ATOM 2549 C CA . GLY A 1 329 ? 18.357 9.222 -30.859 1.00 90.88 329 GLY A CA 1
ATOM 2550 C C . GLY A 1 329 ? 19.061 7.898 -31.158 1.00 90.88 329 GLY A C 1
ATOM 2551 O O . GLY A 1 329 ? 19.484 7.188 -30.249 1.00 90.88 329 GLY A O 1
ATOM 2552 N N . ARG A 1 330 ? 19.298 7.608 -32.442 1.00 91.12 330 ARG A N 1
ATOM 2553 C CA . ARG A 1 330 ? 19.921 6.344 -32.920 1.00 91.12 330 ARG A CA 1
ATOM 2554 C C . ARG A 1 330 ? 21.299 6.008 -32.333 1.00 91.12 330 ARG A C 1
ATOM 2556 O O . ARG A 1 330 ? 21.764 4.879 -32.494 1.00 91.12 330 ARG A O 1
ATOM 2563 N N . ASN A 1 331 ? 21.974 6.982 -31.727 1.00 92.56 331 ASN A N 1
ATOM 2564 C CA . ASN A 1 331 ? 23.293 6.821 -31.114 1.00 92.56 331 ASN A CA 1
ATOM 2565 C C . ASN A 1 331 ? 23.233 6.454 -29.629 1.00 92.56 331 ASN A C 1
ATOM 2567 O O . ASN A 1 331 ? 24.288 6.180 -29.064 1.00 92.56 331 ASN A O 1
ATOM 2571 N N . GLN A 1 332 ? 22.050 6.474 -29.009 1.00 95.06 332 GLN A N 1
ATOM 2572 C CA . GLN A 1 332 ? 21.867 6.107 -27.612 1.00 95.06 332 GLN A CA 1
ATOM 2573 C C . GLN A 1 332 ? 21.856 4.572 -27.471 1.00 95.06 332 GLN A C 1
ATOM 2575 O O . GLN A 1 332 ? 20.936 3.941 -27.992 1.00 95.06 332 GLN A O 1
ATOM 2580 N N . PRO A 1 333 ? 22.844 3.963 -26.786 1.00 94.75 333 PRO A N 1
ATOM 2581 C CA . PRO A 1 333 ? 22.859 2.524 -26.520 1.00 94.75 333 PRO A CA 1
ATOM 2582 C C . PRO A 1 333 ? 21.724 2.019 -25.620 1.00 94.75 333 PRO A C 1
ATOM 2584 O O . PRO A 1 333 ? 21.273 0.889 -25.803 1.00 94.75 333 PRO A O 1
ATOM 2587 N N . GLY A 1 334 ? 21.265 2.827 -24.661 1.00 94.44 334 GLY A N 1
ATOM 2588 C CA . GLY A 1 334 ? 20.266 2.410 -23.671 1.00 94.44 334 GLY A CA 1
ATOM 2589 C C . GLY A 1 334 ? 18.843 2.360 -24.212 1.00 94.44 334 GLY A C 1
ATOM 2590 O O . GLY A 1 334 ? 18.455 3.187 -25.043 1.00 94.44 334 GLY A O 1
ATOM 2591 N N . GLY A 1 335 ? 18.063 1.414 -23.692 1.00 94.94 335 GLY A N 1
ATOM 2592 C CA . GLY A 1 335 ? 16.669 1.198 -24.057 1.00 94.94 335 GLY A CA 1
ATOM 2593 C C . GLY A 1 335 ? 15.709 2.266 -23.539 1.00 94.94 335 GLY A C 1
ATOM 2594 O O . GLY A 1 335 ? 16.094 3.304 -22.982 1.00 94.94 335 GLY A O 1
ATOM 2595 N N . TRP A 1 336 ? 14.416 2.009 -23.720 1.00 95.75 336 TRP A N 1
ATOM 2596 C CA . TRP A 1 336 ? 13.363 2.981 -23.428 1.00 95.75 336 TRP A CA 1
ATOM 2597 C C . TRP A 1 336 ? 13.362 3.411 -21.954 1.00 95.75 336 TRP A C 1
ATOM 2599 O O . TRP A 1 336 ? 13.277 4.605 -21.677 1.00 95.75 336 TRP A O 1
ATOM 2609 N N . CYS A 1 337 ? 13.572 2.483 -21.015 1.00 96.69 337 CYS A N 1
ATOM 2610 C CA . CYS A 1 337 ? 13.651 2.765 -19.579 1.00 96.69 337 CYS A CA 1
ATOM 2611 C C . CYS A 1 337 ? 14.689 3.848 -19.243 1.00 96.69 337 CYS A C 1
ATOM 2613 O O . CYS A 1 337 ? 14.389 4.781 -18.498 1.00 96.69 337 CYS A O 1
ATOM 2615 N N . TYR A 1 338 ? 15.893 3.764 -19.826 1.00 97.19 338 TYR A N 1
ATOM 2616 C CA . TYR A 1 338 ? 16.952 4.756 -19.616 1.00 97.19 338 TYR A CA 1
ATOM 2617 C C . TYR A 1 338 ? 16.572 6.128 -20.190 1.00 97.19 338 TYR A C 1
ATOM 2619 O O . TYR A 1 338 ? 16.783 7.163 -19.552 1.00 97.19 338 TYR A O 1
ATOM 2627 N N . ASN A 1 339 ? 15.968 6.147 -21.382 1.00 96.19 339 ASN A N 1
ATOM 2628 C CA . ASN A 1 339 ? 15.527 7.384 -22.032 1.00 96.19 339 ASN A CA 1
ATOM 2629 C C . ASN A 1 339 ? 14.417 8.102 -21.242 1.00 96.19 339 ASN A C 1
ATOM 2631 O O . ASN A 1 339 ? 14.326 9.330 -21.298 1.00 96.19 339 ASN A O 1
ATOM 2635 N N . LEU A 1 340 ? 13.615 7.366 -20.466 1.00 97.19 340 LEU A N 1
ATOM 2636 C CA . LEU A 1 340 ? 12.554 7.935 -19.633 1.00 97.19 340 LEU A CA 1
ATOM 2637 C C . LEU A 1 340 ? 13.039 8.551 -18.317 1.00 97.19 340 LEU A C 1
ATOM 2639 O O . LEU A 1 340 ? 12.287 9.314 -17.717 1.00 97.19 340 LEU A O 1
ATOM 2643 N N . LEU A 1 341 ? 14.272 8.296 -17.868 1.00 97.44 341 LEU A N 1
ATOM 2644 C CA . LEU A 1 341 ? 14.756 8.773 -16.562 1.00 97.44 341 LEU A CA 1
ATOM 2645 C C . LEU A 1 341 ? 14.652 10.295 -16.384 1.00 97.44 341 LEU A C 1
ATOM 2647 O O . LEU A 1 341 ? 14.288 10.762 -15.305 1.00 97.44 341 LEU A O 1
ATOM 2651 N N . ALA A 1 342 ? 14.893 11.062 -17.453 1.00 94.94 342 ALA A N 1
ATOM 2652 C CA . ALA A 1 342 ? 14.751 12.522 -17.448 1.00 94.94 342 ALA A CA 1
ATOM 2653 C C . ALA A 1 342 ? 13.310 12.994 -17.170 1.00 94.94 342 ALA A C 1
ATOM 2655 O O . ALA A 1 342 ? 13.101 14.096 -16.678 1.00 94.94 342 ALA A O 1
ATOM 2656 N N . PHE A 1 343 ? 12.317 12.155 -17.472 1.00 97.00 343 PHE A N 1
ATOM 2657 C CA . PHE A 1 343 ? 10.887 12.450 -17.344 1.00 97.00 343 PHE A CA 1
ATOM 2658 C C . PHE A 1 343 ? 10.237 11.734 -16.152 1.00 97.00 343 PHE A C 1
ATOM 2660 O O . PHE A 1 343 ? 9.020 11.789 -15.986 1.00 97.00 343 PHE A O 1
ATOM 2667 N N . LEU A 1 344 ? 11.046 11.051 -15.338 1.00 96.81 344 LEU A N 1
ATOM 2668 C CA . LEU A 1 344 ? 10.637 10.305 -14.146 1.00 96.81 344 LEU A CA 1
ATOM 2669 C C . LEU A 1 344 ? 11.269 10.869 -12.867 1.00 96.81 344 LEU A C 1
ATOM 2671 O O . LEU A 1 344 ? 11.388 10.156 -11.870 1.00 96.81 344 LEU A O 1
ATOM 2675 N N . GLU A 1 345 ? 11.706 12.131 -12.899 1.00 95.38 345 GLU A N 1
ATOM 2676 C CA . GLU A 1 345 ? 12.429 12.783 -11.797 1.00 95.38 345 GLU A CA 1
ATOM 2677 C C . GLU A 1 345 ? 13.723 12.035 -11.403 1.00 95.38 345 GLU A C 1
ATOM 2679 O O . GLU A 1 345 ? 14.190 12.114 -10.269 1.00 95.38 345 GLU A O 1
ATOM 2684 N N . GLN A 1 346 ? 14.325 11.293 -12.343 1.00 96.81 346 GLN A N 1
ATOM 2685 C CA . GLN A 1 346 ? 15.574 10.544 -12.154 1.00 96.81 346 GLN A CA 1
ATOM 2686 C C . GLN A 1 346 ? 16.748 11.194 -12.900 1.00 96.81 346 GLN A C 1
ATOM 2688 O O . GLN A 1 346 ? 17.619 10.505 -13.438 1.00 96.81 346 GLN A O 1
ATOM 2693 N N . GLN A 1 347 ? 16.804 12.532 -12.916 1.00 95.50 347 GLN A N 1
ATOM 2694 C CA . GLN A 1 347 ? 17.895 13.279 -13.551 1.00 95.50 347 GLN A CA 1
ATOM 2695 C C . GLN A 1 347 ? 19.289 12.843 -13.056 1.00 95.50 347 GLN A C 1
ATOM 2697 O O . GLN A 1 347 ? 20.147 12.601 -13.902 1.00 95.50 347 GLN A O 1
ATOM 2702 N N . PRO A 1 348 ? 19.537 12.626 -11.744 1.00 96.44 348 PRO A N 1
ATOM 2703 C CA . PRO A 1 348 ? 20.854 12.180 -11.281 1.00 96.44 348 PRO A CA 1
ATOM 2704 C C . PRO A 1 348 ? 21.304 10.847 -11.897 1.00 96.44 348 PRO A C 1
ATOM 2706 O O . PRO A 1 348 ? 22.479 10.683 -12.210 1.00 96.44 348 PRO A O 1
ATOM 2709 N N . LEU A 1 349 ? 20.374 9.910 -12.123 1.00 96.44 349 LEU A N 1
ATOM 2710 C CA . LEU A 1 349 ? 20.672 8.632 -12.779 1.00 96.44 349 LEU A CA 1
ATOM 2711 C C . LEU A 1 349 ? 20.861 8.801 -14.290 1.00 96.44 349 LEU A C 1
ATOM 2713 O O . LEU A 1 349 ? 21.741 8.175 -14.877 1.00 96.44 349 LEU A O 1
ATOM 2717 N N . ARG A 1 350 ? 20.079 9.684 -14.926 1.00 96.25 350 ARG A N 1
ATOM 2718 C CA . ARG A 1 350 ? 20.206 9.999 -16.358 1.00 96.25 350 ARG A CA 1
ATOM 2719 C C . ARG A 1 350 ? 21.556 10.623 -16.712 1.00 96.25 350 ARG A C 1
ATOM 2721 O O . ARG A 1 350 ? 22.011 10.481 -17.848 1.00 96.25 350 ARG A O 1
ATOM 2728 N N . GLU A 1 351 ? 22.161 11.354 -15.783 1.00 96.25 351 GLU A N 1
ATOM 2729 C CA . GLU A 1 351 ? 23.422 12.078 -15.982 1.00 96.25 351 GLU A CA 1
ATOM 2730 C C . GLU A 1 351 ? 24.640 11.350 -15.400 1.00 96.25 351 GLU A C 1
ATOM 2732 O O . GLU A 1 351 ? 25.763 11.834 -15.529 1.00 96.25 351 GLU A O 1
ATOM 2737 N N . LEU A 1 352 ? 24.438 10.180 -14.790 1.00 96.62 352 LEU A N 1
ATOM 2738 C CA . LEU A 1 352 ? 25.495 9.416 -14.139 1.00 96.62 352 LEU A CA 1
ATOM 2739 C C . LEU A 1 352 ? 26.592 9.023 -15.140 1.00 96.62 352 LEU A C 1
ATOM 2741 O O . LEU A 1 352 ? 26.325 8.345 -16.132 1.00 96.62 352 LEU A O 1
ATOM 2745 N N . GLY A 1 353 ? 27.829 9.447 -14.875 1.00 93.75 353 GLY A N 1
ATOM 2746 C CA . GLY A 1 353 ? 28.975 9.213 -15.758 1.00 93.75 353 GLY A CA 1
ATOM 2747 C C . GLY A 1 353 ? 29.141 10.220 -16.904 1.00 93.75 353 GLY A C 1
ATOM 2748 O O . GLY A 1 353 ? 29.935 9.991 -17.823 1.00 93.75 353 GLY A O 1
ATOM 2749 N N . ARG A 1 354 ? 28.379 11.324 -16.904 1.00 96.25 354 ARG A N 1
ATOM 2750 C CA . ARG A 1 354 ? 28.476 12.380 -17.924 1.00 96.25 354 ARG A CA 1
ATOM 2751 C C . ARG A 1 354 ? 29.838 13.066 -17.872 1.00 96.25 354 ARG A C 1
ATOM 2753 O O . ARG A 1 354 ? 30.242 13.566 -16.827 1.00 96.25 354 ARG A O 1
ATOM 2760 N N . GLY A 1 355 ? 30.510 13.143 -19.020 1.00 94.44 355 GLY A N 1
ATOM 2761 C CA . GLY A 1 355 ? 31.809 13.815 -19.140 1.00 94.44 355 GLY A CA 1
ATOM 2762 C C . GLY A 1 355 ? 32.988 13.078 -18.490 1.00 94.44 355 GLY A C 1
ATOM 2763 O O . GLY A 1 355 ? 34.114 13.559 -18.586 1.00 94.44 355 GLY A O 1
ATOM 2764 N N . GLU A 1 356 ? 32.763 11.912 -17.876 1.00 95.06 356 GLU A N 1
ATOM 2765 C CA . GLU A 1 356 ? 33.831 11.076 -17.319 1.00 95.06 356 GLU A CA 1
ATOM 2766 C C . GLU A 1 356 ? 34.660 10.416 -18.442 1.00 95.06 356 GLU A C 1
ATOM 2768 O O . GLU A 1 356 ? 34.133 10.124 -19.522 1.00 95.06 356 GLU A O 1
ATOM 2773 N N . PRO A 1 357 ? 35.954 10.129 -18.231 1.00 93.62 357 PRO A N 1
ATOM 2774 C CA . PRO A 1 357 ? 36.717 9.244 -19.108 1.00 93.62 357 PRO A CA 1
ATOM 2775 C C . PRO A 1 357 ? 36.085 7.845 -19.193 1.00 93.62 357 PRO A C 1
ATOM 2777 O O . PRO A 1 357 ? 35.390 7.412 -18.278 1.00 93.62 357 PRO A O 1
ATOM 2780 N N . ALA A 1 358 ? 36.361 7.101 -20.271 1.00 86.69 358 ALA A N 1
ATOM 2781 C CA . ALA A 1 358 ? 35.691 5.823 -20.544 1.00 86.69 358 ALA A CA 1
ATOM 2782 C C . ALA A 1 358 ? 35.749 4.821 -19.372 1.00 86.69 358 ALA A C 1
ATOM 2784 O O . ALA A 1 358 ? 34.721 4.258 -19.017 1.00 86.69 358 ALA A O 1
ATOM 2785 N N . LEU A 1 359 ? 36.916 4.641 -18.743 1.00 88.62 359 LEU A N 1
ATOM 2786 C CA . LEU A 1 359 ? 37.091 3.679 -17.647 1.00 88.62 359 LEU A CA 1
ATOM 2787 C C . LEU A 1 359 ? 36.288 4.057 -16.390 1.00 88.62 359 LEU A C 1
ATOM 2789 O O . LEU A 1 359 ? 35.663 3.201 -15.773 1.00 88.62 359 LEU A O 1
ATOM 2793 N N . GLU A 1 360 ? 36.275 5.339 -16.022 1.00 94.12 360 GLU A N 1
ATOM 2794 C CA . GLU A 1 360 ? 35.493 5.838 -14.881 1.00 94.12 360 GLU A CA 1
ATOM 2795 C C . GLU A 1 360 ? 33.991 5.736 -15.166 1.00 94.12 360 GLU A C 1
ATOM 2797 O O . GLU A 1 360 ? 33.223 5.244 -14.332 1.00 94.12 360 GLU A O 1
ATOM 2802 N N . ARG A 1 361 ? 33.598 6.072 -16.402 1.00 95.12 361 ARG A N 1
ATOM 2803 C CA . ARG A 1 361 ? 32.217 5.950 -16.861 1.00 95.12 361 ARG A CA 1
ATOM 2804 C C . ARG A 1 361 ? 31.713 4.513 -16.758 1.00 95.12 361 ARG A C 1
ATOM 2806 O O . ARG A 1 361 ? 30.571 4.317 -16.356 1.00 95.12 361 ARG A O 1
ATOM 2813 N N . TRP A 1 362 ? 32.527 3.509 -17.084 1.00 94.38 362 TRP A N 1
ATOM 2814 C CA . TRP A 1 362 ? 32.108 2.104 -16.991 1.00 94.38 362 TRP A CA 1
ATOM 2815 C C . TRP A 1 362 ? 31.740 1.702 -15.562 1.00 94.38 362 TRP A C 1
ATOM 2817 O O . TRP A 1 362 ? 30.726 1.032 -15.358 1.00 94.38 362 TRP A O 1
ATOM 2827 N N . SER A 1 363 ? 32.479 2.192 -14.567 1.00 95.38 363 SER A N 1
ATOM 2828 C CA . SER A 1 363 ? 32.142 1.996 -13.154 1.00 95.38 363 SER A CA 1
ATOM 2829 C C . SER A 1 363 ? 30.845 2.708 -12.768 1.00 95.38 363 SER A C 1
ATOM 2831 O O . SER A 1 363 ? 29.975 2.126 -12.108 1.00 95.38 363 SER A O 1
ATOM 2833 N N . SER A 1 364 ? 30.656 3.947 -13.231 1.00 96.56 364 SER A N 1
ATOM 2834 C CA . SER A 1 364 ? 29.416 4.710 -13.048 1.00 96.56 364 SER A CA 1
ATOM 2835 C C . SER A 1 364 ? 28.199 4.021 -13.679 1.00 96.56 364 SER A C 1
ATOM 2837 O O . SER A 1 364 ? 27.172 3.879 -13.015 1.00 96.56 364 SER A O 1
ATOM 2839 N N . LEU A 1 365 ? 28.320 3.505 -14.902 1.00 96.25 365 LEU A N 1
ATOM 2840 C CA . LEU A 1 365 ? 27.258 2.750 -15.570 1.00 96.25 365 LEU A CA 1
ATOM 2841 C C . LEU A 1 365 ? 27.040 1.369 -14.937 1.00 96.25 365 LEU A C 1
ATOM 2843 O O . LEU A 1 365 ? 25.903 0.919 -14.844 1.00 96.25 365 LEU A O 1
ATOM 2847 N N . GLY A 1 366 ? 28.079 0.732 -14.394 1.00 95.44 366 GLY A N 1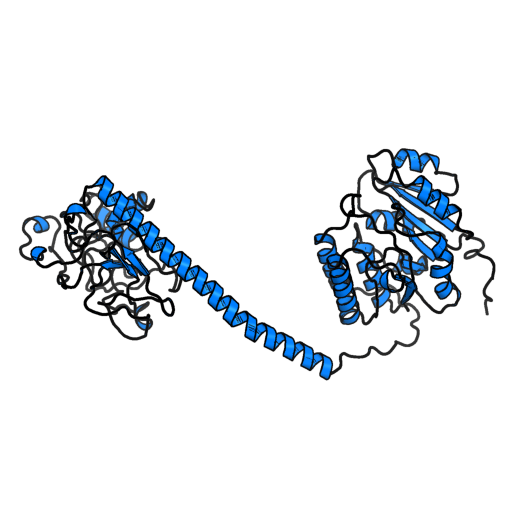
ATOM 2848 C CA . GLY A 1 366 ? 27.921 -0.467 -13.568 1.00 95.44 366 GLY A CA 1
ATOM 2849 C C . GLY A 1 366 ? 27.018 -0.198 -12.358 1.00 95.44 366 GLY A C 1
ATOM 2850 O O . GLY A 1 366 ? 26.056 -0.928 -12.132 1.00 95.44 366 GLY A O 1
ATOM 2851 N N . ARG A 1 367 ? 27.239 0.911 -11.637 1.00 95.62 367 ARG A N 1
ATOM 2852 C CA . ARG A 1 367 ? 26.362 1.330 -10.522 1.00 95.62 367 ARG A CA 1
ATOM 2853 C C . ARG A 1 367 ? 24.940 1.667 -10.977 1.00 95.62 367 ARG A C 1
ATOM 2855 O O . ARG A 1 367 ? 23.988 1.381 -10.252 1.00 95.62 367 ARG A O 1
ATOM 2862 N N . LEU A 1 368 ? 24.781 2.243 -12.174 1.00 96.69 368 LEU A N 1
ATOM 2863 C CA . LEU A 1 368 ? 23.461 2.470 -12.767 1.00 96.69 368 LEU A CA 1
ATOM 2864 C C . LEU A 1 368 ? 22.690 1.149 -12.864 1.00 96.69 368 LEU A C 1
ATOM 2866 O O . LEU A 1 368 ? 21.557 1.077 -12.394 1.00 96.69 368 LEU A O 1
ATOM 2870 N N . THR A 1 369 ? 23.325 0.090 -13.380 1.00 95.25 369 THR A N 1
ATOM 2871 C CA . THR A 1 369 ? 22.677 -1.226 -13.516 1.00 95.25 369 THR A CA 1
ATOM 2872 C C . THR A 1 369 ? 22.227 -1.838 -12.191 1.00 95.25 369 THR A C 1
ATOM 2874 O O . THR A 1 369 ? 21.294 -2.633 -12.198 1.00 95.25 369 THR A O 1
ATOM 2877 N N . GLU A 1 370 ? 22.803 -1.429 -11.056 1.00 95.19 370 GLU A N 1
ATOM 2878 C CA . GLU A 1 370 ? 22.449 -1.869 -9.695 1.00 95.19 370 GLU A CA 1
ATOM 2879 C C . GLU A 1 370 ? 21.406 -0.967 -9.007 1.00 95.19 370 GLU A C 1
ATOM 2881 O O . GLU A 1 370 ? 21.168 -1.094 -7.807 1.00 95.19 370 GLU A O 1
ATOM 2886 N N . THR A 1 371 ? 20.777 -0.032 -9.722 1.00 95.81 371 THR A N 1
ATOM 2887 C CA . THR A 1 371 ? 19.820 0.903 -9.112 1.00 95.81 371 THR A CA 1
ATOM 2888 C C . THR A 1 371 ? 18.376 0.541 -9.476 1.00 95.81 371 THR A C 1
ATOM 2890 O O . THR A 1 371 ? 17.924 0.886 -10.571 1.00 95.81 371 THR A O 1
ATOM 2893 N N . PRO A 1 372 ? 17.614 -0.146 -8.599 1.00 94.88 372 PRO A N 1
ATOM 2894 C CA . PRO A 1 372 ? 16.221 -0.479 -8.868 1.00 94.88 372 PRO A CA 1
ATOM 2895 C C . PRO A 1 372 ? 15.308 0.734 -8.688 1.00 94.88 372 PRO A C 1
ATOM 2897 O O . PRO A 1 372 ? 15.483 1.548 -7.782 1.00 94.88 372 PRO A O 1
ATOM 2900 N N . LEU A 1 373 ? 14.286 0.827 -9.536 1.00 94.62 373 LEU A N 1
ATOM 2901 C CA . LEU A 1 373 ? 13.319 1.920 -9.534 1.00 94.62 373 LEU A CA 1
ATOM 2902 C C . LEU A 1 373 ? 11.907 1.357 -9.410 1.00 94.62 373 LEU A C 1
ATOM 2904 O O . LEU A 1 373 ? 11.434 0.634 -10.282 1.00 94.62 373 LEU A O 1
ATOM 2908 N N . ALA A 1 374 ? 11.207 1.730 -8.336 1.00 94.50 374 ALA A N 1
ATOM 2909 C CA . ALA A 1 374 ? 9.896 1.174 -7.993 1.00 94.50 374 ALA A CA 1
ATOM 2910 C C . ALA A 1 374 ? 8.832 1.339 -9.097 1.00 94.50 374 ALA A C 1
ATOM 2912 O O . ALA A 1 374 ? 7.920 0.521 -9.187 1.00 94.50 374 ALA A O 1
ATOM 2913 N N . ILE A 1 375 ? 8.950 2.368 -9.945 1.00 95.44 375 ILE A N 1
ATOM 2914 C CA . ILE A 1 375 ? 8.022 2.604 -11.060 1.00 95.44 375 ILE A CA 1
ATOM 2915 C C . ILE A 1 375 ? 8.093 1.514 -12.139 1.00 95.44 375 ILE A C 1
ATOM 2917 O O . ILE A 1 375 ? 7.080 1.226 -12.768 1.00 95.44 375 ILE A O 1
ATOM 2921 N N . PHE A 1 376 ? 9.247 0.860 -12.310 1.00 94.94 376 PHE A N 1
ATOM 2922 C CA . PHE A 1 376 ? 9.425 -0.236 -13.268 1.00 94.94 376 PHE A CA 1
ATOM 2923 C C . PHE A 1 376 ? 9.051 -1.609 -12.695 1.00 94.94 376 PHE A C 1
ATOM 2925 O O . PHE A 1 376 ? 9.204 -2.616 -13.379 1.00 94.94 376 PHE A O 1
ATOM 2932 N N . HIS A 1 377 ? 8.524 -1.659 -11.468 1.00 93.19 377 HIS A N 1
ATOM 2933 C CA . HIS A 1 377 ? 8.119 -2.900 -10.819 1.00 93.19 377 HIS A CA 1
ATOM 2934 C C . HIS A 1 377 ? 6.601 -3.048 -10.694 1.00 93.19 377 HIS A C 1
ATOM 2936 O O . HIS A 1 377 ? 5.854 -2.072 -10.535 1.00 93.19 377 HIS A O 1
ATOM 2942 N N . CYS A 1 378 ? 6.137 -4.295 -10.751 1.00 92.81 378 CYS A N 1
ATOM 2943 C CA . CYS A 1 378 ? 4.754 -4.653 -10.464 1.00 92.81 378 CYS A CA 1
ATOM 2944 C C . CYS A 1 378 ? 4.583 -4.842 -8.943 1.00 92.81 378 CYS A C 1
ATOM 2946 O O . CYS A 1 378 ? 5.282 -5.661 -8.347 1.00 92.81 378 CYS A O 1
ATOM 2948 N N . PRO A 1 379 ? 3.629 -4.159 -8.283 1.00 93.12 379 PRO A N 1
ATOM 2949 C CA . PRO A 1 379 ? 3.413 -4.293 -6.839 1.00 93.12 379 PRO A CA 1
ATOM 2950 C C . PRO A 1 379 ? 3.004 -5.700 -6.376 1.00 93.12 379 PRO A C 1
ATOM 2952 O O . PRO A 1 379 ? 3.106 -5.997 -5.184 1.00 93.12 379 PRO A O 1
ATOM 2955 N N . SER A 1 380 ? 2.488 -6.544 -7.281 1.00 91.44 380 SER A N 1
ATOM 2956 C CA . SER A 1 380 ? 2.135 -7.948 -6.994 1.00 91.44 380 SER A CA 1
ATOM 2957 C C . SER A 1 380 ? 3.308 -8.915 -7.127 1.00 91.44 380 SER A C 1
ATOM 2959 O O . SER A 1 380 ? 3.177 -10.074 -6.734 1.00 91.44 380 SER A O 1
ATOM 2961 N N . ARG A 1 381 ? 4.459 -8.437 -7.602 1.00 88.50 381 ARG A N 1
ATOM 2962 C CA . ARG A 1 381 ? 5.719 -9.178 -7.639 1.00 88.50 381 ARG A CA 1
ATOM 2963 C C . ARG A 1 381 ? 6.580 -8.841 -6.417 1.00 88.50 381 ARG A C 1
ATOM 2965 O O . ARG A 1 381 ? 6.287 -7.872 -5.706 1.00 88.50 381 ARG A O 1
ATOM 2972 N N . PRO A 1 382 ? 7.624 -9.638 -6.118 1.00 82.12 382 PRO A N 1
ATOM 2973 C CA . PRO A 1 382 ? 8.636 -9.237 -5.147 1.00 82.12 382 PRO A CA 1
ATOM 2974 C C . PRO A 1 382 ? 9.134 -7.825 -5.481 1.00 82.12 382 PRO A C 1
ATOM 2976 O O . PRO A 1 382 ? 9.387 -7.530 -6.644 1.00 82.12 382 PRO A O 1
ATOM 2979 N N . GLY A 1 383 ? 9.202 -6.950 -4.473 1.00 81.19 383 GLY A N 1
ATOM 2980 C CA . GLY A 1 383 ? 9.447 -5.517 -4.665 1.00 81.19 383 GLY A CA 1
ATOM 2981 C C . GLY A 1 383 ? 10.774 -5.180 -5.366 1.00 81.19 383 GLY A C 1
ATOM 2982 O O . GLY A 1 383 ? 11.560 -6.081 -5.655 1.00 81.19 383 GLY A O 1
ATOM 2983 N N . PRO A 1 384 ? 11.057 -3.883 -5.600 1.00 82.81 384 PRO A N 1
ATOM 2984 C CA . PRO A 1 384 ? 12.243 -3.437 -6.327 1.00 82.81 384 PRO A CA 1
ATOM 2985 C C . PRO A 1 384 ? 13.518 -3.975 -5.679 1.00 82.81 384 PRO A C 1
ATOM 2987 O O . PRO A 1 384 ? 13.914 -3.540 -4.597 1.00 82.81 384 PRO A O 1
ATOM 2990 N N . ARG A 1 385 ? 14.139 -4.953 -6.336 1.00 83.75 385 ARG A N 1
ATOM 2991 C CA . ARG A 1 385 ? 15.325 -5.661 -5.856 1.00 83.75 385 ARG A CA 1
ATOM 2992 C C . ARG A 1 385 ? 16.240 -5.990 -7.021 1.00 83.75 385 ARG A C 1
ATOM 2994 O O . ARG A 1 385 ? 15.821 -5.979 -8.177 1.00 83.75 385 ARG A O 1
ATOM 3001 N N . LEU A 1 386 ? 17.486 -6.298 -6.693 1.00 90.81 386 LEU A N 1
ATOM 3002 C CA . LEU A 1 386 ? 18.429 -6.800 -7.675 1.00 90.81 386 LEU A CA 1
ATOM 3003 C C . LEU A 1 386 ? 18.162 -8.280 -7.935 1.00 90.81 386 LEU A C 1
ATOM 3005 O O . LEU A 1 386 ? 17.988 -9.054 -6.992 1.00 90.81 386 LEU A O 1
ATOM 3009 N N . GLY A 1 387 ? 18.133 -8.645 -9.210 1.00 88.62 387 GLY A N 1
ATOM 3010 C CA . GLY A 1 387 ? 18.095 -10.027 -9.672 1.00 88.62 387 GLY A CA 1
ATOM 3011 C C . GLY A 1 387 ? 19.443 -10.423 -10.271 1.00 88.62 387 GLY A C 1
ATOM 3012 O O . GLY A 1 387 ? 20.221 -9.541 -10.641 1.00 88.62 387 GLY A O 1
ATOM 3013 N N . PRO A 1 388 ? 19.744 -11.723 -10.373 1.00 89.38 388 PRO A N 1
ATOM 3014 C CA . PRO A 1 388 ? 20.976 -12.177 -11.001 1.00 89.38 388 PRO A CA 1
ATOM 3015 C C . PRO A 1 388 ? 21.085 -11.699 -12.455 1.00 89.38 388 PRO A C 1
ATOM 3017 O O . PRO A 1 388 ? 20.083 -11.557 -13.161 1.00 89.38 388 PRO A O 1
ATOM 3020 N N . ALA A 1 389 ? 22.316 -11.472 -12.903 1.00 87.12 389 ALA A N 1
ATOM 3021 C CA . ALA A 1 389 ? 22.631 -11.192 -14.296 1.00 87.12 389 ALA A CA 1
ATOM 3022 C C . ALA A 1 389 ? 23.436 -12.341 -14.920 1.00 87.12 389 ALA A C 1
ATOM 3024 O O . ALA A 1 389 ? 24.301 -12.938 -14.270 1.00 87.12 389 ALA A O 1
ATOM 3025 N N . ALA A 1 390 ? 23.186 -12.638 -16.196 1.00 83.19 390 ALA A N 1
ATOM 3026 C CA . ALA A 1 390 ? 23.902 -13.681 -16.929 1.00 83.19 390 ALA A CA 1
ATOM 3027 C C . ALA A 1 390 ? 25.315 -13.229 -17.349 1.00 83.19 390 ALA A C 1
ATOM 3029 O O . ALA A 1 390 ? 25.469 -12.409 -18.250 1.00 83.19 390 ALA A O 1
ATOM 3030 N N . ALA A 1 391 ? 26.361 -13.789 -16.724 1.00 79.69 391 ALA A N 1
ATOM 3031 C CA . ALA A 1 391 ? 27.768 -13.422 -16.968 1.00 79.69 391 ALA A CA 1
ATOM 3032 C C . ALA A 1 391 ? 28.230 -13.420 -18.441 1.00 79.69 391 ALA A C 1
ATOM 3034 O O . ALA A 1 391 ? 29.004 -12.531 -18.804 1.00 79.69 391 ALA A O 1
ATOM 3035 N N . PRO A 1 392 ? 27.773 -14.339 -19.318 1.00 82.25 392 PRO A N 1
ATOM 3036 C CA . PRO A 1 392 ? 28.093 -14.279 -20.747 1.00 82.25 392 PRO A CA 1
ATOM 3037 C C . PRO A 1 392 ? 27.601 -13.000 -21.442 1.00 82.25 392 PRO A C 1
ATOM 3039 O O . PRO A 1 392 ? 28.174 -12.588 -22.449 1.00 82.25 392 PRO A O 1
ATOM 3042 N N . ASN A 1 393 ? 26.587 -12.341 -20.880 1.00 82.25 393 ASN A N 1
ATOM 3043 C CA . ASN A 1 393 ? 25.940 -11.166 -21.450 1.00 82.25 393 ASN A CA 1
ATOM 3044 C C . ASN A 1 393 ? 26.471 -9.860 -20.835 1.00 82.25 393 ASN A C 1
ATOM 3046 O O . ASN A 1 393 ? 25.741 -8.875 -20.722 1.00 82.25 393 ASN A O 1
ATOM 3050 N N . ALA A 1 394 ? 27.743 -9.844 -20.421 1.00 88.94 394 ALA A N 1
ATOM 3051 C CA . ALA A 1 394 ? 28.361 -8.659 -19.844 1.00 88.94 394 ALA A CA 1
ATOM 3052 C C . ALA A 1 394 ? 28.352 -7.472 -20.824 1.00 88.94 394 ALA A C 1
ATOM 3054 O O . ALA A 1 394 ? 28.666 -7.669 -22.010 1.00 88.94 394 ALA A O 1
ATOM 3055 N N . PRO A 1 395 ? 28.018 -6.257 -20.347 1.00 92.19 395 PRO A N 1
ATOM 3056 C CA . PRO A 1 395 ? 27.885 -5.099 -21.211 1.00 92.19 395 PRO A CA 1
ATOM 3057 C C . PRO A 1 395 ? 29.242 -4.611 -21.732 1.00 92.19 395 PRO A C 1
ATOM 3059 O O . PRO A 1 395 ? 30.262 -4.715 -21.055 1.00 92.19 395 PRO A O 1
ATOM 3062 N N . PHE A 1 396 ? 29.257 -4.045 -22.938 1.00 92.88 396 PHE A N 1
ATOM 3063 C CA . PHE A 1 396 ? 30.462 -3.523 -23.590 1.00 92.88 396 PHE A CA 1
ATOM 3064 C C . PHE A 1 396 ? 30.915 -2.161 -23.049 1.00 92.88 396 PHE A C 1
ATOM 3066 O O . PHE A 1 396 ? 32.055 -1.763 -23.283 1.00 92.88 396 PHE A O 1
ATOM 3073 N N . ASN A 1 397 ? 30.032 -1.423 -22.371 1.00 94.00 397 ASN A N 1
ATOM 3074 C CA . ASN A 1 397 ? 30.288 -0.059 -21.903 1.00 94.00 397 ASN A CA 1
ATOM 3075 C C . ASN A 1 397 ? 30.031 0.156 -20.406 1.00 94.00 397 ASN A C 1
ATOM 3077 O O . ASN A 1 397 ? 29.907 1.300 -19.974 1.00 94.00 397 ASN A O 1
ATOM 3081 N N . ALA A 1 398 ? 29.944 -0.913 -19.618 1.00 94.25 398 ALA A N 1
ATOM 3082 C CA . ALA A 1 398 ? 29.765 -0.833 -18.175 1.00 94.25 398 ALA A CA 1
ATOM 3083 C C . ALA A 1 398 ? 30.521 -1.963 -17.469 1.00 94.25 398 ALA A C 1
ATOM 3085 O O . ALA A 1 398 ? 30.725 -3.035 -18.038 1.00 94.25 398 ALA A O 1
ATOM 3086 N N . ASP A 1 399 ? 30.908 -1.733 -16.217 1.00 94.38 399 ASP A N 1
ATOM 3087 C CA . ASP A 1 399 ? 31.499 -2.778 -15.386 1.00 94.38 399 ASP A CA 1
ATOM 3088 C C . ASP A 1 399 ? 30.461 -3.866 -15.101 1.00 94.38 399 ASP A C 1
ATOM 3090 O O . ASP A 1 399 ? 29.339 -3.573 -14.680 1.00 94.38 399 ASP A O 1
ATOM 3094 N N . TRP A 1 400 ? 30.853 -5.127 -15.288 1.00 93.81 400 TRP A N 1
ATOM 3095 C CA . TRP A 1 400 ? 29.997 -6.278 -15.019 1.00 93.81 400 TRP A CA 1
ATOM 3096 C C . TRP A 1 400 ? 29.531 -6.322 -13.558 1.00 93.81 400 TRP A C 1
ATOM 3098 O O . TRP A 1 400 ? 30.343 -6.227 -12.633 1.00 93.81 400 TRP A O 1
ATOM 3108 N N . ARG A 1 401 ? 28.228 -6.547 -13.353 1.00 93.06 401 ARG A N 1
ATOM 3109 C CA . ARG A 1 401 ? 27.601 -6.721 -12.037 1.00 93.06 401 ARG A CA 1
ATOM 3110 C C . ARG A 1 401 ? 26.848 -8.039 -11.999 1.00 93.06 401 ARG A C 1
ATOM 3112 O O . ARG A 1 401 ? 26.064 -8.335 -12.889 1.00 93.06 401 ARG A O 1
ATOM 3119 N N . ALA A 1 402 ? 27.075 -8.826 -10.949 1.00 91.00 402 ALA A N 1
ATOM 3120 C CA . ALA A 1 402 ? 26.418 -10.123 -10.782 1.00 91.00 402 ALA A CA 1
ATOM 3121 C C . ALA A 1 402 ? 24.916 -9.998 -10.474 1.00 91.00 402 ALA A C 1
ATOM 3123 O O . ALA A 1 402 ? 24.166 -10.946 -10.695 1.00 91.00 402 ALA A O 1
ATOM 3124 N N . TYR A 1 403 ? 24.494 -8.840 -9.963 1.00 91.94 403 TYR A N 1
ATOM 3125 C CA . TYR A 1 403 ? 23.117 -8.535 -9.609 1.00 91.94 403 TYR A CA 1
ATOM 3126 C C . TYR A 1 403 ? 22.736 -7.183 -10.206 1.00 91.94 403 TYR A C 1
ATOM 3128 O O . TYR A 1 403 ? 23.463 -6.214 -10.027 1.00 91.94 403 TYR A O 1
ATOM 3136 N N . VAL A 1 404 ? 21.608 -7.113 -10.908 1.00 93.00 404 VAL A N 1
ATOM 3137 C CA . VAL A 1 404 ? 21.152 -5.915 -11.623 1.00 93.00 404 VAL A CA 1
ATOM 3138 C C . VAL A 1 404 ? 19.675 -5.645 -11.369 1.00 93.00 404 VAL A C 1
ATOM 3140 O O . VAL A 1 404 ? 18.890 -6.541 -11.055 1.00 93.00 404 VAL A O 1
ATOM 3143 N N . ALA A 1 405 ? 19.292 -4.385 -11.506 1.00 93.44 405 ALA A N 1
ATOM 3144 C CA . ALA A 1 405 ? 17.926 -3.912 -11.438 1.00 93.44 405 ALA A CA 1
ATOM 3145 C C . ALA A 1 405 ? 17.116 -4.413 -12.638 1.00 93.44 405 ALA A C 1
ATOM 3147 O O . ALA A 1 405 ? 17.559 -4.295 -13.781 1.00 93.44 405 ALA A O 1
ATOM 3148 N N . LYS A 1 406 ? 15.916 -4.932 -12.374 1.00 90.88 406 LYS A N 1
ATOM 3149 C CA . LYS A 1 406 ? 15.028 -5.542 -13.372 1.00 90.88 406 LYS A CA 1
ATOM 3150 C C . LYS A 1 406 ? 13.810 -4.662 -13.646 1.00 90.88 406 LYS A C 1
ATOM 3152 O O . LYS A 1 406 ? 13.499 -3.762 -12.875 1.00 90.88 406 LYS A O 1
ATOM 3157 N N . THR A 1 407 ? 13.107 -4.948 -14.737 1.00 92.12 407 THR A N 1
ATOM 3158 C CA . THR A 1 407 ? 11.796 -4.356 -15.048 1.00 92.12 407 THR A CA 1
ATOM 3159 C C . THR A 1 407 ? 10.734 -5.442 -15.132 1.00 92.12 407 THR A C 1
ATOM 3161 O O . THR A 1 407 ? 11.008 -6.554 -15.592 1.00 92.12 407 THR A O 1
ATOM 3164 N N . ASP A 1 408 ? 9.518 -5.093 -14.736 1.00 92.88 408 ASP A N 1
ATOM 3165 C CA . ASP A 1 408 ? 8.306 -5.900 -14.874 1.00 92.88 408 ASP A CA 1
ATOM 3166 C C . ASP A 1 408 ? 7.413 -5.446 -16.037 1.00 92.88 408 ASP A C 1
ATOM 3168 O O . ASP A 1 408 ? 6.427 -6.111 -16.363 1.00 92.88 408 ASP A O 1
ATOM 3172 N N . TYR A 1 409 ? 7.774 -4.336 -16.680 1.00 94.81 409 TYR A N 1
ATOM 3173 C CA . TYR A 1 409 ? 7.090 -3.789 -17.846 1.00 94.81 409 TYR A CA 1
ATOM 3174 C C . TYR A 1 409 ? 7.982 -3.886 -19.077 1.00 94.81 409 TYR A C 1
ATOM 3176 O O . TYR A 1 409 ? 9.207 -3.806 -18.973 1.00 94.81 409 TYR A O 1
ATOM 3184 N N . ALA A 1 410 ? 7.358 -4.010 -20.240 1.00 94.69 410 ALA A N 1
ATOM 3185 C CA . ALA A 1 410 ? 8.028 -4.072 -21.527 1.00 94.69 410 ALA A CA 1
ATOM 3186 C C . ALA A 1 410 ? 7.380 -3.112 -22.525 1.00 94.69 410 ALA A C 1
ATOM 3188 O O . ALA A 1 410 ? 6.191 -2.800 -22.431 1.00 94.69 410 ALA A O 1
ATOM 3189 N N . CYS A 1 411 ? 8.170 -2.663 -23.494 1.00 94.50 411 CYS A N 1
ATOM 3190 C CA . CYS A 1 411 ? 7.667 -1.935 -24.649 1.00 94.50 411 CYS A CA 1
ATOM 3191 C C . CYS A 1 411 ? 7.087 -2.889 -25.703 1.00 94.50 411 CYS A C 1
ATOM 3193 O O . CYS A 1 411 ? 7.428 -4.074 -25.745 1.00 94.50 411 CYS A O 1
ATOM 3195 N N . CYS A 1 412 ? 6.185 -2.369 -26.535 1.00 93.50 412 CYS A N 1
ATOM 3196 C CA . CYS A 1 412 ? 5.580 -3.119 -27.630 1.00 93.50 412 CYS A CA 1
ATOM 3197 C C . CYS A 1 412 ? 6.394 -2.976 -28.925 1.00 93.50 412 CYS A C 1
ATOM 3199 O O . CYS A 1 412 ? 6.440 -1.896 -29.527 1.00 93.50 412 CYS A O 1
ATOM 3201 N N . GLU A 1 413 ? 6.980 -4.087 -29.377 1.00 91.50 413 GLU A N 1
ATOM 3202 C CA . GLU A 1 413 ? 7.683 -4.192 -30.666 1.00 91.50 413 GLU A CA 1
ATOM 3203 C C . GLU A 1 413 ? 6.772 -4.638 -31.824 1.00 91.50 413 GLU A C 1
ATOM 3205 O O . GLU A 1 413 ? 7.208 -4.694 -32.973 1.00 91.50 413 GLU A O 1
ATOM 3210 N N . GLY A 1 414 ? 5.481 -4.846 -31.549 1.00 90.31 414 GLY A N 1
ATOM 3211 C CA . GLY A 1 414 ? 4.471 -5.209 -32.543 1.00 90.31 414 GLY A CA 1
ATOM 3212 C C . GLY A 1 414 ? 4.374 -6.716 -32.761 1.00 90.31 414 GLY A C 1
ATOM 3213 O O . GLY A 1 414 ? 4.678 -7.506 -31.868 1.00 90.31 414 GLY A O 1
ATOM 3214 N N . ASP A 1 415 ? 3.928 -7.125 -33.943 1.00 87.94 415 ASP A N 1
ATOM 3215 C CA . ASP A 1 415 ? 3.728 -8.527 -34.335 1.00 87.94 415 ASP A CA 1
ATOM 3216 C C . ASP A 1 415 ? 4.919 -9.126 -35.102 1.00 87.94 415 ASP A C 1
ATOM 3218 O O . ASP A 1 415 ? 4.897 -10.300 -35.464 1.00 87.94 415 ASP A O 1
ATOM 3222 N N . PHE A 1 416 ? 5.992 -8.361 -35.313 1.00 86.06 416 PHE A N 1
ATOM 3223 C CA . PHE A 1 416 ? 7.212 -8.852 -35.943 1.00 86.06 416 PHE A CA 1
ATOM 3224 C C . PHE A 1 416 ? 8.393 -8.809 -34.973 1.00 86.06 416 PHE A C 1
ATOM 3226 O O . PHE A 1 416 ? 8.721 -7.765 -34.413 1.00 86.06 416 PHE A O 1
ATOM 3233 N N . VAL A 1 417 ? 9.072 -9.947 -34.803 1.00 82.62 417 VAL A N 1
ATOM 3234 C CA . VAL A 1 417 ? 10.258 -10.032 -33.942 1.00 82.62 417 VAL A CA 1
ATOM 3235 C C . VAL A 1 417 ? 11.464 -9.437 -34.656 1.00 82.62 417 VAL A C 1
ATOM 3237 O O . VAL A 1 417 ? 12.081 -10.075 -35.513 1.00 82.62 417 VAL A O 1
ATOM 3240 N N . THR A 1 418 ? 11.829 -8.215 -34.280 1.00 74.88 418 THR A N 1
ATOM 3241 C CA . THR A 1 418 ? 13.103 -7.604 -34.659 1.00 74.88 418 THR A CA 1
ATOM 3242 C C . THR A 1 418 ? 14.236 -8.197 -33.815 1.00 74.88 418 THR A C 1
ATOM 3244 O O . THR A 1 418 ? 14.587 -7.670 -32.771 1.00 74.88 418 THR A O 1
ATOM 3247 N N . ASP A 1 419 ? 14.762 -9.342 -34.266 1.00 65.44 419 ASP A N 1
ATOM 3248 C CA . ASP A 1 419 ? 15.781 -10.184 -33.611 1.00 65.44 419 ASP A CA 1
ATOM 3249 C C . ASP A 1 419 ? 16.886 -9.406 -32.848 1.00 65.44 419 ASP A C 1
ATOM 3251 O O . ASP A 1 419 ? 17.584 -8.554 -33.418 1.00 65.44 419 ASP A O 1
ATOM 3255 N N . THR A 1 420 ? 17.046 -9.728 -31.559 1.00 69.75 420 THR A N 1
ATOM 3256 C CA . THR A 1 420 ? 17.894 -9.047 -30.567 1.00 69.75 420 THR A CA 1
ATOM 3257 C C . THR A 1 420 ? 19.364 -9.436 -30.724 1.00 69.75 420 THR A C 1
ATOM 3259 O O . THR A 1 420 ? 19.797 -10.494 -30.270 1.00 69.75 420 THR A O 1
ATOM 3262 N N . LEU A 1 421 ? 20.161 -8.570 -31.352 1.00 82.12 421 LEU A N 1
ATOM 3263 C CA . LEU A 1 421 ? 21.615 -8.742 -31.447 1.00 82.12 421 LEU A CA 1
ATOM 3264 C C . LEU A 1 421 ? 22.349 -8.022 -30.316 1.00 82.12 421 LEU A C 1
ATOM 3266 O O . LEU A 1 421 ? 21.865 -7.030 -29.774 1.00 82.12 421 LEU A O 1
ATOM 3270 N N . GLU A 1 422 ? 23.573 -8.467 -30.028 1.00 86.75 422 GLU A N 1
ATOM 3271 C CA . GLU A 1 422 ? 24.454 -7.808 -29.056 1.00 86.75 422 GLU A CA 1
ATOM 3272 C C . GLU A 1 422 ? 24.856 -6.386 -29.469 1.00 86.75 422 GLU A C 1
ATOM 3274 O O . GLU A 1 422 ? 25.218 -5.579 -28.614 1.00 86.75 422 GLU A O 1
ATOM 3279 N N . GLY A 1 423 ? 24.743 -6.054 -30.758 1.00 88.62 423 GLY A N 1
ATOM 3280 C CA . GLY A 1 423 ? 25.142 -4.768 -31.316 1.00 88.62 423 GLY A CA 1
ATOM 3281 C C . GLY A 1 423 ? 26.641 -4.700 -31.643 1.00 88.62 423 GLY A C 1
ATOM 3282 O O . GLY A 1 423 ? 27.323 -5.723 -31.689 1.00 88.62 423 GLY A O 1
ATOM 3283 N N . PRO A 1 424 ? 27.181 -3.499 -31.913 1.00 91.69 424 PRO A N 1
ATOM 3284 C CA . PRO A 1 424 ? 28.587 -3.330 -32.263 1.00 91.69 424 PRO A CA 1
ATOM 3285 C C . PRO A 1 424 ? 29.507 -3.722 -31.103 1.00 91.69 424 PRO A C 1
ATOM 3287 O O . PRO A 1 424 ? 29.183 -3.477 -29.947 1.00 91.69 424 PRO A O 1
ATOM 3290 N N . ALA A 1 425 ? 30.702 -4.231 -31.413 1.00 88.31 425 ALA A N 1
ATOM 3291 C CA . ALA A 1 425 ? 31.706 -4.592 -30.404 1.00 88.31 425 ALA A CA 1
ATOM 3292 C C . ALA A 1 425 ? 32.370 -3.379 -29.717 1.00 88.31 425 ALA A C 1
ATOM 3294 O O . ALA A 1 425 ? 33.123 -3.533 -28.760 1.00 88.31 425 ALA A O 1
ATOM 3295 N N . SER A 1 426 ? 32.156 -2.159 -30.227 1.00 90.25 426 SER A N 1
ATOM 3296 C CA . SER A 1 426 ? 32.684 -0.934 -29.623 1.00 90.25 426 SER A CA 1
ATOM 3297 C C . SER A 1 426 ? 31.868 0.300 -29.996 1.00 90.25 426 SER A C 1
ATOM 3299 O O . SER A 1 426 ? 31.184 0.346 -31.020 1.00 90.25 426 SER A O 1
ATOM 3301 N N . LEU A 1 427 ? 32.024 1.352 -29.191 1.00 88.06 427 LEU A N 1
ATOM 3302 C CA . LEU A 1 427 ? 31.376 2.646 -29.396 1.00 88.06 427 LEU A CA 1
ATOM 3303 C C . LEU A 1 427 ? 31.763 3.321 -30.722 1.00 88.06 427 LEU A C 1
ATOM 3305 O O . LEU A 1 427 ? 30.947 4.045 -31.293 1.00 88.06 427 LEU A O 1
ATOM 3309 N N . ALA A 1 428 ? 33.000 3.117 -31.187 1.00 87.12 428 ALA A N 1
ATOM 3310 C CA . ALA A 1 428 ? 33.494 3.658 -32.453 1.00 87.12 428 ALA A CA 1
ATOM 3311 C C . ALA A 1 428 ? 32.958 2.867 -33.657 1.00 87.12 428 ALA A C 1
ATOM 3313 O O . ALA A 1 428 ? 32.648 3.453 -34.692 1.00 87.12 428 ALA A O 1
ATOM 3314 N N . GLY A 1 429 ? 32.786 1.549 -33.502 1.00 86.88 429 GLY A N 1
ATOM 3315 C CA . GLY A 1 429 ? 32.258 0.670 -34.548 1.00 86.88 429 GLY A CA 1
ATOM 3316 C C . GLY A 1 429 ? 30.764 0.846 -34.828 1.00 86.88 429 GLY A C 1
ATOM 3317 O O . GLY A 1 429 ? 30.284 0.386 -35.856 1.00 86.88 429 GLY A O 1
ATOM 3318 N N . ALA A 1 430 ? 30.021 1.538 -33.959 1.00 87.88 430 ALA A N 1
ATOM 3319 C CA . ALA A 1 430 ? 28.576 1.714 -34.101 1.00 87.88 430 ALA A CA 1
ATOM 3320 C C . ALA A 1 430 ? 28.153 2.409 -35.408 1.00 87.88 430 ALA A C 1
ATOM 3322 O O . ALA A 1 430 ? 27.108 2.080 -35.972 1.00 87.88 430 ALA A O 1
ATOM 3323 N N . ALA A 1 431 ? 28.961 3.350 -35.910 1.00 86.12 431 ALA A N 1
ATOM 3324 C CA . ALA A 1 431 ? 28.653 4.100 -37.128 1.00 86.12 431 ALA A CA 1
ATOM 3325 C C . ALA A 1 431 ? 28.713 3.236 -38.400 1.00 86.12 431 ALA A C 1
ATOM 3327 O O . ALA A 1 431 ? 27.979 3.496 -39.350 1.00 86.12 431 ALA A O 1
ATOM 3328 N N . THR A 1 432 ? 29.566 2.210 -38.408 1.00 87.31 432 THR A N 1
ATOM 3329 C CA . THR A 1 432 ? 29.814 1.327 -39.558 1.00 87.31 432 THR A CA 1
ATOM 3330 C C . THR A 1 432 ? 29.357 -0.108 -39.308 1.00 87.31 432 THR A C 1
ATOM 3332 O O . THR A 1 432 ? 29.719 -1.000 -40.070 1.00 87.31 432 THR A O 1
ATOM 3335 N N . TYR A 1 433 ? 28.596 -0.349 -38.237 1.00 88.81 433 TYR A N 1
ATOM 3336 C CA . TYR A 1 433 ? 28.125 -1.683 -37.887 1.00 88.81 433 TYR A CA 1
ATOM 3337 C C . TYR A 1 433 ? 27.162 -2.201 -38.970 1.00 88.81 433 TYR A C 1
ATOM 3339 O O . TYR A 1 433 ? 26.127 -1.571 -39.204 1.00 88.81 433 TYR A O 1
ATOM 3347 N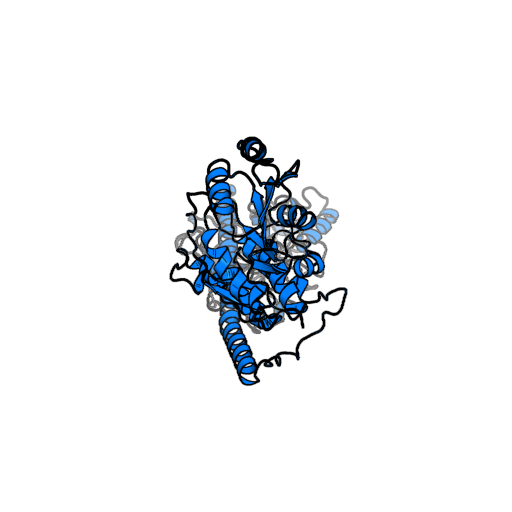 N . PRO A 1 434 ? 27.506 -3.301 -39.662 1.00 84.19 434 PRO A N 1
ATOM 3348 C CA . PRO A 1 434 ? 26.759 -3.760 -40.830 1.00 84.19 434 PRO A CA 1
ATOM 3349 C C . PRO A 1 434 ? 25.441 -4.445 -40.455 1.00 84.19 434 PRO A C 1
ATOM 3351 O O . PRO A 1 434 ? 24.505 -4.430 -41.248 1.00 84.19 434 PRO A O 1
ATOM 3354 N N . ASP A 1 435 ? 25.350 -4.986 -39.238 1.00 85.44 435 ASP A N 1
ATOM 3355 C CA . ASP A 1 435 ? 24.251 -5.854 -38.804 1.00 85.44 435 ASP A CA 1
ATOM 3356 C C . ASP A 1 435 ? 23.170 -5.107 -38.009 1.00 85.44 435 ASP A C 1
ATOM 3358 O O . ASP A 1 435 ? 22.432 -5.701 -37.220 1.00 85.44 435 ASP A O 1
ATOM 3362 N N . TRP A 1 436 ? 23.051 -3.788 -38.194 1.00 86.69 436 TRP A N 1
ATOM 3363 C CA . TRP A 1 436 ? 21.889 -3.072 -37.673 1.00 86.69 436 TRP A CA 1
ATOM 3364 C C . TRP A 1 436 ? 20.612 -3.659 -38.272 1.00 86.69 436 TRP A C 1
ATOM 3366 O O . TRP A 1 436 ? 20.500 -3.792 -39.493 1.00 86.69 436 TRP A O 1
ATOM 3376 N N . ARG A 1 437 ? 19.634 -3.991 -37.422 1.00 81.25 437 ARG A N 1
ATOM 3377 C CA . ARG A 1 437 ? 18.387 -4.585 -37.901 1.00 81.25 437 ARG A CA 1
ATOM 3378 C C . ARG A 1 437 ? 17.626 -3.612 -38.787 1.00 81.25 437 ARG A C 1
ATOM 3380 O O . ARG A 1 437 ? 17.512 -2.420 -38.498 1.00 81.25 437 ARG A O 1
ATOM 3387 N N . ASP A 1 438 ? 17.090 -4.157 -39.872 1.00 76.19 438 ASP A N 1
ATOM 3388 C CA . ASP A 1 438 ? 16.212 -3.423 -40.764 1.00 76.19 438 ASP A CA 1
ATOM 3389 C C . ASP A 1 438 ? 14.872 -3.160 -40.066 1.00 76.19 438 ASP A C 1
ATOM 3391 O O . ASP A 1 438 ? 14.022 -4.044 -39.944 1.00 76.19 438 ASP A O 1
ATOM 3395 N N . GLY A 1 439 ? 14.702 -1.922 -39.602 1.00 76.75 439 GLY A N 1
ATOM 3396 C CA . GLY A 1 439 ? 13.482 -1.454 -38.954 1.00 76.75 439 GLY A CA 1
ATOM 3397 C C . GLY A 1 439 ? 12.273 -1.356 -39.887 1.00 76.75 439 GLY A C 1
ATOM 3398 O O . GLY A 1 439 ? 11.178 -1.115 -39.395 1.00 76.75 439 GLY A O 1
ATOM 3399 N N . SER A 1 440 ? 12.422 -1.560 -41.205 1.00 79.00 440 SER A N 1
ATOM 3400 C CA . SER A 1 440 ? 11.291 -1.532 -42.150 1.00 79.00 440 SER A CA 1
ATOM 3401 C C . SER A 1 440 ? 10.257 -2.635 -41.902 1.00 79.00 440 SER A C 1
ATOM 3403 O O . SER A 1 440 ? 9.111 -2.512 -42.326 1.00 79.00 440 SER A O 1
ATOM 3405 N N . LYS A 1 441 ? 10.659 -3.707 -41.209 1.00 79.38 441 LYS A N 1
ATOM 3406 C CA . LYS A 1 441 ? 9.786 -4.824 -40.827 1.00 79.38 441 LYS A CA 1
ATOM 3407 C C . LYS A 1 441 ? 9.170 -4.664 -39.439 1.00 79.38 441 LYS A C 1
ATOM 3409 O O . LYS A 1 441 ? 8.346 -5.488 -39.062 1.00 79.38 441 LYS A O 1
ATOM 3414 N N . ALA A 1 442 ? 9.591 -3.659 -38.671 1.00 83.50 442 ALA A N 1
ATOM 3415 C CA . ALA A 1 442 ? 9.061 -3.427 -37.338 1.00 83.50 442 ALA A CA 1
ATOM 3416 C C . ALA A 1 442 ? 7.642 -2.861 -37.434 1.00 83.50 442 ALA A C 1
ATOM 3418 O O . ALA A 1 442 ? 7.396 -1.896 -38.156 1.00 83.50 442 ALA A O 1
ATOM 3419 N N . THR A 1 443 ? 6.719 -3.452 -36.686 1.00 88.56 443 THR A N 1
ATOM 3420 C CA . THR A 1 443 ? 5.307 -3.044 -36.647 1.00 88.56 443 THR A CA 1
ATOM 3421 C C . THR A 1 443 ? 4.917 -2.405 -35.315 1.00 88.56 443 THR A C 1
ATOM 3423 O O . THR A 1 443 ? 3.820 -1.870 -35.178 1.00 88.56 443 THR A O 1
ATOM 3426 N N . GLY A 1 444 ? 5.818 -2.428 -34.330 1.00 90.25 444 GLY A N 1
ATOM 3427 C CA . GLY A 1 444 ? 5.671 -1.717 -33.067 1.00 90.25 444 GLY A CA 1
ATOM 3428 C C . GLY A 1 444 ? 6.242 -0.306 -33.078 1.00 90.25 444 GLY A C 1
ATOM 3429 O O . GLY A 1 444 ? 6.757 0.206 -34.070 1.00 90.25 444 GLY A O 1
ATOM 3430 N N . VAL A 1 445 ? 6.173 0.321 -31.909 1.00 92.25 445 VAL A N 1
ATOM 3431 C CA . VAL A 1 445 ? 6.473 1.750 -31.731 1.00 92.25 445 VAL A CA 1
ATOM 3432 C C . VAL A 1 445 ? 7.813 2.018 -31.048 1.00 92.25 445 VAL A C 1
ATOM 3434 O O . VAL A 1 445 ? 8.279 3.157 -31.027 1.00 92.25 445 VAL A O 1
ATOM 3437 N N . CYS A 1 446 ? 8.443 0.981 -30.496 1.00 93.00 446 CYS A N 1
ATOM 3438 C CA . CYS A 1 446 ? 9.721 1.065 -29.802 1.00 93.00 446 CYS A CA 1
ATOM 3439 C C . CYS A 1 446 ? 10.541 -0.194 -30.089 1.00 93.00 446 CYS A C 1
ATOM 3441 O O . CYS A 1 446 ? 10.235 -1.244 -29.548 1.00 93.00 446 CYS A O 1
ATOM 3443 N N . PHE A 1 447 ? 11.580 -0.076 -30.915 1.00 91.94 447 PHE A N 1
ATOM 3444 C CA . PHE A 1 447 ? 12.470 -1.172 -31.324 1.00 91.94 447 PHE A CA 1
ATOM 3445 C C . PHE A 1 447 ? 13.917 -0.662 -31.441 1.00 91.94 447 PHE A C 1
ATOM 3447 O O . PHE A 1 447 ? 14.204 0.507 -31.143 1.00 91.94 447 PHE A O 1
ATOM 3454 N N . GLN A 1 448 ? 14.857 -1.523 -31.848 1.00 91.69 448 GLN A N 1
ATOM 3455 C CA . GLN A 1 448 ? 16.275 -1.163 -31.977 1.00 91.69 448 GLN A CA 1
ATOM 3456 C C . GLN A 1 448 ? 16.462 0.120 -32.811 1.00 91.69 448 GLN A C 1
ATOM 3458 O O . GLN A 1 448 ? 16.104 0.176 -33.989 1.00 91.69 448 GLN A O 1
ATOM 3463 N N . ARG A 1 449 ? 17.055 1.156 -32.196 1.00 92.00 449 ARG A N 1
ATOM 3464 C CA . ARG A 1 449 ? 17.343 2.473 -32.809 1.00 92.00 449 ARG A CA 1
ATOM 3465 C C . ARG A 1 449 ? 16.136 3.154 -33.481 1.00 92.00 449 ARG A C 1
ATOM 3467 O O . ARG A 1 449 ? 16.328 3.938 -34.419 1.00 92.00 449 ARG A O 1
ATOM 3474 N N . SER A 1 450 ? 14.917 2.864 -33.026 1.00 92.38 450 SER A N 1
ATOM 3475 C CA . SER A 1 450 ? 13.690 3.460 -33.559 1.00 92.38 450 SER A CA 1
ATOM 3476 C C . SER A 1 450 ? 13.606 4.964 -33.277 1.00 92.38 450 SER A C 1
ATOM 3478 O O . SER A 1 450 ? 13.990 5.433 -32.210 1.00 92.38 450 SER A O 1
ATOM 3480 N N . GLU A 1 451 ? 13.063 5.730 -34.223 1.00 93.31 451 GLU A N 1
ATOM 3481 C CA . GLU A 1 451 ? 12.774 7.166 -34.071 1.00 93.31 451 GLU A CA 1
ATOM 3482 C C . GLU A 1 451 ? 11.341 7.470 -34.535 1.00 93.31 451 GLU A C 1
ATOM 3484 O O . GLU A 1 451 ? 11.101 8.412 -35.287 1.00 93.31 451 GLU A O 1
ATOM 3489 N N . VAL A 1 452 ? 10.398 6.625 -34.104 1.00 93.75 452 VAL A N 1
ATOM 3490 C CA . VAL A 1 452 ? 8.988 6.673 -34.515 1.00 93.75 452 VAL A CA 1
ATOM 3491 C C . VAL A 1 452 ? 8.337 7.962 -34.023 1.00 93.75 452 VAL A C 1
ATOM 3493 O O . VAL A 1 452 ? 8.391 8.292 -32.835 1.00 93.75 452 VAL A O 1
ATOM 3496 N N . ARG A 1 453 ? 7.688 8.685 -34.931 1.00 94.88 453 ARG A N 1
ATOM 3497 C CA . ARG A 1 453 ? 6.850 9.847 -34.616 1.00 94.88 453 ARG A CA 1
ATOM 3498 C C . ARG A 1 453 ? 5.405 9.414 -34.438 1.00 94.88 453 ARG A C 1
ATOM 3500 O O . ARG A 1 453 ? 4.934 8.499 -35.103 1.00 94.88 453 ARG A O 1
ATOM 3507 N N . LEU A 1 454 ? 4.649 10.132 -33.613 1.00 94.12 454 LEU A N 1
ATOM 3508 C CA . LEU A 1 454 ? 3.223 9.831 -33.438 1.00 94.12 454 LEU A CA 1
ATOM 3509 C C . LEU A 1 454 ? 2.417 9.960 -34.730 1.00 94.12 454 LEU A C 1
ATOM 3511 O O . LEU A 1 454 ? 1.436 9.249 -34.907 1.00 94.12 454 LEU A O 1
ATOM 3515 N N . SER A 1 455 ? 2.834 10.850 -35.635 1.00 93.38 455 SER A N 1
ATOM 3516 C CA . SER A 1 455 ? 2.209 11.013 -36.949 1.00 93.38 455 SER A CA 1
ATOM 3517 C C . SER A 1 455 ? 2.410 9.813 -37.877 1.00 93.38 455 SER A C 1
ATOM 3519 O O . SER A 1 455 ? 1.703 9.707 -38.874 1.00 93.38 455 SER A O 1
ATOM 3521 N N . GLU A 1 456 ? 3.353 8.920 -37.567 1.00 92.56 456 GLU A N 1
ATOM 3522 C CA . GLU A 1 456 ? 3.612 7.692 -38.328 1.00 92.56 456 GLU A CA 1
ATOM 3523 C C . GLU A 1 456 ? 2.734 6.522 -37.852 1.00 92.56 456 GLU A C 1
ATOM 3525 O O . GLU A 1 456 ? 2.668 5.490 -38.515 1.00 92.56 456 GLU A O 1
ATOM 3530 N N . ILE A 1 457 ? 2.008 6.688 -36.739 1.00 92.69 457 ILE A N 1
ATOM 3531 C CA . ILE A 1 457 ? 1.088 5.683 -36.198 1.00 92.69 457 ILE A CA 1
ATOM 3532 C C . ILE A 1 457 ? -0.255 5.781 -36.931 1.00 92.69 457 ILE A C 1
ATOM 3534 O O . ILE A 1 457 ? -1.169 6.494 -36.510 1.00 92.69 457 ILE A O 1
ATOM 3538 N N . SER A 1 458 ? -0.366 5.061 -38.048 1.00 90.50 458 SER A N 1
ATOM 3539 C CA . SER A 1 458 ? -1.546 5.117 -38.926 1.00 90.50 458 SER A CA 1
ATOM 3540 C C . SER A 1 458 ? -2.833 4.541 -38.313 1.00 90.50 458 SER A C 1
ATOM 3542 O O . SER A 1 458 ? -3.915 5.045 -38.610 1.00 90.50 458 SER A O 1
ATOM 3544 N N . ASP A 1 459 ? -2.726 3.582 -37.388 1.00 89.06 459 ASP A N 1
ATOM 3545 C CA . ASP A 1 459 ? -3.873 2.969 -36.693 1.00 89.06 459 ASP A CA 1
ATOM 3546 C C . ASP A 1 459 ? -4.468 3.861 -35.582 1.00 89.06 459 ASP A C 1
ATOM 3548 O O . ASP A 1 459 ? -5.514 3.561 -34.995 1.00 89.06 459 ASP A O 1
ATOM 3552 N N . GLY A 1 460 ? -3.813 4.990 -35.298 1.00 93.50 460 GLY A N 1
ATOM 3553 C CA . GLY A 1 460 ? -4.181 5.930 -34.248 1.00 93.50 460 GLY A CA 1
ATOM 3554 C C . GLY A 1 460 ? -3.548 5.605 -32.894 1.00 93.50 460 GLY A C 1
ATOM 3555 O O . GLY A 1 460 ? -3.387 4.453 -32.483 1.00 93.50 460 GLY A O 1
ATOM 3556 N N . THR A 1 461 ? -3.214 6.658 -32.146 1.00 94.00 461 THR A N 1
ATOM 3557 C CA . THR A 1 461 ? -2.486 6.543 -30.873 1.00 94.00 461 THR A CA 1
ATOM 3558 C C . THR A 1 461 ? -3.280 5.845 -29.770 1.00 94.00 461 THR A C 1
ATOM 3560 O O . THR A 1 461 ? -2.680 5.274 -28.867 1.00 94.00 461 THR A O 1
ATOM 3563 N N . SER A 1 462 ? -4.612 5.868 -29.840 1.00 94.56 462 SER A N 1
ATOM 3564 C CA . SER A 1 462 ? -5.505 5.201 -28.879 1.00 94.56 462 SER A CA 1
ATOM 3565 C C . SER A 1 462 ? -5.733 3.715 -29.178 1.00 94.56 462 SER A C 1
ATOM 3567 O O . SER A 1 462 ? -6.282 3.016 -28.337 1.00 94.56 462 SER A O 1
ATOM 3569 N N . ASN A 1 463 ? -5.318 3.227 -30.353 1.00 92.75 463 ASN A N 1
ATOM 3570 C CA . ASN A 1 463 ? -5.442 1.815 -30.744 1.00 92.75 463 ASN A CA 1
ATOM 3571 C C . ASN A 1 463 ? -4.092 1.086 -30.760 1.00 92.75 463 ASN A C 1
ATOM 3573 O O . ASN A 1 463 ? -4.044 -0.116 -31.000 1.00 92.75 463 ASN A O 1
ATOM 3577 N N . THR A 1 464 ? -2.996 1.804 -30.509 1.00 93.94 464 THR A N 1
ATOM 3578 C CA . THR A 1 464 ? -1.637 1.265 -30.594 1.00 93.94 464 THR A CA 1
ATOM 3579 C C . THR A 1 464 ? -1.058 1.075 -29.200 1.00 93.94 464 THR A C 1
ATOM 3581 O O . THR A 1 464 ? -0.960 2.035 -28.430 1.00 93.94 464 THR A O 1
ATOM 3584 N N . TYR A 1 465 ? -0.672 -0.160 -28.872 1.00 94.50 465 TYR A N 1
ATOM 3585 C CA . TYR A 1 465 ? -0.006 -0.474 -27.609 1.00 94.50 465 TYR A CA 1
ATOM 3586 C C . TYR A 1 465 ? 1.397 0.131 -27.562 1.00 94.50 465 TYR A C 1
ATOM 3588 O O . TYR A 1 465 ? 2.172 0.022 -28.509 1.00 94.50 465 TYR A O 1
ATOM 3596 N N . LEU A 1 466 ? 1.728 0.732 -26.424 1.00 95.75 466 LEU A N 1
ATOM 3597 C CA . LEU A 1 466 ? 3.004 1.383 -26.158 1.00 95.75 466 LEU A CA 1
ATOM 3598 C C . LEU A 1 466 ? 3.849 0.567 -25.176 1.00 95.75 466 LEU A C 1
ATOM 3600 O O . LEU A 1 466 ? 4.957 0.148 -25.506 1.00 95.75 466 LEU A O 1
ATOM 3604 N N . LEU A 1 467 ? 3.316 0.346 -23.972 1.00 96.75 467 LEU A N 1
ATOM 3605 C CA . LEU A 1 467 ? 3.954 -0.406 -22.889 1.00 96.75 467 LEU A CA 1
ATOM 3606 C C . LEU A 1 467 ? 2.962 -1.418 -22.326 1.00 96.75 467 LEU A C 1
ATOM 3608 O O . LEU A 1 467 ? 1.754 -1.224 -22.417 1.00 96.75 467 LEU A O 1
ATOM 3612 N N . GLY A 1 468 ? 3.459 -2.453 -21.670 1.00 95.50 468 GLY A N 1
ATOM 3613 C CA . GLY A 1 468 ? 2.613 -3.435 -21.015 1.00 95.50 468 GLY A CA 1
ATOM 3614 C C . GLY A 1 468 ? 3.316 -4.162 -19.892 1.00 95.50 468 GLY A C 1
ATOM 3615 O O . GLY A 1 468 ? 4.544 -4.160 -19.804 1.00 95.50 468 GLY A O 1
ATOM 3616 N N . GLU A 1 469 ? 2.533 -4.799 -19.032 1.00 94.94 469 GLU A N 1
ATOM 3617 C CA . GLU A 1 469 ? 3.073 -5.790 -18.106 1.00 94.94 469 GLU A CA 1
ATOM 3618 C C . GLU A 1 469 ? 3.650 -6.981 -18.895 1.00 94.94 469 GLU A C 1
ATOM 3620 O O . GLU A 1 469 ? 3.041 -7.482 -19.847 1.00 94.94 469 GLU A O 1
ATOM 3625 N N . LYS A 1 470 ? 4.855 -7.426 -18.530 1.00 91.00 470 LYS A N 1
ATOM 3626 C CA . LYS A 1 470 ? 5.551 -8.527 -19.212 1.00 91.00 470 LYS A CA 1
ATOM 3627 C C . LYS A 1 470 ? 5.326 -9.835 -18.459 1.00 91.00 470 LYS A C 1
ATOM 3629 O O . LYS A 1 470 ? 5.389 -9.810 -17.236 1.00 91.00 470 LYS A O 1
ATOM 3634 N N . HIS A 1 471 ? 5.138 -10.973 -19.132 1.00 90.69 471 HIS A N 1
ATOM 3635 C CA . HIS A 1 471 ? 5.147 -12.282 -18.453 1.00 90.69 471 HIS A CA 1
ATOM 3636 C C . HIS A 1 471 ? 6.533 -12.559 -17.863 1.00 90.69 471 HIS A C 1
ATOM 3638 O O . HIS A 1 471 ? 7.543 -12.353 -18.550 1.00 90.69 471 HIS A O 1
ATOM 3644 N N . VAL A 1 472 ? 6.572 -13.024 -16.612 1.00 87.56 472 VAL A N 1
ATOM 3645 C CA . VAL A 1 472 ? 7.797 -13.488 -15.939 1.00 87.56 472 VAL A CA 1
ATOM 3646 C C . VAL A 1 472 ? 7.520 -14.830 -15.269 1.00 87.56 472 VAL A C 1
ATOM 3648 O O . VAL A 1 472 ? 6.501 -14.998 -14.595 1.00 87.56 472 VAL A O 1
ATOM 3651 N N . SER A 1 473 ? 8.430 -15.792 -15.445 1.00 86.56 473 SER A N 1
ATOM 3652 C CA . SER A 1 473 ? 8.309 -17.093 -14.787 1.00 86.56 473 SER A CA 1
ATOM 3653 C C . SER A 1 473 ? 8.558 -16.959 -13.285 1.00 86.56 473 SER A C 1
ATOM 3655 O O . SER A 1 473 ? 9.531 -16.339 -12.850 1.00 86.56 473 SER A O 1
ATOM 3657 N N . ARG A 1 474 ? 7.729 -17.608 -12.464 1.00 83.31 474 ARG A N 1
ATOM 3658 C CA . ARG A 1 474 ? 7.907 -17.642 -11.003 1.00 83.31 474 ARG A CA 1
ATOM 3659 C C . ARG A 1 474 ? 9.205 -18.326 -10.594 1.00 83.31 474 ARG A C 1
ATOM 3661 O O . ARG A 1 474 ? 9.832 -17.905 -9.626 1.00 83.31 474 ARG A O 1
ATOM 3668 N N . ALA A 1 475 ? 9.613 -19.347 -11.345 1.00 75.50 475 ALA A N 1
ATOM 3669 C CA . ALA A 1 475 ? 10.906 -20.001 -11.180 1.00 75.50 475 ALA A CA 1
ATOM 3670 C C . ALA A 1 475 ? 12.070 -19.127 -11.688 1.00 75.50 475 ALA A C 1
ATOM 3672 O O . ALA A 1 475 ? 13.204 -19.303 -11.249 1.00 75.50 475 ALA A O 1
ATOM 3673 N N . GLY A 1 476 ? 11.779 -18.184 -12.591 1.00 70.25 476 GLY A N 1
ATOM 3674 C CA . GLY A 1 476 ? 12.735 -17.280 -13.228 1.00 70.25 476 GLY A CA 1
ATOM 3675 C C . GLY A 1 476 ? 13.113 -16.044 -12.409 1.00 70.25 476 GLY A C 1
ATOM 3676 O O . GLY A 1 476 ? 14.180 -15.486 -12.640 1.00 70.25 476 GLY A O 1
ATOM 3677 N N . TYR A 1 477 ? 12.310 -15.638 -11.413 1.00 73.12 477 TYR A N 1
ATOM 3678 C CA . TYR A 1 477 ? 12.547 -14.399 -10.644 1.00 73.12 477 TYR A CA 1
ATOM 3679 C C . TYR A 1 477 ? 13.937 -14.279 -10.014 1.00 73.12 477 TYR A C 1
ATOM 3681 O O . TYR A 1 477 ? 14.458 -13.175 -9.878 1.00 73.12 477 TYR A O 1
ATOM 3689 N N . ASP A 1 478 ? 14.497 -15.404 -9.577 1.00 73.31 478 ASP A N 1
ATOM 3690 C CA . ASP A 1 478 ? 15.798 -15.488 -8.908 1.00 73.31 478 ASP A CA 1
ATOM 3691 C C . ASP A 1 478 ? 16.802 -16.333 -9.704 1.00 73.31 478 ASP A C 1
ATOM 3693 O O . ASP A 1 478 ? 17.869 -16.682 -9.197 1.00 73.31 478 ASP A O 1
ATOM 3697 N N . ALA A 1 479 ? 16.468 -16.689 -10.946 1.00 73.50 479 ALA A N 1
ATOM 3698 C CA . ALA A 1 479 ? 17.303 -17.537 -11.780 1.00 73.50 479 ALA A CA 1
ATOM 3699 C C . ALA A 1 479 ? 18.150 -16.698 -12.739 1.00 73.50 479 ALA A C 1
ATOM 3701 O O . ALA A 1 479 ? 17.675 -15.764 -13.371 1.00 73.50 479 ALA A O 1
ATOM 3702 N N . VAL A 1 480 ? 19.411 -17.096 -12.909 1.00 69.50 480 VAL A N 1
ATOM 3703 C CA . VAL A 1 480 ? 20.335 -16.504 -13.896 1.00 69.50 480 VAL A CA 1
ATOM 3704 C C . VAL A 1 480 ? 19.920 -16.850 -15.339 1.00 69.50 480 VAL A C 1
ATOM 3706 O O . VAL A 1 480 ? 20.421 -16.252 -16.279 1.00 69.50 480 VAL A O 1
ATOM 3709 N N . GLY A 1 481 ? 19.057 -17.855 -15.524 1.00 69.75 481 GLY A N 1
ATOM 3710 C CA . GLY A 1 481 ? 18.788 -18.482 -16.820 1.00 69.75 481 GLY A CA 1
ATOM 3711 C C . GLY A 1 481 ? 17.418 -18.202 -17.431 1.00 69.75 481 GLY A C 1
ATOM 3712 O O . GLY A 1 481 ? 17.053 -18.934 -18.345 1.00 69.75 481 GLY A O 1
ATOM 3713 N N . ASP A 1 482 ? 16.644 -17.234 -16.925 1.00 80.69 482 ASP A N 1
ATOM 3714 C CA . ASP A 1 482 ? 15.426 -16.777 -17.609 1.00 80.69 482 ASP A CA 1
ATOM 3715 C C . ASP A 1 482 ? 15.805 -15.688 -18.626 1.00 80.69 482 ASP A C 1
ATOM 3717 O O . ASP A 1 482 ? 16.085 -14.566 -18.206 1.00 80.69 482 ASP A O 1
ATOM 3721 N N . PRO A 1 483 ? 15.789 -15.971 -19.945 1.00 81.56 483 PRO A N 1
ATOM 3722 C CA . PRO A 1 483 ? 16.218 -15.004 -20.953 1.00 81.56 483 PRO A CA 1
ATOM 3723 C C . PRO A 1 483 ? 15.346 -13.745 -21.002 1.00 81.56 483 PRO A C 1
ATOM 3725 O O . PRO A 1 483 ? 15.746 -12.763 -21.601 1.00 81.56 483 PRO A O 1
ATOM 3728 N N . GLY A 1 484 ? 14.133 -13.770 -20.433 1.00 82.94 484 GLY A N 1
ATOM 3729 C CA . GLY A 1 484 ? 13.262 -12.595 -20.333 1.00 82.94 484 GLY A CA 1
ATOM 3730 C C . GLY A 1 484 ? 13.368 -11.854 -18.995 1.00 82.94 484 GLY A C 1
ATOM 3731 O O . GLY A 1 484 ? 12.524 -10.981 -18.727 1.00 82.94 484 GLY A O 1
ATOM 3732 N N . HIS A 1 485 ? 14.319 -12.256 -18.141 1.00 86.00 485 HIS A N 1
ATOM 3733 C CA . HIS A 1 485 ? 14.556 -11.713 -16.803 1.00 86.00 485 HIS A CA 1
ATOM 3734 C C . HIS A 1 485 ? 16.043 -11.696 -16.370 1.00 86.00 485 HIS A C 1
ATOM 3736 O O . HIS A 1 485 ? 16.336 -11.670 -15.169 1.00 86.00 485 HIS A O 1
ATOM 3742 N N . ASP A 1 486 ? 17.015 -11.671 -17.289 1.00 85.88 486 ASP A N 1
ATOM 3743 C CA . ASP A 1 486 ? 18.455 -11.810 -16.991 1.00 85.88 486 ASP A CA 1
ATOM 3744 C C . ASP A 1 486 ? 19.302 -10.541 -17.242 1.00 85.88 486 ASP A C 1
ATOM 3746 O O . ASP A 1 486 ? 20.394 -10.421 -16.675 1.00 85.88 486 ASP A O 1
ATOM 3750 N N . GLN A 1 487 ? 18.751 -9.517 -17.898 1.00 88.56 487 GLN A N 1
ATOM 3751 C CA . GLN A 1 487 ? 19.407 -8.227 -18.151 1.00 88.56 487 GLN A CA 1
ATOM 3752 C C . GLN A 1 487 ? 18.984 -7.106 -17.197 1.00 88.56 487 GLN A C 1
ATOM 3754 O O . GLN A 1 487 ? 18.071 -7.251 -16.383 1.00 88.56 487 GLN A O 1
ATOM 3759 N N . SER A 1 488 ? 19.703 -5.981 -17.257 1.00 92.75 488 SER A N 1
ATOM 3760 C CA . SER A 1 488 ? 19.357 -4.767 -16.515 1.00 92.75 488 SER A CA 1
ATOM 3761 C C . SER A 1 488 ? 18.255 -3.976 -17.221 1.00 92.75 488 SER A C 1
ATOM 3763 O O . SER A 1 488 ? 18.215 -3.909 -18.447 1.00 92.75 488 SER A O 1
ATOM 3765 N N . LEU A 1 489 ? 17.419 -3.266 -16.458 1.00 93.38 489 LEU A N 1
ATOM 3766 C CA . LEU A 1 489 ? 16.433 -2.337 -17.023 1.00 93.38 489 LEU A CA 1
ATOM 3767 C C . LEU A 1 489 ? 17.044 -1.162 -17.795 1.00 93.38 489 LEU A C 1
ATOM 3769 O O . LEU A 1 489 ? 16.333 -0.488 -18.526 1.00 93.38 489 LEU A O 1
ATOM 3773 N N . TYR A 1 490 ? 18.343 -0.906 -17.648 1.00 95.56 490 TYR A N 1
ATOM 3774 C CA . TYR A 1 490 ? 19.047 0.157 -18.372 1.00 95.56 490 TYR A CA 1
ATOM 3775 C C . TYR A 1 490 ? 19.755 -0.333 -19.643 1.00 95.56 490 TYR A C 1
ATOM 3777 O O . TYR A 1 490 ? 20.423 0.471 -20.306 1.00 95.56 490 TYR A O 1
ATOM 3785 N N . SER A 1 491 ? 19.630 -1.624 -19.965 1.00 93.69 491 SER A N 1
ATOM 3786 C CA . SER A 1 491 ? 20.176 -2.215 -21.185 1.00 93.69 491 SER A CA 1
ATOM 3787 C C . SER A 1 491 ? 19.412 -1.744 -22.436 1.00 93.69 491 SER A C 1
ATOM 3789 O O . SER A 1 491 ? 18.347 -1.127 -22.345 1.00 93.69 491 SER A O 1
ATOM 3791 N N . GLY A 1 492 ? 19.996 -1.972 -23.612 1.00 92.88 492 GLY A N 1
ATOM 3792 C CA . GLY A 1 492 ? 19.373 -1.772 -24.920 1.00 92.88 492 GLY A CA 1
ATOM 3793 C C . GLY A 1 492 ? 18.320 -2.835 -25.243 1.00 92.88 492 GLY A C 1
ATOM 3794 O O . GLY A 1 492 ? 17.704 -3.407 -24.346 1.00 92.88 492 GLY A O 1
ATOM 3795 N N . VAL A 1 493 ? 18.113 -3.092 -26.539 1.00 90.62 493 VAL A N 1
ATOM 3796 C CA . VAL A 1 493 ? 17.068 -4.007 -27.012 1.00 90.62 493 VAL A CA 1
ATOM 3797 C C . VAL A 1 493 ? 17.377 -5.405 -26.501 1.00 90.62 493 VAL A C 1
ATOM 3799 O O . VAL A 1 493 ? 18.477 -5.924 -26.701 1.00 90.62 493 VAL A O 1
ATOM 3802 N N . ASP A 1 494 ? 16.411 -5.999 -25.819 1.00 90.00 494 ASP A N 1
ATOM 3803 C CA . ASP A 1 494 ? 16.548 -7.327 -25.254 1.00 90.00 494 ASP A CA 1
ATOM 3804 C C . ASP A 1 494 ? 15.174 -7.943 -24.980 1.00 90.00 494 ASP A C 1
ATOM 3806 O O . ASP A 1 494 ? 14.162 -7.235 -24.866 1.00 90.00 494 ASP A O 1
ATOM 3810 N N . LEU A 1 495 ? 15.160 -9.264 -24.816 1.00 88.56 495 LEU A N 1
ATOM 3811 C CA . LEU A 1 495 ? 14.004 -10.020 -24.353 1.00 88.56 495 LEU A CA 1
ATOM 3812 C C . LEU A 1 495 ? 13.538 -9.571 -22.963 1.00 88.56 495 LEU A C 1
ATOM 3814 O O . LEU A 1 495 ? 12.390 -9.813 -22.609 1.00 88.56 495 LEU A O 1
ATOM 3818 N N . ASP A 1 496 ? 14.356 -8.886 -22.170 1.00 88.00 496 ASP A N 1
ATOM 3819 C CA . ASP A 1 496 ? 13.907 -8.256 -20.934 1.00 88.00 496 ASP A CA 1
ATOM 3820 C C . ASP A 1 496 ? 13.042 -7.007 -21.144 1.00 88.00 496 ASP A C 1
ATOM 3822 O O . ASP A 1 496 ? 12.163 -6.733 -20.315 1.00 88.00 496 ASP A O 1
ATOM 3826 N N . MET A 1 497 ? 13.308 -6.240 -22.207 1.00 89.88 497 MET A N 1
ATOM 3827 C CA . MET A 1 497 ? 12.775 -4.886 -22.427 1.00 89.88 497 MET A CA 1
ATOM 3828 C C . MET A 1 497 ? 11.573 -4.844 -23.375 1.00 89.88 497 MET A C 1
ATOM 3830 O O . MET A 1 497 ? 10.810 -3.871 -23.334 1.00 89.88 497 MET A O 1
ATOM 3834 N N . ALA A 1 498 ? 11.413 -5.859 -24.229 1.00 90.88 498 ALA A N 1
ATOM 3835 C CA . ALA A 1 498 ? 10.427 -5.892 -25.308 1.00 90.88 498 ALA A CA 1
ATOM 3836 C C . ALA A 1 498 ? 9.476 -7.092 -25.225 1.00 90.88 498 ALA A C 1
ATOM 3838 O O . ALA A 1 498 ? 9.821 -8.164 -24.722 1.00 90.88 498 ALA A O 1
ATOM 3839 N N . ARG A 1 499 ? 8.255 -6.906 -25.733 1.00 91.69 499 ARG A N 1
ATOM 3840 C CA . ARG A 1 499 ? 7.263 -7.964 -25.957 1.00 91.69 499 ARG A CA 1
ATOM 3841 C C . ARG A 1 499 ? 6.561 -7.752 -27.295 1.00 91.69 499 ARG A C 1
ATOM 3843 O O . ARG A 1 499 ? 6.482 -6.630 -27.801 1.00 91.69 499 ARG A O 1
ATOM 3850 N N . TRP A 1 500 ? 6.030 -8.846 -27.834 1.00 91.81 500 TRP A N 1
ATOM 3851 C CA . TRP A 1 500 ? 5.366 -8.878 -29.135 1.00 91.81 500 TRP A CA 1
ATOM 3852 C C . TRP A 1 500 ? 3.902 -9.279 -28.994 1.00 91.81 500 TRP A C 1
ATOM 3854 O O . TRP A 1 500 ? 3.521 -10.017 -28.085 1.00 91.81 500 TRP A O 1
ATOM 3864 N N . THR A 1 501 ? 3.078 -8.833 -29.934 1.00 90.44 501 THR A N 1
ATOM 3865 C CA . THR A 1 501 ? 1.641 -9.141 -30.007 1.00 90.44 501 THR A CA 1
ATOM 3866 C C . THR A 1 501 ? 1.346 -10.446 -30.755 1.00 90.44 501 THR A C 1
ATOM 3868 O O . THR A 1 501 ? 0.206 -10.702 -31.130 1.00 90.44 501 THR A O 1
ATOM 3871 N N . LEU A 1 502 ? 2.367 -11.286 -30.956 1.00 89.12 502 LEU A N 1
ATOM 3872 C CA . LEU A 1 502 ? 2.263 -12.609 -31.583 1.00 89.12 502 LEU A CA 1
ATOM 3873 C C . LEU A 1 502 ? 1.516 -13.631 -30.722 1.00 89.12 502 LEU A C 1
ATOM 3875 O O . LEU A 1 502 ? 0.845 -14.517 -31.244 1.00 89.12 502 LEU A O 1
ATOM 3879 N N . ASP A 1 503 ? 1.664 -13.516 -29.404 1.00 89.69 503 ASP A N 1
ATOM 3880 C CA . ASP A 1 503 ? 1.113 -14.443 -28.424 1.00 89.69 503 ASP A CA 1
ATOM 3881 C C . ASP A 1 503 ? 0.125 -13.683 -27.511 1.00 89.69 503 ASP A C 1
ATOM 3883 O O . ASP A 1 503 ? 0.390 -12.532 -27.147 1.00 89.69 503 ASP A O 1
ATOM 3887 N N . PRO A 1 504 ? -1.007 -14.291 -27.102 1.00 89.25 504 PRO A N 1
ATOM 3888 C CA . PRO A 1 504 ? -1.944 -13.646 -26.185 1.00 89.25 504 PRO A CA 1
ATOM 3889 C C . PRO A 1 504 ? -1.312 -13.419 -24.798 1.00 89.25 504 PRO A C 1
ATOM 3891 O O . PRO A 1 504 ? -0.437 -14.198 -24.398 1.00 89.25 504 PRO A O 1
ATOM 3894 N N . PRO A 1 505 ? -1.775 -12.413 -24.025 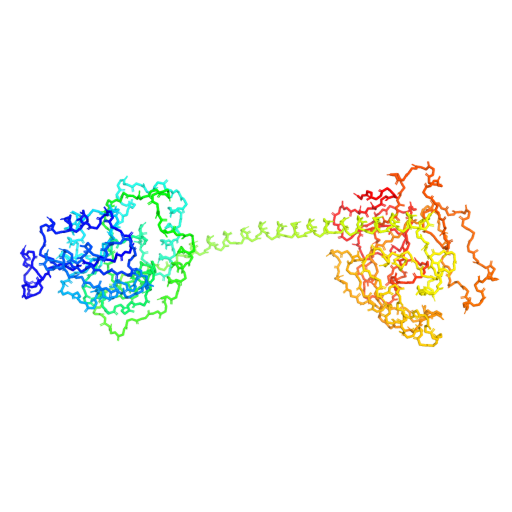1.00 91.69 505 PRO A N 1
ATOM 3895 C CA . PRO A 1 505 ? -1.268 -12.174 -22.681 1.00 91.69 505 PRO A CA 1
ATOM 3896 C C . PRO A 1 505 ? -1.450 -13.381 -21.756 1.00 91.69 505 PRO A C 1
ATOM 3898 O O . PRO A 1 505 ? -2.489 -14.048 -21.789 1.00 91.69 505 PRO A O 1
ATOM 3901 N N . ARG A 1 506 ? -0.459 -13.641 -20.899 1.00 90.69 506 ARG A N 1
ATOM 3902 C CA . ARG A 1 506 ? -0.454 -14.780 -19.967 1.00 90.69 506 ARG A CA 1
ATOM 3903 C C . ARG A 1 506 ? -0.384 -14.355 -18.507 1.00 90.69 506 ARG A C 1
ATOM 3905 O O . ARG A 1 506 ? 0.139 -13.302 -18.169 1.00 90.69 506 ARG A O 1
ATOM 3912 N N . ALA A 1 507 ? -0.939 -15.177 -17.627 1.00 90.12 507 ALA A N 1
ATOM 3913 C CA . ALA A 1 507 ? -0.720 -15.004 -16.197 1.00 90.12 507 ALA A CA 1
ATOM 3914 C C . ALA A 1 507 ? 0.656 -15.565 -15.819 1.00 90.12 507 ALA A C 1
ATOM 3916 O O . ALA A 1 507 ? 1.038 -16.616 -16.335 1.00 90.12 507 ALA A O 1
ATOM 3917 N N . ASP A 1 508 ? 1.344 -14.918 -14.879 1.00 88.69 508 ASP A N 1
ATOM 3918 C CA . ASP A 1 508 ? 2.628 -15.407 -14.372 1.00 88.69 508 ASP A CA 1
ATOM 3919 C C . ASP A 1 508 ? 2.476 -16.827 -13.795 1.00 88.69 508 ASP A C 1
ATOM 3921 O O . ASP A 1 508 ? 1.697 -17.069 -12.856 1.00 88.69 508 ASP A O 1
ATOM 3925 N N . GLY A 1 509 ? 3.264 -17.753 -14.337 1.00 84.44 509 GLY A N 1
ATOM 3926 C CA . GLY A 1 509 ? 3.275 -19.176 -14.011 1.00 84.44 509 GLY A CA 1
ATOM 3927 C C . GLY A 1 509 ? 4.696 -19.724 -13.921 1.00 84.44 509 GLY A C 1
ATOM 3928 O O . GLY A 1 509 ? 5.657 -18.966 -13.816 1.00 84.44 509 GLY A O 1
ATOM 3929 N N . ASP A 1 510 ? 4.834 -21.046 -13.944 1.00 82.81 510 ASP A N 1
ATOM 3930 C CA . ASP A 1 510 ? 6.147 -21.709 -13.938 1.00 82.81 510 ASP A CA 1
ATOM 3931 C C . ASP A 1 510 ? 6.701 -21.902 -15.364 1.00 82.81 510 ASP A C 1
ATOM 3933 O O . ASP A 1 510 ? 7.826 -22.361 -15.555 1.00 82.81 510 ASP A O 1
ATOM 3937 N N . ASP A 1 511 ? 5.923 -21.529 -16.380 1.00 83.19 511 ASP A N 1
ATOM 3938 C CA . ASP A 1 511 ? 6.262 -21.626 -17.791 1.00 83.19 511 ASP A CA 1
ATOM 3939 C C . ASP A 1 511 ? 7.159 -20.468 -18.256 1.00 83.19 511 ASP A C 1
ATOM 3941 O O . ASP A 1 511 ? 6.937 -19.293 -17.949 1.00 83.19 511 ASP A O 1
ATOM 3945 N N . LEU A 1 512 ? 8.184 -20.810 -19.040 1.00 83.00 512 LEU A N 1
ATOM 3946 C CA . LEU A 1 512 ? 9.100 -19.844 -19.636 1.00 83.00 512 LEU A CA 1
ATOM 3947 C C . LEU A 1 512 ? 8.503 -19.299 -20.945 1.00 83.00 512 LEU A C 1
ATOM 3949 O O . LEU A 1 512 ? 8.618 -19.926 -21.997 1.00 83.00 512 LEU A O 1
ATOM 3953 N N . HIS A 1 513 ? 7.874 -18.125 -20.882 1.00 8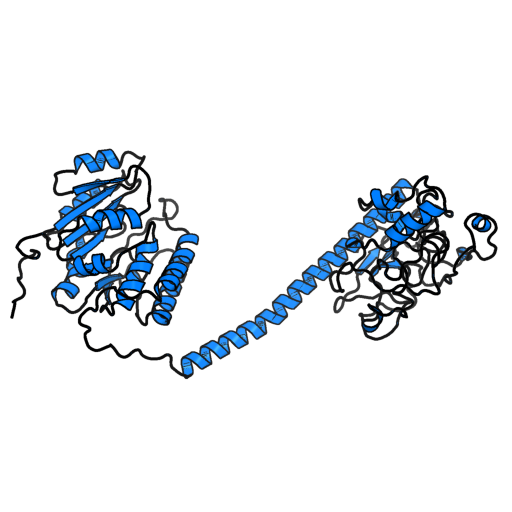5.06 513 HIS A N 1
ATOM 3954 C CA . HIS A 1 513 ? 7.307 -17.427 -22.043 1.00 85.06 513 HIS A CA 1
ATOM 3955 C C . HIS A 1 513 ? 7.808 -15.981 -22.125 1.00 85.06 513 HIS A C 1
ATOM 3957 O O . HIS A 1 513 ? 7.131 -15.030 -21.748 1.00 85.06 513 HIS A O 1
ATOM 3963 N N . TRP A 1 514 ? 9.010 -15.813 -22.667 1.00 83.50 514 TRP A N 1
ATOM 3964 C CA . TRP A 1 514 ? 9.702 -14.523 -22.767 1.00 83.50 514 TRP A CA 1
ATOM 3965 C C . TRP A 1 514 ? 9.144 -13.582 -23.852 1.00 83.50 514 TRP A C 1
ATOM 3967 O O . TRP A 1 514 ? 9.479 -12.404 -23.859 1.00 83.50 514 TRP A O 1
ATOM 3977 N N . ARG A 1 515 ? 8.277 -14.057 -24.760 1.00 86.25 515 ARG A N 1
ATOM 3978 C CA . ARG A 1 515 ? 7.700 -13.235 -25.849 1.00 86.25 515 ARG A CA 1
ATOM 3979 C C . ARG A 1 515 ? 6.390 -12.546 -25.506 1.00 86.25 515 ARG A C 1
ATOM 3981 O O . ARG A 1 515 ? 6.058 -11.536 -26.123 1.00 86.25 515 ARG A O 1
ATOM 3988 N N . SER A 1 516 ? 5.641 -13.100 -24.559 1.00 89.94 516 SER A N 1
ATOM 3989 C CA . SER A 1 516 ? 4.262 -12.698 -24.293 1.00 89.94 516 SER A CA 1
ATOM 3990 C C . SER A 1 516 ? 4.198 -11.565 -23.275 1.00 89.94 516 SER A C 1
ATOM 3992 O O . SER A 1 516 ? 4.898 -11.568 -22.255 1.00 89.94 516 SER A O 1
ATOM 3994 N N . PHE A 1 517 ? 3.304 -10.610 -23.521 1.00 93.38 517 PHE A N 1
ATOM 3995 C CA . PHE A 1 517 ? 2.785 -9.784 -22.435 1.00 93.38 517 PHE A CA 1
ATOM 3996 C C . PHE A 1 517 ? 2.155 -10.682 -21.363 1.00 93.38 517 PHE A C 1
ATOM 3998 O O . PHE A 1 517 ? 1.762 -11.823 -21.624 1.00 93.38 517 PHE A O 1
ATOM 4005 N N . GLY A 1 518 ? 2.070 -10.189 -20.138 1.00 91.62 518 GLY A N 1
ATOM 4006 C CA . GLY A 1 518 ? 1.509 -10.980 -19.057 1.00 91.62 518 GLY A CA 1
ATOM 4007 C C . GLY A 1 518 ? 1.387 -10.220 -17.759 1.00 91.62 518 GLY A C 1
ATOM 4008 O O . GLY A 1 518 ? 1.788 -9.070 -17.687 1.00 91.62 518 GLY A O 1
ATOM 4009 N N . SER A 1 519 ? 0.796 -10.834 -16.742 1.00 90.00 519 SER A N 1
ATOM 4010 C CA . SER A 1 519 ? 0.585 -10.160 -15.463 1.00 90.00 519 SER A CA 1
ATOM 4011 C C . SER A 1 519 ? 0.680 -11.103 -14.273 1.00 90.00 519 SER A C 1
ATOM 4013 O O . SER A 1 519 ? 0.234 -12.253 -14.311 1.00 90.00 519 SER A O 1
ATOM 4015 N N . ALA A 1 520 ? 1.192 -10.556 -13.171 1.00 89.38 520 ALA A N 1
ATOM 4016 C CA . ALA A 1 520 ? 1.101 -11.159 -11.846 1.00 89.38 520 ALA A CA 1
ATOM 4017 C C . ALA A 1 520 ? -0.321 -11.058 -11.259 1.00 89.38 520 ALA A C 1
ATOM 4019 O O . ALA A 1 520 ? -0.653 -11.747 -10.290 1.00 89.38 520 ALA A O 1
ATOM 4020 N N . HIS A 1 521 ? -1.158 -10.177 -11.813 1.00 90.56 521 HIS A N 1
ATOM 4021 C CA . HIS A 1 521 ? -2.502 -9.916 -11.332 1.00 90.56 521 HIS A CA 1
ATOM 4022 C C . HIS A 1 521 ? -3.493 -10.984 -11.826 1.00 90.56 521 HIS A C 1
ATOM 4024 O O . HIS A 1 521 ? -3.577 -11.264 -13.022 1.00 90.56 521 HIS A O 1
ATOM 4030 N N . PRO A 1 522 ? -4.331 -11.558 -10.943 1.00 82.94 522 PRO A N 1
ATOM 4031 C CA . PRO A 1 522 ? -5.351 -12.507 -11.371 1.00 82.94 522 PRO A CA 1
ATOM 4032 C C . PRO A 1 522 ? -6.384 -11.857 -12.306 1.00 82.94 522 PRO A C 1
ATOM 4034 O O . PRO A 1 522 ? -7.091 -10.922 -11.909 1.00 82.94 522 PRO A O 1
ATOM 4037 N N . GLY A 1 523 ? -6.502 -12.394 -13.525 1.00 80.81 523 GLY A N 1
ATOM 4038 C CA . GLY A 1 523 ? -7.569 -12.075 -14.480 1.00 80.81 523 GLY A CA 1
ATOM 4039 C C . GLY A 1 523 ? -7.463 -10.717 -15.180 1.00 80.81 523 GLY A C 1
ATOM 4040 O O . GLY A 1 523 ? -8.454 -10.270 -15.751 1.00 80.81 523 GLY A O 1
ATOM 4041 N N . ALA A 1 524 ? -6.310 -10.048 -15.126 1.00 82.31 524 ALA A N 1
ATOM 4042 C CA . ALA A 1 524 ? -6.083 -8.782 -15.820 1.00 82.31 524 ALA A CA 1
ATOM 4043 C C . ALA A 1 524 ? -4.628 -8.675 -16.285 1.00 82.31 524 ALA A C 1
ATOM 4045 O O . ALA A 1 524 ? -3.743 -9.180 -15.612 1.00 82.31 524 ALA A O 1
ATOM 4046 N N . CYS A 1 525 ? -4.401 -7.998 -17.407 1.00 91.44 525 CYS A N 1
ATOM 4047 C CA . CYS A 1 525 ? -3.091 -7.533 -17.855 1.00 91.44 525 CYS A CA 1
ATOM 4048 C C . CYS A 1 525 ? -3.273 -6.092 -18.329 1.00 91.44 525 CYS A C 1
ATOM 4050 O O . CYS A 1 525 ? -4.185 -5.809 -19.111 1.00 91.44 525 CYS A O 1
ATOM 4052 N N . HIS A 1 526 ? -2.469 -5.182 -17.797 1.00 95.00 526 HIS A N 1
ATOM 4053 C CA . HIS A 1 526 ? -2.532 -3.767 -18.116 1.00 95.00 526 HIS A CA 1
ATOM 4054 C C . HIS A 1 526 ? -1.578 -3.436 -19.267 1.00 95.00 526 HIS A C 1
ATOM 4056 O O . HIS A 1 526 ? -0.402 -3.807 -19.255 1.00 95.00 526 HIS A O 1
ATOM 4062 N N . LEU A 1 527 ? -2.099 -2.704 -20.251 1.00 95.19 527 LEU A N 1
ATOM 4063 C CA . LEU A 1 527 ? -1.365 -2.219 -21.414 1.00 95.19 527 LEU A CA 1
ATOM 4064 C C . LEU A 1 527 ? -1.623 -0.721 -21.537 1.00 95.19 527 LEU A C 1
ATOM 4066 O O . LEU A 1 527 ? -2.767 -0.287 -21.509 1.00 95.19 527 LEU A O 1
ATOM 4070 N N . ALA A 1 528 ? -0.564 0.065 -21.674 1.00 97.00 528 ALA A N 1
ATOM 4071 C CA . ALA A 1 528 ? -0.662 1.480 -21.975 1.00 97.00 528 ALA A CA 1
ATOM 4072 C C . ALA A 1 528 ? -0.665 1.706 -23.488 1.00 97.00 528 ALA A C 1
ATOM 4074 O O . ALA A 1 528 ? 0.118 1.085 -24.208 1.00 97.00 528 ALA A O 1
ATOM 4075 N N . PHE A 1 529 ? -1.481 2.640 -23.961 1.00 96.81 529 PHE A N 1
ATOM 4076 C CA . PHE A 1 529 ? -1.555 3.049 -25.362 1.00 96.81 529 PHE A CA 1
ATOM 4077 C C . PHE A 1 529 ? -0.687 4.283 -25.643 1.00 96.81 529 PHE A C 1
ATOM 4079 O O . PHE A 1 529 ? -0.295 5.020 -24.732 1.00 96.81 529 PHE A O 1
ATOM 4086 N N . CYS A 1 530 ? -0.395 4.545 -26.918 1.00 95.25 530 CYS A N 1
ATOM 4087 C CA . CYS A 1 530 ? 0.414 5.693 -27.347 1.00 95.25 530 CYS A CA 1
ATOM 4088 C C . CYS A 1 530 ? -0.231 7.064 -27.059 1.00 95.25 530 CYS A C 1
ATOM 4090 O O . CYS A 1 530 ? 0.455 8.088 -27.109 1.00 95.25 530 CYS A O 1
ATOM 4092 N N . ASP A 1 531 ? -1.530 7.118 -26.760 1.00 93.56 531 ASP A N 1
ATOM 4093 C CA . ASP A 1 531 ? -2.228 8.318 -26.271 1.00 93.56 531 ASP A CA 1
ATOM 4094 C C . ASP A 1 531 ? -2.096 8.522 -24.747 1.00 93.56 531 ASP A C 1
ATOM 4096 O O . ASP A 1 531 ? -2.514 9.547 -24.205 1.00 93.56 531 ASP A O 1
ATOM 4100 N N . GLY A 1 532 ? -1.488 7.557 -24.055 1.00 91.56 532 GLY A N 1
ATOM 4101 C CA . GLY A 1 532 ? -1.291 7.546 -22.615 1.00 91.56 532 GLY A CA 1
ATOM 4102 C C . GLY A 1 532 ? -2.431 6.918 -21.817 1.00 91.56 532 GLY A C 1
ATOM 4103 O O . GLY A 1 532 ? -2.370 6.967 -20.591 1.00 91.56 532 GLY A O 1
ATOM 4104 N N . SER A 1 533 ? -3.491 6.383 -22.425 1.00 94.88 533 SER A N 1
ATOM 4105 C CA . SER A 1 533 ? -4.511 5.580 -21.723 1.00 94.88 533 SER A CA 1
ATOM 4106 C C . SER A 1 533 ? -3.955 4.211 -21.287 1.00 94.88 533 SER A C 1
ATOM 4108 O O . SER A 1 533 ? -2.935 3.779 -21.816 1.00 94.88 533 SER A O 1
ATOM 4110 N N . VAL A 1 534 ? -4.561 3.579 -20.268 1.00 92.81 534 VAL A N 1
ATOM 4111 C CA . VAL A 1 534 ? -4.150 2.278 -19.685 1.00 92.81 534 VAL A CA 1
ATOM 4112 C C . VAL A 1 534 ? -5.368 1.438 -19.339 1.00 92.81 534 VAL A C 1
ATOM 4114 O O . VAL A 1 534 ? -6.303 2.032 -18.745 1.00 92.81 534 VAL A O 1
#